Protein AF-A0A2V7KHL3-F1 (afdb_monomer)

Radius of gyration: 31.9 Å; Cα contacts (8 Å, |Δi|>4): 920; chains: 1; bounding box: 66×59×104 Å

Structure (mmCIF, N/CA/C/O backbone):
data_AF-A0A2V7KHL3-F1
#
_entry.id   AF-A0A2V7KHL3-F1
#
loop_
_atom_site.group_PDB
_atom_site.id
_atom_site.type_symbol
_atom_site.label_atom_id
_atom_site.label_alt_id
_atom_site.label_comp_id
_atom_site.label_asym_id
_atom_site.label_entity_id
_atom_site.label_seq_id
_atom_site.pdbx_PDB_ins_code
_atom_site.Cartn_x
_atom_site.Cartn_y
_atom_site.Cartn_z
_atom_site.occupancy
_atom_site.B_iso_or_equiv
_atom_site.auth_seq_id
_atom_site.auth_comp_id
_atom_site.auth_asym_id
_atom_site.auth_atom_id
_atom_site.pdbx_PDB_model_num
ATOM 1 N N . MET A 1 1 ? 24.782 23.269 -61.462 1.00 31.77 1 MET A N 1
ATOM 2 C CA . MET A 1 1 ? 24.378 23.698 -60.101 1.00 31.77 1 MET A CA 1
ATOM 3 C C . MET A 1 1 ? 23.089 22.954 -59.768 1.00 31.77 1 MET A C 1
ATOM 5 O O . MET A 1 1 ? 22.200 23.009 -60.593 1.00 31.77 1 MET A O 1
ATOM 9 N N . SER A 1 2 ? 22.916 22.180 -58.700 1.00 29.58 2 SER A N 1
ATOM 10 C CA . SER A 1 2 ? 23.794 21.778 -57.602 1.00 29.58 2 SER A CA 1
ATOM 11 C C . SER A 1 2 ? 23.433 20.339 -57.183 1.00 29.58 2 SER A C 1
ATOM 13 O O . SER A 1 2 ? 22.285 19.910 -57.260 1.00 29.58 2 SER A O 1
ATOM 15 N N . ARG A 1 3 ? 24.448 19.588 -56.748 1.00 27.50 3 ARG A N 1
ATOM 16 C CA . ARG A 1 3 ? 24.398 18.208 -56.235 1.00 27.50 3 ARG A CA 1
ATOM 17 C C . ARG A 1 3 ? 23.873 18.131 -54.783 1.00 27.50 3 ARG A C 1
ATOM 19 O O . ARG A 1 3 ? 24.290 17.263 -54.026 1.00 27.50 3 ARG A O 1
ATOM 26 N N . SER A 1 4 ? 22.984 19.031 -54.367 1.00 28.62 4 SER A N 1
ATOM 27 C CA . SER A 1 4 ? 22.754 19.303 -52.936 1.00 28.62 4 SER A CA 1
ATOM 28 C C . SER A 1 4 ? 21.419 18.812 -52.362 1.00 28.62 4 SER A C 1
ATOM 30 O O . SER A 1 4 ? 21.100 19.182 -51.239 1.00 28.62 4 SER A O 1
ATOM 32 N N . LEU A 1 5 ? 20.641 17.979 -53.070 1.00 26.89 5 LEU A N 1
ATOM 33 C CA . LEU A 1 5 ? 19.298 17.580 -52.602 1.00 26.89 5 LEU A CA 1
ATOM 34 C C . LEU A 1 5 ? 19.106 16.098 -52.228 1.00 26.89 5 LEU A C 1
ATOM 36 O O . LEU A 1 5 ? 18.016 15.725 -51.816 1.00 26.89 5 LEU A O 1
ATOM 40 N N . TRP A 1 6 ? 20.140 15.254 -52.309 1.00 27.59 6 TRP A N 1
ATOM 41 C CA . TRP A 1 6 ? 20.023 13.810 -52.011 1.00 27.59 6 TRP A CA 1
ATOM 42 C C . TRP A 1 6 ? 20.670 13.360 -50.689 1.00 27.59 6 TRP A C 1
ATOM 44 O O . TRP A 1 6 ? 20.798 12.166 -50.440 1.00 27.59 6 TRP A O 1
ATOM 54 N N . LEU A 1 7 ? 21.048 14.296 -49.811 1.00 25.89 7 LEU A N 1
ATOM 55 C CA . LEU A 1 7 ? 21.805 14.001 -48.582 1.00 25.89 7 LEU A CA 1
ATOM 56 C C . LEU A 1 7 ? 21.026 14.193 -47.265 1.00 25.89 7 LEU A C 1
ATOM 58 O O . LEU A 1 7 ? 21.627 14.140 -46.200 1.00 25.89 7 LEU A O 1
ATOM 62 N N . LEU A 1 8 ? 19.696 14.361 -47.301 1.00 26.28 8 LEU A N 1
ATOM 63 C CA . LEU A 1 8 ? 18.891 14.665 -46.099 1.00 26.28 8 LEU A CA 1
ATOM 64 C C . LEU A 1 8 ? 17.742 13.685 -45.781 1.00 26.28 8 LEU A C 1
ATOM 66 O O . LEU A 1 8 ? 16.849 14.032 -45.017 1.00 26.28 8 LEU A O 1
ATOM 70 N N . ILE A 1 9 ? 17.768 12.443 -46.288 1.00 30.02 9 ILE A N 1
ATOM 71 C CA . ILE A 1 9 ? 16.764 11.404 -45.929 1.00 30.02 9 ILE A CA 1
ATOM 72 C C . ILE A 1 9 ? 17.404 10.113 -45.351 1.00 30.02 9 ILE A C 1
ATOM 74 O O . ILE A 1 9 ? 16.728 9.116 -45.133 1.00 30.02 9 ILE A O 1
ATOM 78 N N . VAL A 1 10 ? 18.703 10.102 -45.015 1.00 28.98 10 VAL A N 1
ATOM 79 C CA . VAL A 1 10 ? 19.388 8.861 -44.557 1.00 28.98 10 VAL A CA 1
ATOM 80 C C . VAL A 1 10 ? 19.766 8.846 -43.063 1.00 28.98 10 VAL A C 1
ATOM 82 O O . VAL A 1 10 ? 20.188 7.817 -42.548 1.00 28.98 10 VAL A O 1
ATOM 85 N N . LEU A 1 11 ? 19.540 9.919 -42.299 1.00 30.86 11 LEU A N 1
ATOM 86 C CA . LEU A 1 11 ? 19.956 9.967 -40.882 1.00 30.86 11 LEU A CA 1
ATOM 87 C C . LEU A 1 11 ? 18.867 9.604 -39.852 1.00 30.86 11 LEU A C 1
ATOM 89 O O . LEU A 1 11 ? 19.094 9.761 -38.659 1.00 30.86 11 LEU A O 1
ATOM 93 N N . GLY A 1 12 ? 17.718 9.068 -40.282 1.00 29.16 12 GLY A N 1
ATOM 94 C CA . GLY A 1 12 ? 16.640 8.621 -39.378 1.00 29.16 12 GLY A CA 1
ATOM 95 C C . GLY A 1 12 ? 16.338 7.117 -39.383 1.00 29.16 12 GLY A C 1
ATOM 96 O O . GLY A 1 12 ? 15.569 6.653 -38.550 1.00 29.16 12 GLY A O 1
ATOM 97 N N . THR A 1 13 ? 16.911 6.341 -40.310 1.00 33.00 13 THR A N 1
ATOM 98 C CA . THR A 1 13 ? 16.513 4.939 -40.570 1.00 33.00 13 THR A CA 1
ATOM 99 C C . THR A 1 13 ? 17.639 3.919 -40.381 1.00 33.00 13 THR A C 1
ATOM 101 O O . THR A 1 13 ? 17.403 2.712 -40.462 1.00 33.00 13 THR A O 1
ATOM 104 N N . SER A 1 14 ? 18.866 4.364 -40.099 1.00 34.78 14 SER A N 1
ATOM 105 C CA . SER A 1 14 ? 20.042 3.487 -40.016 1.00 34.78 14 SER A CA 1
ATOM 106 C C . SER A 1 14 ? 19.999 2.515 -38.829 1.00 34.78 14 SER A C 1
ATOM 108 O O . SER A 1 14 ? 20.477 1.390 -38.959 1.00 34.78 14 SER A O 1
ATOM 110 N N . GLY A 1 15 ? 19.368 2.888 -37.710 1.00 37.78 15 GLY A N 1
ATOM 111 C CA . GLY A 1 15 ? 19.186 1.997 -36.555 1.00 37.78 15 GLY A CA 1
ATOM 112 C C . GLY A 1 15 ? 18.117 0.921 -36.778 1.00 37.78 15 GLY A C 1
ATOM 113 O O . GLY A 1 15 ? 18.359 -0.259 -36.535 1.00 37.78 15 GLY A O 1
ATOM 114 N N . THR A 1 16 ? 16.953 1.298 -37.317 1.00 39.00 16 THR A N 1
ATOM 115 C CA . THR A 1 16 ? 15.830 0.375 -37.559 1.00 39.00 16 THR A CA 1
ATOM 116 C C . THR A 1 16 ? 16.126 -0.621 -38.675 1.00 39.00 16 THR A C 1
ATOM 118 O O . THR A 1 16 ? 15.770 -1.787 -38.556 1.00 39.00 16 THR A O 1
ATOM 121 N N . VAL A 1 17 ? 16.813 -0.202 -39.745 1.00 39.56 17 VAL A N 1
ATOM 122 C CA . VAL A 1 17 ? 17.164 -1.105 -40.854 1.00 39.56 17 VAL A CA 1
ATOM 123 C C . VAL A 1 17 ? 18.259 -2.088 -40.434 1.00 39.56 17 VAL A C 1
ATOM 125 O O . VAL A 1 17 ? 18.164 -3.265 -40.772 1.00 39.56 17 VAL A O 1
ATOM 128 N N . ALA A 1 18 ? 19.247 -1.657 -39.642 1.00 46.22 18 ALA A N 1
ATOM 129 C CA . ALA A 1 18 ? 20.293 -2.546 -39.141 1.00 46.22 18 ALA A CA 1
ATOM 130 C C . ALA A 1 18 ? 19.768 -3.564 -38.109 1.00 46.22 18 ALA A C 1
ATOM 132 O O . ALA A 1 18 ? 20.174 -4.725 -38.156 1.00 46.22 18 ALA A O 1
ATOM 133 N N . ASN A 1 19 ? 18.849 -3.171 -37.216 1.00 44.47 19 ASN A N 1
ATOM 134 C CA . ASN A 1 19 ? 18.270 -4.070 -36.207 1.00 44.47 19 ASN A CA 1
ATOM 135 C C . ASN A 1 19 ? 17.212 -5.016 -36.799 1.00 44.47 19 ASN A C 1
ATOM 137 O O . ASN A 1 19 ? 17.288 -6.225 -36.569 1.00 44.47 19 ASN A O 1
ATOM 141 N N . ALA A 1 20 ? 16.338 -4.528 -37.688 1.00 44.66 20 ALA A N 1
ATOM 142 C CA . ALA A 1 20 ? 15.429 -5.390 -38.446 1.00 44.66 20 ALA A CA 1
ATOM 143 C C . ALA A 1 20 ? 16.207 -6.396 -39.312 1.00 44.66 20 ALA A C 1
ATOM 145 O O . ALA A 1 20 ? 15.864 -7.572 -39.345 1.00 44.66 20 ALA A O 1
ATOM 146 N N . GLN A 1 21 ? 17.316 -5.993 -39.946 1.00 53.47 21 GLN A N 1
ATOM 147 C CA . GLN A 1 21 ? 18.182 -6.927 -40.679 1.00 53.47 21 GLN A CA 1
ATOM 148 C C . GLN A 1 21 ? 18.880 -7.951 -39.771 1.00 53.47 21 GLN A C 1
ATOM 150 O O . GLN A 1 21 ? 19.111 -9.075 -40.220 1.00 53.47 21 GLN A O 1
ATOM 155 N N . ARG A 1 22 ? 19.198 -7.613 -38.511 1.00 58.16 22 ARG A N 1
ATOM 156 C CA . ARG A 1 22 ? 19.759 -8.566 -37.534 1.00 58.16 22 ARG A CA 1
ATOM 157 C C . ARG A 1 22 ? 18.742 -9.634 -37.151 1.00 58.16 22 ARG A C 1
ATOM 159 O O . ARG A 1 22 ? 19.084 -10.808 -37.251 1.00 58.16 22 ARG A O 1
ATOM 166 N N . CYS A 1 23 ? 17.507 -9.268 -36.799 1.00 59.97 23 CYS A N 1
ATOM 167 C CA . CYS A 1 23 ? 16.486 -10.273 -36.491 1.00 59.97 23 CYS A CA 1
ATOM 168 C C . CYS A 1 23 ? 15.983 -11.016 -37.748 1.00 59.97 23 CYS A C 1
ATOM 170 O O . CYS A 1 23 ? 15.680 -12.200 -37.674 1.00 59.97 23 CYS A O 1
ATOM 172 N N . VAL A 1 24 ? 15.960 -10.393 -38.931 1.00 58.53 24 VAL A N 1
ATOM 173 C CA . VAL A 1 24 ? 15.628 -11.089 -40.193 1.00 58.53 24 VAL A CA 1
ATOM 174 C C . VAL A 1 24 ? 16.692 -12.131 -40.555 1.00 58.53 24 VAL A C 1
ATOM 176 O O . VAL A 1 24 ? 16.353 -13.245 -40.943 1.00 58.53 24 VAL A O 1
ATOM 179 N N . ARG A 1 25 ? 17.985 -11.827 -40.368 1.00 58.47 25 ARG A N 1
ATOM 180 C CA . ARG A 1 25 ? 19.056 -12.838 -40.474 1.00 58.47 25 ARG A CA 1
ATOM 181 C C . ARG A 1 25 ? 18.991 -13.861 -39.334 1.00 58.47 25 ARG A C 1
ATOM 183 O O . ARG A 1 25 ? 19.325 -15.020 -39.542 1.00 58.47 25 ARG A O 1
ATOM 190 N N . ALA A 1 26 ? 18.515 -13.468 -38.154 1.00 56.59 26 ALA A N 1
ATOM 191 C CA . ALA A 1 26 ? 18.295 -14.367 -37.024 1.00 56.59 26 ALA A CA 1
ATOM 192 C C . ALA A 1 26 ? 17.142 -15.352 -37.219 1.00 56.59 26 ALA A C 1
ATOM 194 O O . ALA A 1 26 ? 17.222 -16.472 -36.733 1.00 56.59 26 ALA A O 1
ATOM 195 N N . GLN A 1 27 ? 16.092 -14.982 -37.954 1.00 58.50 27 GLN A N 1
ATOM 196 C CA . GLN A 1 27 ? 15.007 -15.897 -38.326 1.00 58.50 27 GLN A CA 1
ATOM 197 C C . GLN A 1 27 ? 15.489 -17.041 -39.232 1.00 58.50 27 GLN A C 1
ATOM 199 O O . GLN A 1 27 ? 14.780 -18.028 -39.404 1.00 58.50 27 GLN A O 1
ATOM 204 N N . GLN A 1 28 ? 16.704 -16.935 -39.779 1.00 65.88 28 GLN A N 1
ATOM 205 C CA . GLN A 1 28 ? 17.379 -18.003 -40.514 1.00 65.88 28 GLN A CA 1
ATOM 206 C C . GLN A 1 28 ? 18.201 -18.927 -39.596 1.00 65.88 28 GLN A C 1
ATOM 208 O O . GLN A 1 28 ? 18.848 -19.852 -40.091 1.00 65.88 28 GLN A O 1
ATOM 213 N N . ILE A 1 29 ? 18.195 -18.708 -38.270 1.00 70.69 29 ILE A N 1
ATOM 214 C CA . ILE A 1 29 ? 18.833 -19.616 -37.316 1.00 70.69 29 ILE A CA 1
ATOM 215 C C . ILE A 1 29 ? 18.086 -20.951 -37.328 1.00 70.69 29 ILE A C 1
ATOM 217 O O . ILE A 1 29 ? 16.883 -21.030 -37.082 1.00 70.69 29 ILE A O 1
ATOM 221 N N . ASN A 1 30 ? 18.805 -22.016 -37.661 1.00 72.25 30 ASN A N 1
ATOM 222 C CA . ASN A 1 30 ? 18.256 -23.363 -37.665 1.00 72.25 30 ASN A CA 1
ATOM 223 C C . ASN A 1 30 ? 18.452 -24.034 -36.296 1.00 72.25 30 ASN A C 1
ATOM 225 O O . ASN A 1 30 ? 19.324 -23.647 -35.513 1.00 72.25 30 ASN A O 1
ATOM 229 N N . ASP A 1 31 ? 17.669 -25.081 -36.020 1.00 68.19 31 ASP A N 1
ATOM 230 C CA . ASP A 1 31 ? 17.774 -25.866 -34.778 1.00 68.19 31 ASP A CA 1
ATOM 231 C C . ASP A 1 31 ? 19.141 -26.544 -34.591 1.00 68.19 31 ASP A C 1
ATOM 233 O O . ASP A 1 31 ? 19.484 -26.959 -33.485 1.00 68.19 31 ASP A O 1
ATOM 237 N N . THR A 1 32 ? 19.945 -26.622 -35.655 1.00 65.00 32 THR A N 1
ATOM 238 C CA . THR A 1 32 ? 21.316 -27.144 -35.630 1.00 65.00 32 THR A CA 1
ATOM 239 C C . THR A 1 32 ? 22.364 -26.105 -35.221 1.00 65.00 32 THR A C 1
ATOM 241 O O . THR A 1 32 ? 23.540 -26.450 -35.114 1.00 65.00 32 THR A O 1
ATOM 244 N N . SER A 1 33 ? 21.977 -24.846 -34.978 1.00 81.56 33 SER A N 1
ATOM 245 C CA . SER A 1 33 ? 22.891 -23.824 -34.460 1.00 81.56 33 SER A CA 1
ATOM 246 C C . SER A 1 33 ? 23.518 -24.298 -33.150 1.00 81.56 33 SER A C 1
ATOM 248 O O . SER A 1 33 ? 22.816 -24.614 -32.188 1.00 81.56 33 SER A O 1
ATOM 250 N N . GLN A 1 34 ? 24.853 -24.329 -33.104 1.00 86.62 34 GLN A N 1
ATOM 251 C CA . GLN A 1 34 ? 25.601 -24.836 -31.954 1.00 86.62 34 GLN A CA 1
ATOM 252 C C . GLN A 1 34 ? 25.215 -24.101 -30.664 1.00 86.62 34 GLN A C 1
ATOM 254 O O . GLN A 1 34 ? 24.960 -24.745 -29.651 1.00 86.62 34 GLN A O 1
ATOM 259 N N . VAL A 1 35 ? 25.097 -22.769 -30.710 1.00 87.19 35 VAL A N 1
ATOM 260 C CA . VAL A 1 35 ? 24.716 -21.948 -29.548 1.00 87.19 35 VAL A CA 1
ATOM 261 C C . VAL A 1 35 ? 23.273 -22.228 -29.122 1.00 87.19 35 VAL A C 1
ATOM 263 O O . VAL A 1 35 ? 23.017 -22.408 -27.936 1.00 87.19 35 VAL A O 1
ATOM 266 N N . LEU A 1 36 ? 22.332 -22.338 -30.066 1.00 87.56 36 LEU A N 1
ATOM 267 C CA . LEU A 1 36 ? 20.934 -22.657 -29.751 1.00 87.56 36 LEU A CA 1
ATOM 268 C C . LEU A 1 36 ? 20.806 -24.049 -29.114 1.00 87.56 36 LEU A C 1
ATOM 270 O O . LEU A 1 36 ? 20.139 -24.206 -28.093 1.00 87.56 36 LEU A O 1
ATOM 274 N N . GLY A 1 37 ? 21.481 -25.048 -29.686 1.00 88.25 37 GLY A N 1
ATOM 275 C CA . GLY A 1 37 ? 21.520 -26.402 -29.140 1.00 88.25 37 GLY A CA 1
ATOM 276 C C . GLY A 1 37 ? 22.143 -26.445 -27.743 1.00 88.25 37 GLY A C 1
ATOM 277 O O . GLY A 1 37 ? 21.643 -27.150 -26.869 1.00 88.25 37 GLY A O 1
ATOM 278 N N . LEU A 1 38 ? 23.190 -25.651 -27.498 1.00 90.38 38 LEU A N 1
ATOM 279 C CA . LEU A 1 38 ? 23.789 -25.518 -26.170 1.00 90.38 38 LEU A CA 1
ATOM 280 C C . LEU A 1 38 ? 22.823 -24.910 -25.154 1.00 90.38 38 LEU A C 1
ATOM 282 O O . LEU A 1 38 ? 22.654 -25.478 -24.078 1.00 90.38 38 LEU A O 1
ATOM 286 N N . LEU A 1 39 ? 22.148 -23.814 -25.501 1.00 89.75 39 LEU A N 1
ATOM 287 C CA . LEU A 1 39 ? 21.186 -23.171 -24.605 1.00 89.75 39 LEU A CA 1
ATOM 288 C C . LEU A 1 39 ? 19.978 -24.071 -24.307 1.00 89.75 39 LEU A C 1
ATOM 290 O O . LEU A 1 39 ? 19.517 -24.106 -23.170 1.00 89.75 39 LEU A O 1
ATOM 294 N N . LYS A 1 40 ? 19.498 -24.859 -25.281 1.00 89.62 40 LYS A N 1
ATOM 295 C CA . LYS A 1 40 ? 18.448 -25.870 -25.050 1.00 89.62 40 LYS A CA 1
ATOM 296 C C . LYS A 1 40 ? 18.900 -26.936 -24.044 1.00 89.62 40 LYS A C 1
ATOM 298 O O . LYS A 1 40 ? 18.133 -27.292 -23.151 1.00 89.62 40 LYS A O 1
ATOM 303 N N . ARG A 1 41 ? 20.150 -27.405 -24.146 1.00 92.12 41 ARG A N 1
ATOM 304 C CA . ARG A 1 41 ? 20.708 -28.447 -23.267 1.00 92.12 41 ARG A CA 1
ATOM 305 C C . ARG A 1 41 ? 20.949 -28.003 -21.827 1.00 92.12 41 ARG A C 1
ATOM 307 O O . ARG A 1 41 ? 20.953 -28.861 -20.958 1.00 92.12 41 ARG A O 1
ATOM 314 N N . ILE A 1 42 ? 21.063 -26.702 -21.533 1.00 87.00 42 ILE A N 1
ATOM 315 C CA . ILE A 1 42 ? 21.128 -26.196 -20.139 1.00 87.00 42 ILE A CA 1
ATOM 316 C C . ILE A 1 42 ? 19.937 -26.683 -19.294 1.00 87.00 42 ILE A C 1
ATOM 318 O O . ILE A 1 42 ? 20.056 -26.810 -18.072 1.00 87.00 42 ILE A O 1
ATOM 322 N N . PHE A 1 43 ? 18.807 -26.948 -19.953 1.00 84.94 43 PHE A N 1
ATOM 323 C CA . PHE A 1 43 ? 17.547 -27.381 -19.357 1.00 84.94 43 PHE A CA 1
ATOM 324 C C . PHE A 1 43 ? 17.203 -28.839 -19.710 1.00 84.94 43 PHE A C 1
ATOM 326 O O . PHE A 1 43 ? 16.040 -29.237 -19.629 1.00 84.94 43 PHE A O 1
ATOM 333 N N . ALA A 1 44 ? 18.190 -29.636 -20.139 1.00 84.88 44 ALA A N 1
ATOM 334 C CA . ALA A 1 44 ? 18.009 -31.068 -20.352 1.00 84.88 44 ALA A CA 1
ATOM 335 C C . ALA A 1 44 ? 17.629 -31.769 -19.038 1.00 84.88 44 ALA A C 1
ATOM 337 O O . ALA A 1 44 ? 18.013 -31.339 -17.950 1.00 84.88 44 ALA A O 1
ATOM 338 N N . ARG A 1 45 ? 16.872 -32.870 -19.140 1.00 84.88 45 ARG A N 1
ATOM 339 C CA . ARG A 1 45 ? 16.520 -33.696 -17.970 1.00 84.88 45 ARG A CA 1
ATOM 340 C C . ARG A 1 45 ? 17.736 -34.416 -17.385 1.00 84.88 45 ARG A C 1
ATOM 342 O O . ARG A 1 45 ? 17.751 -34.700 -16.194 1.00 84.88 45 ARG A O 1
ATOM 349 N N . ASP A 1 46 ? 18.721 -34.719 -18.226 1.00 92.19 46 ASP A N 1
ATOM 350 C CA . ASP A 1 46 ? 19.997 -35.286 -17.807 1.00 92.19 46 ASP A CA 1
ATOM 351 C C . ASP A 1 46 ? 20.872 -34.187 -17.180 1.00 92.19 46 ASP A C 1
ATOM 353 O O . ASP A 1 46 ? 21.230 -33.201 -17.832 1.00 92.19 46 ASP A O 1
ATOM 357 N N . SER A 1 47 ? 21.214 -34.355 -15.900 1.00 84.06 47 SER A N 1
ATOM 358 C CA . SER A 1 47 ? 21.999 -33.376 -15.145 1.00 84.06 47 SER A CA 1
ATOM 359 C C . SER A 1 47 ? 23.439 -33.250 -15.648 1.00 84.06 47 SER A C 1
ATOM 361 O O . SER A 1 47 ? 23.989 -32.151 -15.647 1.00 84.06 47 SER A O 1
ATOM 363 N N . ALA A 1 48 ? 24.055 -34.340 -16.113 1.00 88.19 48 ALA A N 1
ATOM 364 C CA . ALA A 1 48 ? 25.423 -34.318 -16.622 1.00 88.19 48 ALA A CA 1
ATOM 365 C C . ALA A 1 48 ? 25.496 -33.595 -17.974 1.00 88.19 48 ALA A C 1
ATOM 367 O O . ALA A 1 48 ? 26.428 -32.819 -18.219 1.00 88.19 48 ALA A O 1
ATOM 368 N N . GLU A 1 49 ? 24.493 -33.803 -18.830 1.00 88.50 49 GLU A N 1
ATOM 369 C CA . GLU A 1 49 ? 24.336 -33.065 -20.083 1.00 88.50 49 GLU A CA 1
ATOM 370 C C . GLU A 1 49 ? 24.112 -31.569 -19.822 1.00 88.50 49 GLU A C 1
ATOM 372 O O . GLU A 1 49 ? 24.800 -30.729 -20.414 1.00 88.50 49 GLU A O 1
ATOM 377 N N . ALA A 1 50 ? 23.210 -31.235 -18.894 1.00 81.75 50 ALA A N 1
ATOM 378 C CA . ALA A 1 50 ? 22.920 -29.857 -18.514 1.00 81.75 50 ALA A CA 1
ATOM 379 C C . ALA A 1 50 ? 24.150 -29.136 -17.947 1.00 81.75 50 ALA A C 1
ATOM 381 O O . ALA A 1 50 ? 24.456 -28.013 -18.358 1.00 81.75 50 ALA A O 1
ATOM 382 N N . ASP A 1 51 ? 24.910 -29.784 -17.066 1.00 85.38 51 ASP A N 1
ATOM 383 C CA . ASP A 1 51 ? 26.124 -29.207 -16.489 1.00 85.38 51 ASP A CA 1
ATOM 384 C C . ASP A 1 51 ? 27.237 -29.034 -17.524 1.00 85.38 51 ASP A C 1
ATOM 386 O O . ASP A 1 51 ? 27.951 -28.026 -17.514 1.00 85.38 51 ASP A O 1
ATOM 390 N N . ASN A 1 52 ? 27.375 -29.974 -18.464 1.00 89.44 52 ASN A N 1
ATOM 391 C CA . ASN A 1 52 ? 28.304 -29.828 -19.580 1.00 89.44 52 ASN A CA 1
ATOM 392 C C . ASN A 1 52 ? 27.924 -28.648 -20.483 1.00 89.44 52 ASN A C 1
ATOM 394 O O . ASN A 1 52 ? 28.782 -27.833 -20.828 1.00 89.44 52 ASN A O 1
ATOM 398 N N . ALA A 1 53 ? 26.638 -28.509 -20.812 1.00 87.19 53 ALA A N 1
ATOM 399 C CA . ALA A 1 53 ? 26.137 -27.379 -21.584 1.00 87.19 53 ALA A CA 1
ATOM 400 C C . ALA A 1 53 ? 26.381 -26.048 -20.858 1.00 87.19 53 ALA A C 1
ATOM 402 O O . ALA A 1 53 ? 26.884 -25.108 -21.468 1.00 87.19 53 ALA A O 1
ATOM 403 N N . ARG A 1 54 ? 26.131 -25.979 -19.542 1.00 85.75 54 ARG A N 1
ATOM 404 C CA . ARG A 1 54 ? 26.428 -24.793 -18.720 1.00 85.75 54 ARG A CA 1
ATOM 405 C C . ARG A 1 54 ? 27.913 -24.434 -18.744 1.00 85.75 54 ARG A C 1
ATOM 407 O O . ARG A 1 54 ? 28.235 -23.254 -18.847 1.00 85.75 54 ARG A O 1
ATOM 414 N N . ARG A 1 55 ? 28.825 -25.414 -18.683 1.00 86.69 55 ARG A N 1
ATOM 415 C CA . ARG A 1 55 ? 30.276 -25.165 -18.799 1.00 86.69 55 ARG A CA 1
ATOM 416 C C . ARG A 1 55 ? 30.655 -24.595 -20.165 1.00 86.69 55 ARG A C 1
ATOM 418 O O . ARG A 1 55 ? 31.380 -23.610 -20.221 1.00 86.69 55 ARG A O 1
ATOM 425 N N . GLN A 1 56 ? 30.134 -25.168 -21.247 1.00 88.62 56 GLN A N 1
ATOM 426 C CA . GLN A 1 56 ? 30.412 -24.691 -22.608 1.00 88.62 56 GLN A CA 1
ATOM 427 C C . GLN A 1 56 ? 29.826 -23.301 -22.865 1.00 88.62 56 GLN A C 1
ATOM 429 O O . GLN A 1 56 ? 30.439 -22.466 -23.524 1.00 88.62 56 GLN A O 1
ATOM 434 N N . VAL A 1 57 ? 28.661 -23.017 -22.292 1.00 86.00 57 VAL A N 1
ATOM 435 C CA . VAL A 1 57 ? 28.040 -21.698 -22.390 1.00 86.00 57 VAL A CA 1
ATOM 436 C C . VAL A 1 57 ? 28.836 -20.642 -21.615 1.00 86.00 57 VAL A C 1
ATOM 438 O O . VAL A 1 57 ? 29.021 -19.541 -22.121 1.00 86.00 57 VAL A O 1
ATOM 441 N N . ARG A 1 58 ? 29.430 -20.992 -20.463 1.00 84.00 58 ARG A N 1
ATOM 442 C CA . ARG A 1 58 ? 30.368 -20.105 -19.745 1.00 84.00 58 ARG A CA 1
ATOM 443 C C . ARG A 1 58 ? 31.647 -19.791 -20.532 1.00 84.00 58 ARG A C 1
ATOM 445 O O . ARG A 1 58 ? 32.294 -18.800 -20.216 1.00 84.00 58 ARG A O 1
ATOM 452 N N . SER A 1 59 ? 32.017 -20.615 -21.516 1.00 86.12 59 SER A N 1
ATOM 453 C CA . SER A 1 59 ? 33.179 -20.373 -22.386 1.00 86.12 59 SER A CA 1
ATOM 454 C C . SER A 1 59 ? 32.875 -19.554 -23.643 1.00 86.12 59 SER A C 1
ATOM 456 O O . SER A 1 59 ? 33.777 -19.347 -24.450 1.00 86.12 59 SER A O 1
ATOM 458 N N . LEU A 1 60 ? 31.630 -19.104 -23.842 1.00 87.38 60 LEU A N 1
ATOM 459 C CA . LEU A 1 60 ? 31.303 -18.221 -24.960 1.00 87.38 60 LEU A CA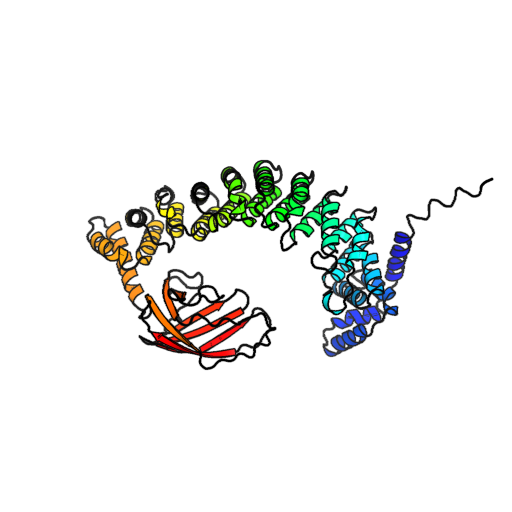 1
ATOM 460 C C . LEU A 1 60 ? 32.036 -16.880 -24.816 1.00 87.38 60 LEU A C 1
ATOM 462 O O . LEU A 1 60 ? 32.121 -16.322 -23.723 1.00 87.38 60 LEU A O 1
ATOM 466 N N . ASP A 1 61 ? 32.522 -16.353 -25.937 1.00 88.31 61 ASP A N 1
ATOM 467 C CA . ASP A 1 61 ? 33.157 -15.041 -26.026 1.00 88.31 61 ASP A CA 1
ATOM 468 C C . ASP A 1 61 ? 32.326 -14.073 -26.892 1.00 88.31 61 ASP A C 1
ATOM 470 O O . ASP A 1 61 ? 31.206 -14.369 -27.324 1.00 88.31 61 ASP A O 1
ATOM 474 N N . SER A 1 62 ? 32.863 -12.879 -27.148 1.00 84.00 62 SER A N 1
ATOM 475 C CA . SER A 1 62 ? 32.178 -11.836 -27.917 1.00 84.00 62 SER A CA 1
ATOM 476 C C . SER A 1 62 ? 31.830 -12.245 -29.355 1.00 84.00 62 SER A C 1
ATOM 478 O O . SER A 1 62 ? 30.936 -11.640 -29.952 1.00 84.00 62 SER A O 1
ATOM 480 N N . THR A 1 63 ? 32.451 -13.291 -29.912 1.00 87.00 63 THR A N 1
ATOM 481 C CA . THR A 1 63 ? 32.103 -13.810 -31.244 1.00 87.00 63 THR A CA 1
ATOM 482 C C . THR A 1 63 ? 30.719 -14.465 -31.269 1.00 87.00 63 THR A C 1
ATOM 484 O O . THR A 1 63 ? 30.090 -14.527 -32.325 1.00 87.00 63 THR A O 1
ATOM 487 N N . ALA A 1 64 ? 30.191 -14.874 -30.108 1.00 87.00 64 ALA A N 1
ATOM 488 C CA . ALA A 1 64 ? 28.862 -15.463 -29.975 1.00 87.00 64 ALA A CA 1
ATOM 489 C C . ALA A 1 64 ? 27.722 -14.428 -29.983 1.00 87.00 64 ALA A C 1
ATOM 491 O O . ALA A 1 64 ? 26.561 -14.815 -30.133 1.00 87.00 64 ALA A O 1
ATOM 492 N N . ILE A 1 65 ? 28.022 -13.125 -29.855 1.00 85.62 65 ILE A N 1
ATOM 493 C CA . ILE A 1 65 ? 27.014 -12.052 -29.754 1.00 85.62 65 ILE A CA 1
ATOM 494 C C . ILE A 1 65 ? 25.980 -12.105 -30.892 1.00 85.62 65 ILE A C 1
ATOM 496 O O . ILE A 1 65 ? 24.788 -12.100 -30.580 1.00 85.62 65 ILE A O 1
ATOM 500 N N . PRO A 1 66 ? 26.352 -12.201 -32.188 1.00 84.06 66 PRO A N 1
ATOM 501 C CA . PRO A 1 66 ? 25.366 -12.236 -33.269 1.00 84.06 66 PRO A CA 1
ATOM 502 C C . PRO A 1 66 ? 24.404 -13.422 -33.150 1.00 84.06 66 PRO A C 1
ATOM 504 O O . PRO A 1 66 ? 23.205 -13.269 -33.373 1.00 84.06 66 PRO A O 1
ATOM 507 N N . THR A 1 67 ? 24.914 -14.590 -32.755 1.00 85.50 67 THR A N 1
ATOM 508 C CA . THR A 1 67 ? 24.110 -15.806 -32.601 1.00 85.50 67 THR A CA 1
ATOM 509 C C . THR A 1 67 ? 23.214 -15.735 -31.370 1.00 85.50 67 THR A C 1
ATOM 511 O O . THR A 1 67 ? 22.069 -16.165 -31.428 1.00 85.50 67 THR A O 1
ATOM 514 N N . LEU A 1 68 ? 23.688 -15.160 -30.264 1.00 86.81 68 LEU A N 1
ATOM 515 C CA . LEU A 1 68 ? 22.879 -14.965 -29.060 1.00 86.81 68 LEU A CA 1
ATOM 516 C C . LEU A 1 68 ? 21.756 -13.944 -29.283 1.00 86.81 68 LEU A C 1
ATOM 518 O O . LEU A 1 68 ? 20.618 -14.212 -28.906 1.00 86.81 68 LEU A O 1
ATOM 522 N N . VAL A 1 69 ? 22.041 -12.827 -29.964 1.00 83.25 69 VAL A N 1
ATOM 523 C CA . VAL A 1 69 ? 21.003 -11.888 -30.428 1.00 83.25 69 VAL A CA 1
ATOM 524 C C . VAL A 1 69 ? 20.014 -12.616 -31.333 1.00 83.25 69 VAL A C 1
ATOM 526 O O . VAL A 1 69 ? 18.808 -12.417 -31.220 1.00 83.25 69 VAL A O 1
ATOM 529 N N . ALA A 1 70 ? 20.504 -13.512 -32.191 1.00 83.81 70 ALA A N 1
ATOM 530 C CA . ALA A 1 70 ? 19.628 -14.263 -33.067 1.00 83.81 70 ALA A CA 1
ATOM 531 C C . ALA A 1 70 ? 18.696 -15.230 -32.324 1.00 83.81 70 ALA A C 1
ATOM 533 O O . ALA A 1 70 ? 17.515 -15.311 -32.653 1.00 83.81 70 ALA A O 1
ATOM 534 N N . VAL A 1 71 ? 19.194 -15.914 -31.291 1.00 86.56 71 VAL A N 1
ATOM 535 C CA . VAL A 1 71 ? 18.362 -16.746 -30.410 1.00 86.56 71 VAL A CA 1
ATOM 536 C C . VAL A 1 71 ? 17.335 -15.894 -29.662 1.00 86.56 71 VAL A C 1
ATOM 538 O O . VAL A 1 71 ? 16.185 -16.308 -29.548 1.00 86.56 71 VAL A O 1
ATOM 541 N N . LEU A 1 72 ? 17.714 -14.695 -29.210 1.00 82.38 72 LEU A N 1
ATOM 542 C CA . LEU A 1 72 ? 16.816 -13.760 -28.528 1.00 82.38 72 LEU A CA 1
ATOM 543 C C . LEU A 1 72 ? 15.645 -13.304 -29.426 1.00 82.38 72 LEU A C 1
ATOM 545 O O . LEU A 1 72 ? 14.529 -13.162 -28.929 1.00 82.38 72 LEU A O 1
ATOM 549 N N . CYS A 1 73 ? 15.883 -13.131 -30.737 1.00 80.06 73 CYS A N 1
ATOM 550 C CA . CYS A 1 73 ? 14.857 -12.792 -31.739 1.00 80.06 73 CYS A CA 1
ATOM 551 C C . CYS A 1 73 ? 14.066 -14.005 -32.282 1.00 80.06 73 CYS A C 1
ATOM 553 O O . CYS A 1 73 ? 13.118 -13.817 -33.047 1.00 80.06 73 CYS A O 1
ATOM 555 N N . ALA A 1 74 ? 14.497 -15.245 -32.025 1.00 80.38 74 ALA A N 1
ATOM 556 C CA . ALA A 1 74 ? 13.966 -16.411 -32.735 1.00 80.38 74 ALA A CA 1
ATOM 557 C C . ALA A 1 74 ? 12.498 -16.695 -32.351 1.00 80.38 74 ALA A C 1
ATOM 559 O O . ALA A 1 74 ? 12.132 -16.495 -31.197 1.00 80.38 74 ALA A O 1
ATOM 560 N N . PRO A 1 75 ? 11.644 -17.212 -33.256 1.00 78.75 75 PRO A N 1
ATOM 561 C CA . PRO A 1 75 ? 10.269 -17.578 -32.913 1.00 78.75 75 PRO A CA 1
ATOM 562 C C . PRO A 1 75 ? 10.207 -18.601 -31.771 1.00 78.75 75 PRO A C 1
ATOM 564 O O . PRO A 1 75 ? 11.044 -19.502 -31.710 1.00 78.75 75 PRO A O 1
ATOM 567 N N . ALA A 1 76 ? 9.158 -18.551 -30.941 1.00 79.94 76 ALA A N 1
ATOM 568 C CA . ALA A 1 76 ? 8.988 -19.449 -29.789 1.00 79.94 76 ALA A CA 1
ATOM 569 C C . ALA A 1 76 ? 9.050 -20.953 -30.140 1.00 79.94 76 ALA A C 1
ATOM 571 O O . ALA A 1 76 ? 9.462 -21.773 -29.323 1.00 79.94 76 ALA A O 1
ATOM 572 N N . LYS A 1 77 ? 8.663 -21.317 -31.374 1.00 82.31 77 LYS A N 1
ATOM 573 C CA . LYS A 1 77 ? 8.768 -22.692 -31.895 1.00 82.31 77 LYS A CA 1
ATOM 574 C C . LYS A 1 77 ? 10.222 -23.147 -32.071 1.00 82.31 77 LYS A C 1
ATOM 576 O O . LYS A 1 77 ? 10.512 -24.320 -31.878 1.00 82.31 77 LYS A O 1
ATOM 581 N N . THR A 1 78 ? 11.115 -22.227 -32.429 1.00 84.62 78 THR A N 1
ATOM 582 C CA . THR A 1 78 ? 12.547 -22.480 -32.632 1.00 84.62 78 THR A CA 1
ATOM 583 C C . THR A 1 78 ? 13.306 -22.349 -31.311 1.00 84.62 78 THR A C 1
ATOM 585 O O . THR A 1 78 ? 14.091 -23.227 -30.951 1.00 84.62 78 THR A O 1
ATOM 588 N N . ALA A 1 79 ? 13.044 -21.284 -30.551 1.00 84.38 79 ALA A N 1
ATOM 589 C CA . ALA A 1 79 ? 13.626 -21.040 -29.236 1.00 84.38 79 ALA A CA 1
ATOM 590 C C . ALA A 1 79 ? 12.513 -20.716 -28.226 1.00 84.38 79 ALA A C 1
ATOM 592 O O . ALA A 1 79 ? 11.951 -19.624 -28.282 1.00 84.38 79 ALA A O 1
ATOM 593 N N . PRO A 1 80 ? 12.189 -21.633 -27.297 1.00 83.31 80 PRO A N 1
ATOM 594 C CA . PRO A 1 80 ? 11.244 -21.352 -26.218 1.00 83.31 80 PRO A CA 1
ATOM 595 C C . PRO A 1 80 ? 11.671 -20.146 -25.369 1.00 83.31 80 PRO A C 1
ATOM 597 O O . PRO A 1 80 ? 12.864 -19.870 -25.244 1.00 83.31 80 PRO A O 1
ATOM 600 N N . THR A 1 81 ? 10.724 -19.475 -24.710 1.00 81.31 81 THR A N 1
ATOM 601 C CA . THR A 1 81 ? 10.974 -18.239 -23.940 1.00 81.31 81 THR A CA 1
ATOM 602 C C . THR A 1 81 ? 12.100 -18.365 -22.913 1.00 81.31 81 THR A C 1
ATOM 604 O O . THR A 1 81 ? 12.953 -17.489 -22.825 1.00 81.31 81 THR A O 1
ATOM 607 N N . TYR A 1 82 ? 12.194 -19.487 -22.194 1.00 80.19 82 TYR A N 1
ATOM 608 C CA . TYR A 1 82 ? 13.285 -19.707 -21.237 1.00 80.19 82 TYR A CA 1
ATOM 609 C C . TYR A 1 82 ? 14.672 -19.789 -21.912 1.00 80.19 82 TYR A C 1
ATOM 611 O O . TYR A 1 82 ? 15.671 -19.373 -21.328 1.00 80.19 82 TYR A O 1
ATOM 619 N N . VAL A 1 83 ? 14.748 -20.271 -23.161 1.00 85.00 83 VAL A N 1
ATOM 620 C CA . VAL A 1 83 ? 15.979 -20.291 -23.974 1.00 85.00 83 VAL A CA 1
ATOM 621 C C . VAL A 1 83 ? 16.321 -18.883 -24.460 1.00 85.00 83 VAL A C 1
ATOM 623 O O . VAL A 1 83 ? 17.489 -18.500 -24.426 1.00 85.00 83 VAL A O 1
ATOM 626 N N . GLN A 1 84 ? 15.317 -18.101 -24.867 1.00 82.81 84 GLN A N 1
ATOM 627 C CA . GLN A 1 84 ? 15.491 -16.699 -25.267 1.00 82.81 84 GLN A CA 1
ATOM 628 C C . GLN A 1 84 ? 16.029 -15.859 -24.098 1.00 82.81 84 GLN A C 1
ATOM 630 O O . GLN A 1 84 ? 17.039 -15.174 -24.246 1.00 82.81 84 GLN A O 1
ATOM 635 N N . ILE A 1 85 ? 15.424 -15.980 -22.911 1.00 75.75 85 ILE A N 1
ATOM 636 C CA . ILE A 1 85 ? 15.883 -15.303 -21.686 1.00 75.75 85 ILE A CA 1
ATOM 637 C C . ILE A 1 85 ? 17.305 -15.752 -21.324 1.00 75.75 85 ILE A C 1
ATOM 639 O O . ILE A 1 85 ? 18.159 -14.919 -21.021 1.00 75.75 85 ILE A O 1
ATOM 643 N N . SER A 1 86 ? 17.600 -17.055 -21.429 1.00 83.31 86 SER A N 1
ATOM 644 C CA . SER A 1 86 ? 18.953 -17.579 -21.205 1.00 83.31 86 SER A CA 1
ATOM 645 C C . SER A 1 86 ? 19.978 -16.958 -22.161 1.00 83.31 86 SER A C 1
ATOM 647 O O . SER A 1 86 ? 21.054 -16.563 -21.713 1.00 83.31 86 SER A O 1
ATOM 649 N N . ALA A 1 87 ? 19.642 -16.793 -23.448 1.00 85.75 87 ALA A N 1
ATOM 650 C CA . ALA A 1 87 ? 20.500 -16.111 -24.419 1.00 85.75 87 ALA A CA 1
ATOM 651 C C . ALA A 1 87 ? 20.777 -14.654 -24.021 1.00 85.75 87 ALA A C 1
ATOM 653 O O . ALA A 1 87 ? 21.917 -14.197 -24.118 1.00 85.75 87 ALA A O 1
ATOM 654 N N . GLY A 1 88 ? 19.760 -13.948 -23.522 1.00 82.75 88 GLY A N 1
ATOM 655 C CA . GLY A 1 88 ? 19.915 -12.601 -22.980 1.00 82.75 88 GLY A CA 1
ATOM 656 C C . GLY A 1 88 ? 20.852 -12.556 -21.767 1.00 82.75 88 GLY A C 1
ATOM 657 O O . GLY A 1 88 ? 21.762 -11.730 -21.726 1.00 82.75 88 GLY A O 1
ATOM 658 N N . GLY A 1 89 ? 20.711 -13.496 -20.829 1.00 80.88 89 GLY A N 1
ATOM 659 C CA . GLY A 1 89 ? 21.632 -13.633 -19.695 1.00 80.88 89 GLY A CA 1
ATOM 660 C C . GLY A 1 89 ? 23.078 -13.902 -20.131 1.00 80.88 89 GLY A C 1
ATOM 661 O O . GLY A 1 89 ? 24.015 -13.337 -19.567 1.00 80.88 89 GLY A O 1
ATOM 662 N N . GLN A 1 90 ? 23.281 -14.694 -21.192 1.00 85.19 90 GLN A N 1
ATOM 663 C CA . GLN A 1 90 ? 24.617 -14.897 -21.761 1.00 85.19 90 GLN A CA 1
ATOM 664 C C . GLN A 1 90 ? 25.171 -13.637 -22.421 1.00 85.19 90 GLN A C 1
ATOM 666 O O . GLN A 1 90 ? 26.347 -13.347 -22.236 1.00 85.19 90 GLN A O 1
ATOM 671 N N . LEU A 1 91 ? 24.352 -12.855 -23.136 1.00 84.31 91 LEU A N 1
ATOM 672 C CA . LEU A 1 91 ? 24.786 -11.571 -23.700 1.00 84.31 91 LEU A CA 1
ATOM 673 C C . LEU A 1 91 ? 25.293 -10.627 -22.612 1.00 84.31 91 LEU A C 1
ATOM 675 O O . LEU A 1 91 ? 26.361 -10.040 -22.762 1.00 84.31 91 LEU A O 1
ATOM 679 N N . ALA A 1 92 ? 24.588 -10.523 -21.490 1.00 77.06 92 ALA A N 1
ATOM 680 C CA . ALA A 1 92 ? 25.065 -9.733 -20.360 1.00 77.06 92 ALA A CA 1
ATOM 681 C C . ALA A 1 92 ? 26.396 -10.262 -19.800 1.00 77.06 92 ALA A C 1
ATOM 683 O O . ALA A 1 92 ? 27.280 -9.497 -19.407 1.00 77.06 92 ALA A O 1
ATOM 684 N N . GLY A 1 93 ? 26.573 -11.582 -19.856 1.00 77.81 93 GLY A N 1
ATOM 685 C CA . GLY A 1 93 ? 27.811 -12.278 -19.541 1.00 77.81 93 GLY A CA 1
ATOM 686 C C . GLY A 1 93 ? 28.995 -11.992 -20.483 1.00 77.81 93 GLY A C 1
ATOM 687 O O . GLY A 1 93 ? 30.101 -12.448 -20.202 1.00 77.81 93 GLY A O 1
ATOM 688 N N . LEU A 1 94 ? 28.828 -11.228 -21.565 1.00 81.88 94 LEU A N 1
ATOM 689 C CA . LEU A 1 94 ? 29.903 -10.904 -22.520 1.00 81.88 94 LEU A CA 1
ATOM 690 C C . LEU A 1 94 ? 30.467 -9.483 -22.351 1.00 81.88 94 LEU A C 1
ATOM 692 O O . LEU A 1 94 ? 31.150 -8.959 -23.234 1.00 81.88 94 LEU A O 1
ATOM 696 N N . GLY A 1 95 ? 30.193 -8.840 -21.215 1.00 79.12 95 GLY A N 1
ATOM 697 C CA . GLY A 1 95 ? 30.717 -7.515 -20.890 1.00 79.12 95 GLY A CA 1
ATOM 698 C C . GLY A 1 95 ? 30.097 -6.402 -21.742 1.00 79.12 95 GLY A C 1
ATOM 699 O O . GLY A 1 95 ? 28.954 -6.507 -22.187 1.00 79.12 95 GLY A O 1
ATOM 700 N N . ARG A 1 96 ? 30.841 -5.309 -21.984 1.00 81.06 96 ARG A N 1
ATOM 701 C CA . ARG A 1 96 ? 30.297 -4.093 -22.631 1.00 81.06 96 ARG A CA 1
ATOM 702 C C . ARG A 1 96 ? 29.664 -4.351 -23.996 1.00 81.06 96 ARG A C 1
ATOM 704 O O . ARG A 1 96 ? 28.608 -3.800 -24.280 1.00 81.06 96 ARG A O 1
ATOM 711 N N . SER A 1 97 ? 30.285 -5.174 -24.842 1.00 82.94 97 SER A N 1
ATOM 712 C CA . SER A 1 97 ? 29.763 -5.451 -26.187 1.00 82.94 97 SER A CA 1
ATOM 713 C C . SER A 1 97 ? 28.439 -6.214 -26.148 1.00 82.94 97 SER A C 1
ATOM 715 O O . SER A 1 97 ? 27.549 -5.940 -26.951 1.00 82.94 97 SER A O 1
ATOM 717 N N . GLY A 1 98 ? 28.294 -7.148 -25.207 1.00 82.62 98 GLY A N 1
ATOM 718 C CA . GLY A 1 98 ? 27.055 -7.894 -25.022 1.00 82.62 98 GLY A CA 1
ATOM 719 C C . GLY A 1 98 ? 25.946 -7.049 -24.392 1.00 82.62 98 GLY A C 1
ATOM 720 O O . GLY A 1 98 ? 24.813 -7.080 -24.868 1.00 82.62 98 GLY A O 1
ATOM 721 N N . LEU A 1 99 ? 26.281 -6.197 -23.416 1.00 80.81 99 LEU A N 1
ATOM 722 C CA . LEU A 1 99 ? 25.348 -5.209 -22.864 1.00 80.81 99 LEU A CA 1
ATOM 723 C C . LEU A 1 99 ? 24.884 -4.205 -23.923 1.00 80.81 99 LEU A C 1
ATOM 725 O O . LEU A 1 99 ? 23.692 -3.946 -24.029 1.00 80.81 99 LEU A O 1
ATOM 729 N N . HIS A 1 100 ? 25.783 -3.703 -24.773 1.00 83.50 100 HIS A N 1
ATOM 730 C CA . HIS A 1 100 ? 25.398 -2.840 -25.891 1.00 83.50 100 HIS A CA 1
ATOM 731 C C . HIS A 1 100 ? 24.419 -3.551 -26.842 1.00 83.50 100 HIS A C 1
ATOM 733 O O . HIS A 1 100 ? 23.437 -2.953 -27.277 1.00 83.50 100 HIS A O 1
ATOM 739 N N . ALA A 1 101 ? 24.630 -4.840 -27.130 1.00 83.00 101 ALA A N 1
ATOM 740 C CA . ALA A 1 101 ? 23.691 -5.624 -27.931 1.00 83.00 101 ALA A CA 1
ATOM 741 C C . ALA A 1 101 ? 22.313 -5.773 -27.257 1.00 83.00 101 ALA A C 1
ATOM 743 O O . ALA A 1 101 ? 21.297 -5.679 -27.946 1.00 83.00 101 ALA A O 1
ATOM 744 N N . LEU A 1 102 ? 22.265 -5.940 -25.931 1.00 83.88 102 LEU A N 1
ATOM 745 C CA . LEU A 1 102 ? 21.013 -5.961 -25.166 1.00 83.88 102 LEU A CA 1
ATOM 746 C C . LEU A 1 102 ? 20.294 -4.610 -25.196 1.00 83.88 102 LEU A C 1
ATOM 748 O O . LEU A 1 102 ? 19.098 -4.576 -25.467 1.00 83.88 102 LEU A O 1
ATOM 752 N N . VAL A 1 103 ? 21.005 -3.495 -25.006 1.00 84.19 103 VAL A N 1
ATOM 753 C CA . VAL A 1 103 ? 20.413 -2.146 -25.093 1.00 84.19 103 VAL A CA 1
ATOM 754 C C . VAL A 1 103 ? 19.811 -1.903 -26.481 1.00 84.19 103 VAL A C 1
ATOM 756 O O . VAL A 1 103 ? 18.710 -1.371 -26.596 1.00 84.19 103 VAL A O 1
ATOM 759 N N . GLN A 1 104 ? 20.485 -2.347 -27.546 1.00 83.44 104 GLN A N 1
ATOM 760 C CA . GLN A 1 104 ? 19.942 -2.267 -28.906 1.00 83.44 104 GLN A CA 1
ATOM 761 C C . GLN A 1 104 ? 18.688 -3.131 -29.098 1.00 83.44 104 GLN A C 1
ATOM 763 O O . GLN A 1 104 ? 17.785 -2.717 -29.819 1.00 83.44 104 GLN A O 1
ATOM 768 N N . ALA A 1 105 ? 18.614 -4.297 -28.449 1.00 83.44 105 ALA A N 1
ATOM 769 C CA . ALA A 1 105 ? 17.426 -5.149 -28.473 1.00 83.44 105 ALA A CA 1
ATOM 770 C C . ALA A 1 105 ? 16.245 -4.528 -27.702 1.00 83.44 105 ALA A C 1
ATOM 772 O O . ALA A 1 105 ? 15.107 -4.620 -28.151 1.00 83.44 105 ALA A O 1
ATOM 773 N N . ILE A 1 106 ? 16.510 -3.835 -26.590 1.00 83.62 106 ILE A N 1
ATOM 774 C CA . ILE A 1 106 ? 15.507 -3.056 -25.839 1.00 83.62 106 ILE A CA 1
ATOM 775 C C . ILE A 1 106 ? 14.985 -1.876 -26.677 1.00 83.62 106 ILE A C 1
ATOM 777 O O . ILE A 1 106 ? 13.803 -1.541 -26.617 1.00 83.62 106 ILE A O 1
ATOM 781 N N . ALA A 1 107 ? 15.851 -1.265 -27.491 1.00 83.19 107 ALA A N 1
ATOM 782 C CA . ALA A 1 107 ? 15.503 -0.169 -28.396 1.00 83.19 107 ALA A CA 1
ATOM 783 C C . ALA A 1 107 ? 14.744 -0.603 -29.668 1.00 83.19 107 ALA A C 1
ATOM 785 O O . ALA A 1 107 ? 14.476 0.227 -30.554 1.00 83.19 107 ALA A O 1
ATOM 786 N N . ASP A 1 108 ? 14.432 -1.894 -29.797 1.00 79.12 108 ASP A N 1
ATOM 787 C CA . ASP A 1 108 ? 13.678 -2.417 -30.925 1.00 79.12 108 ASP A CA 1
ATOM 788 C C . ASP A 1 108 ? 12.170 -2.140 -30.780 1.00 79.12 108 ASP A C 1
ATOM 790 O O . ASP A 1 108 ? 11.625 -1.980 -29.688 1.00 79.12 108 ASP A O 1
ATOM 794 N N . SER A 1 109 ? 11.487 -2.031 -31.916 1.00 62.25 109 SER A N 1
ATOM 795 C CA . SER A 1 109 ? 10.036 -1.835 -31.977 1.00 62.25 109 SER A CA 1
ATOM 796 C C . SER A 1 109 ? 9.233 -3.127 -31.777 1.00 62.25 109 SER A C 1
ATOM 798 O O . SER A 1 109 ? 8.036 -3.043 -31.478 1.00 62.25 109 SER A O 1
ATOM 800 N N . ASP A 1 110 ? 9.856 -4.296 -31.957 1.00 70.75 110 ASP A N 1
ATOM 801 C CA . ASP A 1 110 ? 9.254 -5.604 -31.694 1.00 70.75 110 ASP A CA 1
ATOM 802 C C . ASP A 1 110 ? 9.108 -5.839 -30.180 1.00 70.75 110 ASP A C 1
ATOM 804 O O . ASP A 1 110 ? 10.085 -5.879 -29.428 1.00 70.75 110 ASP A O 1
ATOM 808 N N . SER A 1 111 ? 7.864 -6.012 -29.725 1.00 68.69 111 SER A N 1
ATOM 809 C CA . SER A 1 111 ? 7.535 -6.172 -28.305 1.00 68.69 111 SER A CA 1
ATOM 810 C C . SER A 1 111 ? 8.091 -7.451 -27.683 1.00 68.69 111 SER A C 1
ATOM 812 O O . SER A 1 111 ? 8.348 -7.466 -26.483 1.00 68.69 111 SER A O 1
ATOM 814 N N . THR A 1 112 ? 8.275 -8.524 -28.458 1.00 70.25 112 THR A N 1
ATOM 815 C CA . THR A 1 112 ? 8.775 -9.797 -27.920 1.00 70.25 112 THR A CA 1
ATOM 816 C C . THR A 1 112 ? 10.281 -9.737 -27.707 1.00 70.25 112 THR A C 1
ATOM 818 O O . THR A 1 112 ? 10.764 -10.137 -26.647 1.00 70.25 112 THR A O 1
ATOM 821 N N . LEU A 1 113 ? 11.021 -9.178 -28.671 1.00 76.19 113 LEU A N 1
ATOM 822 C CA . LEU A 1 113 ? 12.461 -8.965 -28.528 1.00 76.19 113 LEU A CA 1
ATOM 823 C C . LEU A 1 113 ? 12.760 -8.036 -27.348 1.00 76.19 113 LEU A C 1
ATOM 825 O O . LEU A 1 113 ? 13.572 -8.383 -26.488 1.00 76.19 113 LEU A O 1
ATOM 829 N N . ALA A 1 114 ? 12.078 -6.889 -27.290 1.00 80.00 114 ALA A N 1
ATOM 830 C CA . ALA A 1 114 ? 12.258 -5.932 -26.210 1.00 80.00 114 ALA A CA 1
ATOM 831 C C . ALA A 1 114 ? 11.920 -6.551 -24.844 1.00 80.00 114 ALA A C 1
ATOM 833 O O . ALA A 1 114 ? 12.712 -6.424 -23.918 1.00 80.00 114 ALA A O 1
ATOM 834 N N . SER A 1 115 ? 10.812 -7.292 -24.720 1.00 75.00 115 SER A N 1
ATOM 835 C CA . SER A 1 115 ? 10.413 -7.951 -23.463 1.00 75.00 115 SER A CA 1
ATOM 836 C C . SER A 1 115 ? 11.425 -9.001 -22.984 1.00 75.00 115 SER A C 1
ATOM 838 O O . SER A 1 115 ? 11.779 -9.035 -21.801 1.00 75.00 115 SER A O 1
ATOM 840 N N . ASN A 1 116 ? 11.956 -9.817 -23.898 1.00 74.88 116 ASN A N 1
ATOM 841 C CA . ASN A 1 116 ? 12.997 -10.788 -23.565 1.00 74.88 116 ASN A CA 1
ATOM 842 C C . ASN A 1 116 ? 14.302 -10.098 -23.139 1.00 74.88 116 ASN A C 1
ATOM 844 O O . ASN A 1 116 ? 14.948 -10.532 -22.184 1.00 74.88 116 ASN A O 1
ATOM 848 N N . ALA A 1 117 ? 14.681 -9.013 -23.822 1.00 80.44 117 ALA A N 1
ATOM 849 C CA . ALA A 1 117 ? 15.864 -8.229 -23.484 1.00 80.44 117 ALA A CA 1
ATOM 850 C C . ALA A 1 117 ? 15.710 -7.501 -22.136 1.00 80.44 117 ALA A C 1
ATOM 852 O O . ALA A 1 117 ? 16.642 -7.509 -21.335 1.00 80.44 117 ALA A O 1
ATOM 853 N N . LEU A 1 118 ? 14.527 -6.944 -21.852 1.00 79.75 118 LEU A N 1
ATOM 854 C CA . LEU A 1 118 ? 14.173 -6.340 -20.563 1.00 79.75 118 LEU A CA 1
ATOM 855 C C . LEU A 1 118 ? 14.281 -7.357 -19.426 1.00 79.75 118 LEU A C 1
ATOM 857 O O . LEU A 1 118 ? 14.941 -7.089 -18.425 1.00 79.75 118 LEU A O 1
ATOM 861 N N . SER A 1 119 ? 13.706 -8.548 -19.611 1.00 74.00 119 SER A N 1
ATOM 862 C CA . SER A 1 119 ? 13.775 -9.634 -18.624 1.00 74.00 119 SER A CA 1
ATOM 863 C C . SER A 1 119 ? 15.223 -10.040 -18.353 1.00 74.00 119 SER A C 1
ATOM 865 O O . SER A 1 119 ? 15.630 -10.183 -17.204 1.00 74.00 119 SER A O 1
ATOM 867 N N . ALA A 1 120 ? 16.030 -10.166 -19.409 1.00 75.94 120 ALA A N 1
ATOM 868 C CA . ALA A 1 120 ? 17.442 -10.492 -19.276 1.00 75.94 120 ALA A CA 1
ATOM 869 C C . ALA A 1 120 ? 18.221 -9.428 -18.492 1.00 75.94 120 ALA A C 1
ATOM 871 O O . ALA A 1 120 ? 19.032 -9.799 -17.654 1.00 75.94 120 ALA A O 1
ATOM 872 N N . VAL A 1 121 ? 17.961 -8.138 -18.738 1.00 76.94 121 VAL A N 1
ATOM 873 C CA . VAL A 1 121 ? 18.582 -7.001 -18.033 1.00 76.94 121 VAL A CA 1
ATOM 874 C C . VAL A 1 121 ? 18.130 -6.909 -16.570 1.00 76.94 121 VAL A C 1
ATOM 876 O O . VAL A 1 121 ? 18.942 -6.575 -15.707 1.00 76.94 121 VAL A O 1
ATOM 879 N N . ALA A 1 122 ? 16.873 -7.248 -16.270 1.00 71.88 122 ALA A N 1
ATOM 880 C CA . ALA A 1 122 ? 16.340 -7.276 -14.907 1.00 71.88 122 ALA A CA 1
ATOM 881 C C . ALA A 1 122 ? 16.942 -8.408 -14.053 1.00 71.88 122 ALA A C 1
ATOM 883 O O . ALA A 1 122 ? 17.162 -8.226 -12.860 1.00 71.88 122 ALA A O 1
ATOM 884 N N . MET A 1 123 ? 17.255 -9.557 -14.664 1.00 68.62 123 MET A N 1
ATOM 885 C CA . MET A 1 123 ? 17.866 -10.712 -13.988 1.00 68.62 123 MET A CA 1
ATOM 886 C C . MET A 1 123 ? 19.377 -10.555 -13.739 1.00 68.62 123 MET A C 1
ATOM 888 O O . MET A 1 123 ? 20.013 -11.481 -13.237 1.00 68.62 123 MET A O 1
ATOM 892 N N . LEU A 1 124 ? 19.978 -9.416 -14.102 1.00 68.06 124 LEU A N 1
ATOM 893 C CA . LEU A 1 124 ? 21.404 -9.179 -13.889 1.00 68.06 124 LEU A CA 1
ATOM 894 C C . LEU A 1 124 ? 21.690 -8.736 -12.456 1.00 68.06 124 LEU A C 1
ATOM 896 O O . LEU A 1 124 ? 21.341 -7.633 -12.028 1.00 68.06 124 LEU A O 1
ATOM 900 N N . GLU A 1 125 ? 22.443 -9.570 -11.748 1.00 58.53 125 GLU A N 1
ATOM 901 C CA . GLU A 1 125 ? 23.188 -9.176 -10.557 1.00 58.53 125 GLU A CA 1
ATOM 902 C C . GLU A 1 125 ? 24.440 -8.397 -11.004 1.00 58.53 125 GLU A C 1
ATOM 904 O O . GLU A 1 125 ? 25.516 -8.956 -11.219 1.00 58.53 125 GLU A O 1
ATOM 909 N N . TYR A 1 126 ? 24.295 -7.080 -11.218 1.00 55.16 126 TYR A N 1
ATOM 910 C CA . TYR A 1 126 ? 25.377 -6.190 -11.685 1.00 55.16 126 TYR A CA 1
ATOM 911 C C . TYR A 1 126 ? 26.620 -6.174 -10.773 1.00 55.16 126 TYR A C 1
ATOM 913 O O . TYR A 1 126 ? 27.699 -5.753 -11.205 1.00 55.16 126 TYR A O 1
ATOM 921 N N . SER A 1 127 ? 26.484 -6.657 -9.535 1.00 49.28 127 SER A N 1
ATOM 922 C CA . SER A 1 127 ? 27.523 -6.687 -8.504 1.00 49.28 127 SER A CA 1
ATOM 923 C C . SER A 1 127 ? 28.743 -7.534 -8.868 1.00 49.28 127 SER A C 1
ATOM 925 O O . SER A 1 127 ? 29.841 -7.205 -8.435 1.00 49.28 127 SER A O 1
ATOM 927 N N . ASP A 1 128 ? 28.601 -8.564 -9.706 1.00 48.09 128 ASP A N 1
ATOM 928 C CA . ASP A 1 128 ? 29.695 -9.520 -9.945 1.00 48.09 128 ASP A CA 1
ATOM 929 C C . ASP A 1 128 ? 30.702 -9.073 -11.023 1.00 48.09 128 ASP A C 1
ATOM 931 O O . ASP A 1 128 ? 31.758 -9.688 -11.186 1.00 48.09 128 ASP A O 1
ATOM 935 N N . ARG A 1 129 ? 30.394 -8.025 -11.810 1.00 56.44 129 ARG A N 1
ATOM 936 C CA . ARG A 1 129 ? 31.211 -7.646 -12.989 1.00 56.44 129 ARG A CA 1
ATOM 937 C C . ARG A 1 129 ? 31.466 -6.154 -13.193 1.00 56.44 129 ARG A C 1
ATOM 939 O O . ARG A 1 129 ? 32.223 -5.808 -14.099 1.00 56.44 129 ARG A O 1
ATOM 946 N N . GLY A 1 130 ? 30.860 -5.274 -12.392 1.00 59.91 130 GLY A N 1
ATOM 947 C CA . GLY A 1 130 ? 31.178 -3.839 -12.382 1.00 59.91 130 GLY A CA 1
ATOM 948 C C . GLY A 1 130 ? 30.861 -3.074 -13.676 1.00 59.91 130 GLY A C 1
ATOM 949 O O . GLY A 1 130 ? 31.472 -2.037 -13.927 1.00 59.91 130 GLY A O 1
ATOM 950 N N . ILE A 1 131 ? 29.946 -3.570 -14.521 1.00 68.94 131 ILE A N 1
ATOM 951 C CA . ILE A 1 131 ? 29.489 -2.855 -15.724 1.00 68.94 131 ILE A CA 1
ATOM 952 C C . ILE A 1 131 ? 28.015 -2.492 -15.553 1.00 68.94 131 ILE A C 1
ATOM 954 O O . ILE A 1 131 ? 27.150 -3.359 -15.642 1.00 68.94 131 ILE A O 1
ATOM 958 N N . ASP A 1 132 ? 27.752 -1.207 -15.337 1.00 74.81 132 ASP A N 1
ATOM 959 C CA . ASP A 1 132 ? 26.416 -0.630 -15.192 1.00 74.81 132 ASP A CA 1
ATOM 960 C C . ASP A 1 132 ? 25.936 -0.059 -16.549 1.00 74.81 132 ASP A C 1
ATOM 962 O O . ASP A 1 132 ? 26.561 0.869 -17.077 1.00 74.81 132 ASP A O 1
ATOM 966 N N . PRO A 1 133 ? 24.867 -0.603 -17.169 1.00 79.31 133 PRO A N 1
ATOM 967 C CA . PRO A 1 133 ? 24.348 -0.117 -18.444 1.00 79.31 133 PRO A CA 1
ATOM 968 C C . PRO A 1 133 ? 23.490 1.146 -18.296 1.00 79.31 133 PRO A C 1
ATOM 970 O O . PRO A 1 133 ? 22.983 1.628 -19.309 1.00 79.31 133 PRO A O 1
ATOM 973 N N . THR A 1 134 ? 23.315 1.692 -17.085 1.00 82.50 134 THR A N 1
ATOM 974 C CA . THR A 1 134 ? 22.428 2.836 -16.814 1.00 82.50 134 THR A CA 1
ATOM 975 C C . THR A 1 134 ? 22.687 4.009 -17.755 1.00 82.50 134 THR A C 1
ATOM 977 O O . THR A 1 134 ? 21.750 4.508 -18.372 1.00 82.50 134 THR A O 1
ATOM 980 N N . SER A 1 135 ? 23.947 4.400 -17.963 1.00 82.50 135 SER A N 1
ATOM 981 C CA . SER A 1 135 ? 24.303 5.482 -18.895 1.00 82.50 135 SER A CA 1
ATOM 982 C C . SER A 1 135 ? 23.835 5.240 -20.339 1.00 82.50 135 SER A C 1
ATOM 984 O O . SER A 1 135 ? 23.361 6.165 -20.999 1.00 82.50 135 SER A O 1
ATOM 986 N N . GLU A 1 136 ? 23.919 4.003 -20.832 1.00 82.88 136 GLU A N 1
ATOM 987 C CA . GLU A 1 136 ? 23.501 3.640 -22.188 1.00 82.88 136 GLU A CA 1
ATOM 988 C C . GLU A 1 136 ? 21.966 3.528 -22.278 1.00 82.88 136 GLU A C 1
ATOM 990 O O . GLU A 1 136 ? 21.369 3.974 -23.260 1.00 82.88 136 GLU A O 1
ATOM 995 N N . LEU A 1 137 ? 21.312 3.016 -21.228 1.00 87.88 137 LEU A N 1
ATOM 996 C CA . LEU A 1 137 ? 19.851 2.926 -21.119 1.00 87.88 137 LEU A CA 1
ATOM 997 C C . LEU A 1 137 ? 19.189 4.306 -21.009 1.00 87.88 137 LEU A C 1
ATOM 999 O O . LEU A 1 137 ? 18.145 4.536 -21.617 1.00 87.88 137 LEU A O 1
ATOM 1003 N N . LEU A 1 138 ? 19.821 5.262 -20.323 1.00 90.06 138 LEU A N 1
ATOM 1004 C CA . LEU A 1 138 ? 19.349 6.649 -20.230 1.00 90.06 138 LEU A CA 1
ATOM 1005 C C . LEU A 1 138 ? 19.191 7.308 -21.607 1.00 90.06 138 LEU A C 1
ATOM 1007 O O . LEU A 1 138 ? 18.327 8.167 -21.792 1.00 90.06 138 LEU A O 1
ATOM 1011 N N . ARG A 1 139 ? 19.972 6.882 -22.608 1.00 89.56 139 ARG A N 1
ATOM 1012 C CA . ARG A 1 139 ? 19.871 7.398 -23.984 1.00 89.56 139 ARG A CA 1
ATOM 1013 C C . ARG A 1 139 ? 18.550 7.010 -24.648 1.00 89.56 139 ARG A C 1
ATOM 1015 O O . ARG A 1 139 ? 18.067 7.764 -25.493 1.00 89.56 139 ARG A O 1
ATOM 1022 N N . LEU A 1 140 ? 17.943 5.888 -24.247 1.00 90.94 140 LEU A N 1
ATOM 1023 C CA . LEU A 1 140 ? 16.660 5.423 -24.784 1.00 90.94 140 LEU A CA 1
ATOM 1024 C C . LEU A 1 140 ? 15.519 6.393 -24.474 1.00 90.94 140 LEU A C 1
ATOM 1026 O O . LEU A 1 140 ? 14.586 6.508 -25.263 1.00 90.94 140 LEU A O 1
ATOM 1030 N N . LEU A 1 141 ? 15.627 7.164 -23.388 1.00 92.31 141 LEU A N 1
ATOM 1031 C CA . LEU A 1 141 ? 14.633 8.165 -22.988 1.00 92.31 141 LEU A CA 1
ATOM 1032 C C . LEU A 1 141 ? 14.556 9.368 -23.942 1.00 92.31 141 LEU A C 1
ATOM 1034 O O . LEU A 1 141 ? 13.639 10.175 -23.843 1.00 92.31 141 LEU A O 1
ATOM 1038 N N . SER A 1 142 ? 15.504 9.498 -24.874 1.00 91.06 142 SER A N 1
ATOM 1039 C CA . SER A 1 142 ? 15.482 10.523 -25.927 1.00 91.06 142 SER A CA 1
ATOM 1040 C C . SER A 1 142 ? 15.018 9.984 -27.287 1.00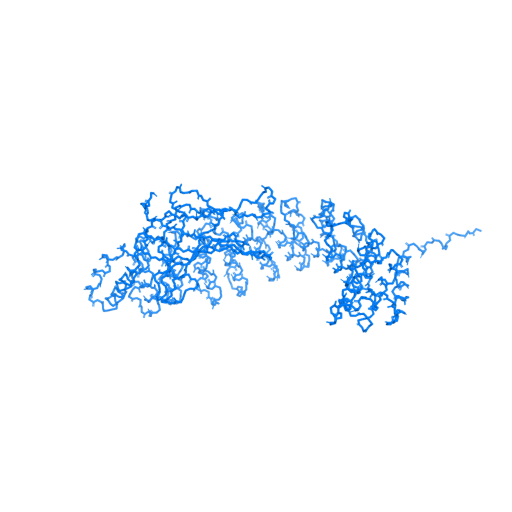 91.06 142 SER A C 1
ATOM 1042 O O . SER A 1 142 ? 15.017 10.732 -28.264 1.00 91.06 142 SER A O 1
ATOM 1044 N N . ASP A 1 143 ? 14.639 8.703 -27.387 1.00 91.69 143 ASP A N 1
ATOM 1045 C CA . ASP A 1 143 ? 14.189 8.113 -28.651 1.00 91.69 143 ASP A CA 1
ATOM 1046 C C . ASP A 1 143 ? 12.834 8.712 -29.087 1.00 91.69 143 ASP A C 1
ATOM 1048 O O . ASP A 1 143 ? 11.927 8.878 -28.260 1.00 91.69 143 ASP A O 1
ATOM 1052 N N . PRO A 1 144 ? 12.638 9.028 -30.382 1.00 89.44 144 PRO A N 1
ATOM 1053 C CA . PRO A 1 144 ? 11.362 9.554 -30.871 1.00 89.44 144 PRO A CA 1
ATOM 1054 C C . PRO A 1 144 ? 10.183 8.593 -30.647 1.00 89.44 144 PRO A C 1
ATOM 1056 O O . PRO A 1 144 ? 9.038 9.037 -30.534 1.00 89.44 144 PRO A O 1
ATOM 1059 N N . ARG A 1 145 ? 10.431 7.281 -30.552 1.00 88.81 145 ARG A N 1
ATOM 1060 C CA . ARG A 1 145 ? 9.400 6.249 -30.402 1.00 88.81 145 ARG A CA 1
ATOM 1061 C C . ARG A 1 145 ? 9.015 6.088 -28.925 1.00 88.81 145 ARG A C 1
ATOM 1063 O O . ARG A 1 145 ? 9.860 5.693 -28.124 1.00 88.81 145 ARG A O 1
ATOM 1070 N N . PRO A 1 146 ? 7.735 6.278 -28.553 1.00 91.31 146 PRO A N 1
ATOM 1071 C CA . PRO A 1 146 ? 7.300 6.165 -27.159 1.00 91.31 146 PRO A CA 1
ATOM 1072 C C . PRO A 1 146 ? 7.589 4.811 -26.517 1.00 91.31 146 PRO A C 1
ATOM 1074 O O . PRO A 1 146 ? 8.024 4.764 -25.376 1.00 91.31 146 PRO A O 1
ATOM 1077 N N . ARG A 1 147 ? 7.426 3.718 -27.274 1.00 87.94 147 ARG A N 1
ATOM 1078 C CA . ARG A 1 147 ? 7.727 2.362 -26.792 1.00 87.94 147 ARG A CA 1
ATOM 1079 C C . ARG A 1 147 ? 9.183 2.190 -26.366 1.00 87.94 147 ARG A C 1
ATOM 1081 O O . ARG A 1 147 ? 9.453 1.521 -25.385 1.00 87.94 147 ARG A O 1
ATOM 1088 N N . VAL A 1 148 ? 10.124 2.802 -27.083 1.00 89.81 148 VAL A N 1
ATOM 1089 C CA . VAL A 1 148 ? 11.548 2.701 -26.729 1.00 89.81 148 VAL A CA 1
ATOM 1090 C C . VAL A 1 148 ? 11.849 3.496 -25.464 1.00 89.81 148 VAL A C 1
ATOM 1092 O O . VAL A 1 148 ? 12.616 3.032 -24.624 1.00 89.81 148 VAL A O 1
ATOM 1095 N N . ARG A 1 149 ? 11.205 4.656 -25.290 1.00 93.75 149 ARG A N 1
ATOM 1096 C CA . ARG A 1 149 ? 11.307 5.429 -24.047 1.00 93.75 149 ARG A CA 1
ATOM 1097 C C . ARG A 1 149 ? 10.711 4.670 -22.861 1.00 93.75 149 ARG A C 1
ATOM 1099 O O . ARG A 1 149 ? 11.354 4.601 -21.824 1.00 93.75 149 ARG A O 1
ATOM 1106 N N . GLU A 1 150 ? 9.540 4.059 -23.039 1.00 92.06 150 GLU A N 1
ATOM 1107 C CA . GLU A 1 150 ? 8.879 3.193 -22.048 1.00 92.06 150 GLU A CA 1
ATOM 1108 C C . GLU A 1 150 ? 9.788 2.023 -21.642 1.00 92.06 150 GLU A C 1
ATOM 1110 O O . GLU A 1 150 ? 10.054 1.834 -20.458 1.00 92.06 150 GLU A O 1
ATOM 1115 N N . ASN A 1 151 ? 10.364 1.311 -22.617 1.00 89.25 151 ASN A N 1
ATOM 1116 C CA . ASN A 1 151 ? 11.338 0.250 -22.355 1.00 89.25 151 ASN A CA 1
ATOM 1117 C C . ASN A 1 151 ? 12.561 0.781 -21.584 1.00 89.25 151 ASN A C 1
ATOM 1119 O O . ASN A 1 151 ? 13.046 0.135 -20.657 1.00 89.25 151 ASN A O 1
ATOM 1123 N N . GLY A 1 152 ? 13.050 1.973 -21.945 1.00 90.88 152 GLY A N 1
ATOM 1124 C CA . GLY A 1 152 ? 14.114 2.666 -21.220 1.00 90.88 152 GLY A CA 1
ATOM 1125 C C . GLY A 1 152 ? 13.760 2.855 -19.746 1.00 90.88 152 GLY A C 1
ATOM 1126 O O . GLY A 1 152 ? 14.504 2.396 -18.883 1.00 90.88 152 GLY A O 1
ATOM 1127 N N . VAL A 1 153 ? 12.592 3.437 -19.463 1.00 92.94 153 VAL A N 1
ATOM 1128 C CA . VAL A 1 153 ? 12.065 3.629 -18.102 1.00 92.94 153 VAL A CA 1
ATOM 1129 C C . VAL A 1 153 ? 12.006 2.310 -17.325 1.00 92.94 153 VAL A C 1
ATOM 1131 O O . VAL A 1 153 ? 12.528 2.231 -16.215 1.00 92.94 153 VAL A O 1
ATOM 1134 N N . GLN A 1 154 ? 11.449 1.254 -17.922 1.00 88.25 154 GLN A N 1
ATOM 1135 C CA . GLN A 1 154 ? 11.306 -0.059 -17.277 1.00 88.25 154 GLN A CA 1
ATOM 1136 C C . GLN A 1 154 ? 12.652 -0.745 -16.995 1.00 88.25 154 GLN A C 1
ATOM 1138 O O . GLN A 1 154 ? 12.786 -1.479 -16.019 1.00 88.25 154 GLN A O 1
ATOM 1143 N N . SER A 1 155 ? 13.655 -0.512 -17.842 1.00 85.62 155 SER A N 1
ATOM 1144 C CA . SER A 1 155 ? 14.963 -1.174 -17.756 1.00 85.62 155 SER A CA 1
ATOM 1145 C C . SER A 1 155 ? 15.940 -0.545 -16.759 1.00 85.62 155 SER A C 1
ATOM 1147 O O . SER A 1 155 ? 16.847 -1.224 -16.276 1.00 85.62 155 SER A O 1
ATOM 1149 N N . ILE A 1 156 ? 15.801 0.754 -16.477 1.00 87.62 156 ILE A N 1
ATOM 1150 C CA . ILE A 1 156 ? 16.772 1.505 -15.676 1.00 87.62 156 ILE A CA 1
ATOM 1151 C C . ILE A 1 156 ? 16.578 1.187 -14.194 1.00 87.62 156 ILE A C 1
ATOM 1153 O O . ILE A 1 156 ? 15.486 1.343 -13.645 1.00 87.62 156 ILE A O 1
ATOM 1157 N N . ARG A 1 157 ? 17.657 0.773 -13.526 1.00 82.00 157 ARG A N 1
ATOM 1158 C CA . ARG A 1 157 ? 17.690 0.538 -12.079 1.00 82.00 157 ARG A CA 1
ATOM 1159 C C . ARG A 1 157 ? 17.851 1.845 -11.307 1.00 82.00 157 ARG A C 1
ATOM 1161 O O . ARG A 1 157 ? 18.598 2.728 -11.718 1.00 82.00 157 ARG A O 1
ATOM 1168 N N . LEU A 1 158 ? 17.170 1.944 -10.166 1.00 82.06 158 LEU A N 1
ATOM 1169 C CA . LEU A 1 158 ? 17.222 3.113 -9.276 1.00 82.06 158 LEU A CA 1
ATOM 1170 C C . LEU A 1 158 ? 18.091 2.889 -8.025 1.00 82.06 158 LEU A C 1
ATOM 1172 O O . LEU A 1 158 ? 18.115 3.721 -7.121 1.00 82.06 158 LEU A O 1
ATOM 1176 N N . ASP A 1 159 ? 18.819 1.776 -7.979 1.00 77.44 159 ASP A N 1
ATOM 1177 C CA . ASP A 1 159 ? 19.760 1.380 -6.926 1.00 77.44 159 ASP A CA 1
ATOM 1178 C C . ASP A 1 159 ? 21.197 1.186 -7.459 1.00 77.44 159 ASP A C 1
ATOM 1180 O O . ASP A 1 159 ? 22.078 0.735 -6.731 1.00 77.44 159 ASP A O 1
ATOM 1184 N N . GLY A 1 160 ? 21.435 1.525 -8.733 1.00 75.25 160 GLY A N 1
ATOM 1185 C CA . GLY A 1 160 ? 22.731 1.415 -9.408 1.00 75.25 160 GLY A CA 1
ATOM 1186 C C . GLY A 1 160 ? 23.692 2.576 -9.127 1.00 75.25 160 GLY A C 1
ATOM 1187 O O . GLY A 1 160 ? 23.388 3.512 -8.383 1.00 75.25 160 GLY A O 1
ATOM 1188 N N . SER A 1 161 ? 24.862 2.537 -9.770 1.00 73.31 161 SER A N 1
ATOM 1189 C CA . SER A 1 161 ? 25.943 3.513 -9.552 1.00 73.31 161 SER A CA 1
ATOM 1190 C C . SER A 1 161 ? 25.579 4.936 -9.999 1.00 73.31 161 SER A C 1
ATOM 1192 O O . SER A 1 161 ? 26.005 5.908 -9.378 1.00 73.31 161 SER A O 1
ATOM 1194 N N . ASP A 1 162 ? 24.695 5.057 -10.993 1.00 82.81 162 ASP A N 1
ATOM 1195 C CA . ASP A 1 162 ? 24.190 6.324 -11.537 1.00 82.81 162 ASP A CA 1
ATOM 1196 C C . ASP A 1 162 ? 22.786 6.697 -11.002 1.00 82.81 162 ASP A C 1
ATOM 1198 O O . ASP A 1 162 ? 22.013 7.388 -11.675 1.00 82.81 162 ASP A O 1
ATOM 1202 N N . ARG A 1 163 ? 22.431 6.266 -9.779 1.00 85.62 163 ARG A N 1
ATOM 1203 C CA . ARG A 1 163 ? 21.097 6.461 -9.164 1.00 85.62 163 ARG A CA 1
ATOM 1204 C C . ARG A 1 163 ? 20.527 7.871 -9.336 1.00 85.62 163 ARG A C 1
ATOM 1206 O O . ARG A 1 163 ? 19.367 8.018 -9.707 1.00 85.62 163 ARG A O 1
ATOM 1213 N N . GLN A 1 164 ? 21.318 8.916 -9.090 1.00 88.44 164 GLN A N 1
ATOM 1214 C CA . GLN A 1 164 ? 20.817 10.293 -9.162 1.00 88.44 164 GLN A CA 1
ATOM 1215 C C . GLN A 1 164 ? 20.429 10.703 -10.590 1.00 88.44 164 GLN A C 1
ATOM 1217 O O . GLN A 1 164 ? 19.421 11.382 -10.787 1.00 88.44 164 GLN A O 1
ATOM 1222 N N . ALA A 1 165 ? 21.209 10.278 -11.588 1.00 90.19 165 ALA A N 1
ATOM 1223 C CA . ALA A 1 165 ? 20.903 10.527 -12.992 1.00 90.19 165 ALA A CA 1
ATOM 1224 C C . ALA A 1 165 ? 19.666 9.733 -13.430 1.00 90.19 165 ALA A C 1
ATOM 1226 O O . ALA A 1 165 ? 18.815 10.269 -14.140 1.00 90.19 165 ALA A O 1
ATOM 1227 N N . ALA A 1 166 ? 19.535 8.490 -12.957 1.00 91.00 166 ALA A N 1
ATOM 1228 C CA . ALA A 1 166 ? 18.359 7.663 -13.186 1.00 91.00 166 ALA A CA 1
ATOM 1229 C C . ALA A 1 166 ? 17.084 8.311 -12.622 1.00 91.00 166 ALA A C 1
ATOM 1231 O O . ALA A 1 166 ? 16.119 8.484 -13.364 1.00 91.00 166 ALA A O 1
ATOM 1232 N N . ILE A 1 167 ? 17.106 8.756 -11.360 1.00 92.12 167 ILE A N 1
ATOM 1233 C CA . ILE A 1 167 ? 15.976 9.451 -10.723 1.00 92.12 167 ILE A CA 1
ATOM 1234 C C . ILE A 1 167 ? 15.612 10.713 -11.507 1.00 92.12 167 ILE A C 1
ATOM 1236 O O . ILE A 1 167 ? 14.461 10.859 -11.904 1.00 92.12 167 ILE A O 1
ATOM 1240 N N . ALA A 1 168 ? 16.581 11.583 -11.812 1.00 93.12 168 ALA A N 1
ATOM 1241 C CA . ALA A 1 168 ? 16.322 12.814 -12.564 1.00 93.12 168 ALA A CA 1
ATOM 1242 C C . ALA A 1 168 ? 15.697 12.544 -13.945 1.00 93.12 168 ALA A C 1
ATOM 1244 O O . ALA A 1 168 ? 14.852 13.308 -14.421 1.00 93.12 168 ALA A O 1
ATOM 1245 N N . ALA A 1 169 ? 16.092 11.449 -14.594 1.00 94.44 169 ALA A N 1
ATOM 1246 C CA . ALA A 1 169 ? 15.534 11.059 -15.876 1.00 94.44 169 ALA A CA 1
ATOM 1247 C C . ALA A 1 169 ? 14.100 10.515 -15.757 1.00 94.44 169 ALA A C 1
ATOM 1249 O O . ALA A 1 169 ? 13.265 10.869 -16.590 1.00 94.44 169 ALA A O 1
ATOM 1250 N N . MET A 1 170 ? 13.792 9.736 -14.711 1.00 95.06 170 MET A N 1
ATOM 1251 C CA . MET A 1 170 ? 12.417 9.312 -14.412 1.00 95.06 170 MET A CA 1
ATOM 1252 C C . MET A 1 170 ? 11.524 10.508 -14.067 1.00 95.06 170 MET A C 1
ATOM 1254 O O . MET A 1 170 ? 10.428 10.623 -14.609 1.00 95.06 170 MET A O 1
ATOM 1258 N N . THR A 1 171 ? 12.011 11.455 -13.259 1.00 95.31 171 THR A N 1
ATOM 1259 C CA . THR A 1 171 ? 11.290 12.699 -12.945 1.00 95.31 171 THR A CA 1
ATOM 1260 C C . THR A 1 171 ? 10.943 13.472 -14.213 1.00 95.31 171 THR A C 1
ATOM 1262 O O . THR A 1 171 ? 9.806 13.892 -14.398 1.00 95.31 171 THR A O 1
ATOM 1265 N N . LYS A 1 172 ? 11.889 13.596 -15.154 1.00 96.06 172 LYS A N 1
ATOM 1266 C CA . LYS A 1 172 ? 11.620 14.215 -16.459 1.00 96.06 172 LYS A CA 1
ATOM 1267 C C . LYS A 1 172 ? 10.585 13.424 -17.274 1.00 96.06 172 LYS A C 1
ATOM 1269 O O . LYS A 1 172 ? 9.754 14.029 -17.952 1.00 96.06 172 LYS A O 1
ATOM 1274 N N . ALA A 1 173 ? 10.630 12.093 -17.223 1.00 97.38 173 ALA A N 1
ATOM 1275 C CA . ALA A 1 173 ? 9.713 11.215 -17.949 1.00 97.38 173 ALA A CA 1
ATOM 1276 C C . ALA A 1 173 ? 8.259 11.289 -17.439 1.00 97.38 173 ALA A C 1
ATOM 1278 O O . ALA A 1 173 ? 7.345 11.001 -18.211 1.00 97.38 173 ALA A O 1
ATOM 1279 N N . LEU A 1 174 ? 8.015 11.786 -16.217 1.00 97.50 174 LEU A N 1
ATOM 1280 C CA . LEU A 1 174 ? 6.664 12.117 -15.733 1.00 97.50 174 LEU A CA 1
ATOM 1281 C C . LEU A 1 174 ? 5.946 13.162 -16.600 1.00 97.50 174 LEU A C 1
ATOM 1283 O O . LEU A 1 174 ? 4.728 13.260 -16.542 1.00 97.50 174 LEU A O 1
ATOM 1287 N N . SER A 1 175 ? 6.675 13.936 -17.410 1.00 96.56 175 SER A N 1
ATOM 1288 C CA . SER A 1 175 ? 6.117 14.932 -18.337 1.00 96.56 175 SER A CA 1
ATOM 1289 C C . SER A 1 175 ? 6.172 14.492 -19.809 1.00 96.56 175 SER A C 1
ATOM 1291 O O . SER A 1 175 ? 6.081 15.323 -20.713 1.00 96.56 175 SER A O 1
ATOM 1293 N N . ASP A 1 176 ? 6.355 13.196 -20.087 1.00 98.19 176 ASP A N 1
ATOM 1294 C CA . ASP A 1 176 ? 6.408 12.684 -21.458 1.00 98.19 176 ASP A CA 1
ATOM 1295 C C . ASP A 1 176 ? 5.071 12.860 -22.204 1.00 98.19 176 ASP A C 1
ATOM 1297 O O . ASP A 1 176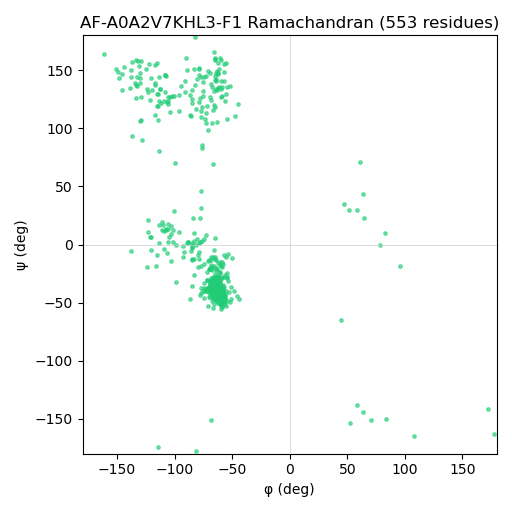 ? 3.983 12.708 -21.645 1.00 98.19 176 ASP A O 1
ATOM 1301 N N . ALA A 1 177 ? 5.131 13.125 -23.511 1.00 96.69 177 ALA A N 1
ATOM 1302 C CA . ALA A 1 177 ? 3.935 13.263 -24.344 1.00 96.69 177 ALA A CA 1
ATOM 1303 C C . ALA A 1 177 ? 3.062 11.989 -24.364 1.00 96.69 177 ALA A C 1
ATOM 1305 O O . ALA A 1 177 ? 1.846 12.071 -24.543 1.00 96.69 177 ALA A O 1
ATOM 1306 N N . ASN A 1 178 ? 3.659 10.808 -24.184 1.00 97.56 178 ASN A N 1
ATOM 1307 C CA . ASN A 1 178 ? 2.962 9.530 -24.162 1.00 97.56 178 ASN A CA 1
ATOM 1308 C C . ASN A 1 178 ? 2.642 9.082 -22.731 1.00 97.56 178 ASN A C 1
ATOM 1310 O O . ASN A 1 178 ? 3.527 8.988 -21.885 1.00 97.56 178 ASN A O 1
ATOM 1314 N N . SER A 1 179 ? 1.380 8.731 -22.478 1.00 97.75 179 SER A N 1
ATOM 1315 C CA . SER A 1 179 ? 0.914 8.368 -21.138 1.00 97.75 179 SER A CA 1
ATOM 1316 C C . SER A 1 179 ? 1.546 7.102 -20.572 1.00 97.75 179 SER A C 1
ATOM 1318 O O . SER A 1 179 ? 1.741 7.051 -19.367 1.00 97.75 179 SER A O 1
ATOM 1320 N N . ARG A 1 180 ? 1.915 6.117 -21.404 1.00 95.94 180 ARG A N 1
ATOM 1321 C CA . ARG A 1 180 ? 2.570 4.887 -20.920 1.00 95.94 180 ARG A CA 1
ATOM 1322 C C . ARG A 1 180 ? 3.967 5.158 -20.383 1.00 95.94 180 ARG A C 1
ATOM 1324 O O . ARG A 1 180 ? 4.384 4.547 -19.412 1.00 95.94 180 ARG A O 1
ATOM 1331 N N . VAL A 1 181 ? 4.677 6.109 -20.993 1.00 97.38 181 VAL A N 1
ATOM 1332 C CA . VAL A 1 181 ? 5.993 6.541 -20.505 1.00 97.38 181 VAL A CA 1
ATOM 1333 C C . VAL A 1 181 ? 5.845 7.260 -19.162 1.00 97.38 181 VAL A C 1
ATOM 1335 O O . VAL A 1 181 ? 6.619 6.989 -18.250 1.00 97.38 181 VAL A O 1
ATOM 1338 N N . ARG A 1 182 ? 4.830 8.127 -19.019 1.00 98.25 182 ARG A N 1
ATOM 1339 C CA . ARG A 1 182 ? 4.539 8.820 -17.750 1.00 98.25 182 ARG A CA 1
ATOM 1340 C C . ARG A 1 182 ? 4.137 7.856 -16.635 1.00 98.25 182 ARG A C 1
ATOM 1342 O O . ARG A 1 182 ? 4.625 7.984 -15.520 1.00 98.25 182 ARG A O 1
ATOM 1349 N N . GLU A 1 183 ? 3.270 6.898 -16.952 1.00 97.25 183 GLU A N 1
ATOM 1350 C CA . GLU A 1 183 ? 2.810 5.842 -16.045 1.00 97.25 183 GLU A CA 1
ATOM 1351 C C . GLU A 1 183 ? 3.989 5.004 -15.559 1.00 97.25 183 GLU A C 1
ATOM 1353 O O . GLU A 1 183 ? 4.256 4.978 -14.361 1.00 97.25 183 GLU A O 1
ATOM 1358 N N . ALA A 1 184 ? 4.771 4.440 -16.487 1.00 95.06 184 ALA A N 1
ATOM 1359 C CA . ALA A 1 184 ? 5.958 3.666 -16.150 1.00 95.06 184 ALA A CA 1
ATOM 1360 C C . ALA A 1 184 ? 6.950 4.488 -15.310 1.00 95.06 184 ALA A C 1
ATOM 1362 O O . ALA A 1 184 ? 7.581 3.958 -14.401 1.00 95.06 184 ALA A O 1
ATOM 1363 N N . ALA A 1 185 ? 7.094 5.792 -15.577 1.00 96.81 185 ALA A N 1
ATOM 1364 C CA . ALA A 1 185 ? 7.984 6.647 -14.800 1.00 96.81 185 ALA A CA 1
ATOM 1365 C C . ALA A 1 185 ? 7.493 6.810 -13.354 1.00 96.81 185 ALA A C 1
ATOM 1367 O O . ALA A 1 185 ? 8.290 6.686 -12.426 1.00 96.81 185 ALA A O 1
ATOM 1368 N N . ALA A 1 186 ? 6.193 7.038 -13.153 1.00 96.00 186 ALA A N 1
ATOM 1369 C CA . ALA A 1 186 ? 5.593 7.124 -11.823 1.00 96.00 186 ALA A CA 1
ATOM 1370 C C . ALA A 1 186 ? 5.694 5.792 -11.061 1.00 96.00 186 ALA A C 1
ATOM 1372 O O . ALA A 1 186 ? 6.082 5.790 -9.893 1.00 96.00 186 ALA A O 1
ATOM 1373 N N . GLU A 1 187 ? 5.437 4.663 -11.728 1.00 93.62 187 GLU A N 1
ATOM 1374 C CA . GLU A 1 187 ? 5.604 3.324 -11.148 1.00 93.62 187 GLU A CA 1
ATOM 1375 C C . GLU A 1 187 ? 7.046 3.088 -10.700 1.00 93.62 187 GLU A C 1
ATOM 1377 O O . GLU A 1 187 ? 7.284 2.707 -9.556 1.00 93.62 187 GLU A O 1
ATOM 1382 N N . ARG A 1 188 ? 8.031 3.393 -11.554 1.00 91.50 188 ARG A N 1
ATOM 1383 C CA . ARG A 1 188 ? 9.448 3.234 -11.200 1.00 91.50 188 ARG A CA 1
ATOM 1384 C C . ARG A 1 188 ? 9.848 4.114 -10.027 1.00 91.50 188 ARG A C 1
ATOM 1386 O O . ARG A 1 188 ? 10.573 3.655 -9.151 1.00 91.50 188 ARG A O 1
ATOM 1393 N N . LEU A 1 189 ? 9.369 5.354 -9.972 1.00 92.44 189 LEU A N 1
ATOM 1394 C CA . LEU A 1 189 ? 9.633 6.238 -8.835 1.00 92.44 189 LEU A CA 1
ATOM 1395 C C . LEU A 1 189 ? 8.998 5.727 -7.532 1.00 92.44 189 LEU A C 1
ATOM 1397 O O . LEU A 1 189 ? 9.531 6.015 -6.464 1.00 92.44 189 LEU A O 1
ATOM 1401 N N . SER A 1 190 ? 7.929 4.927 -7.601 1.00 87.31 190 SER A N 1
ATOM 1402 C CA . SER A 1 190 ? 7.342 4.280 -6.422 1.00 87.31 190 SER A CA 1
ATOM 1403 C C . SER A 1 190 ? 8.232 3.183 -5.819 1.00 87.31 190 SER A C 1
ATOM 1405 O O . SER A 1 190 ? 8.101 2.868 -4.639 1.00 87.31 190 SER A O 1
ATOM 1407 N N . ASP A 1 191 ? 9.176 2.617 -6.574 1.00 84.69 191 ASP A N 1
ATOM 1408 C CA . ASP A 1 191 ? 10.109 1.595 -6.069 1.00 84.69 191 ASP A CA 1
ATOM 1409 C C . ASP A 1 191 ? 11.269 2.192 -5.254 1.00 84.69 191 ASP A C 1
ATOM 1411 O O . ASP A 1 191 ? 12.096 1.465 -4.699 1.00 84.69 191 ASP A O 1
ATOM 1415 N N . LEU A 1 192 ? 11.379 3.522 -5.201 1.00 84.12 192 LEU A N 1
ATOM 1416 C CA . LEU A 1 192 ? 12.466 4.188 -4.501 1.00 84.12 192 LEU A CA 1
ATOM 1417 C C . LEU A 1 192 ? 12.364 3.999 -2.987 1.00 84.12 192 LEU A C 1
ATOM 1419 O O . LEU A 1 192 ? 11.409 4.433 -2.350 1.00 84.12 192 LEU A O 1
ATOM 1423 N N . VAL A 1 193 ? 13.433 3.471 -2.397 1.00 71.94 193 VAL A N 1
ATOM 1424 C CA . VAL A 1 193 ? 13.631 3.433 -0.944 1.00 71.94 193 VAL A CA 1
ATOM 1425 C C . VAL A 1 193 ? 14.461 4.645 -0.506 1.00 71.94 193 VAL A C 1
ATOM 1427 O O . VAL A 1 193 ? 15.468 4.977 -1.142 1.00 71.94 193 VAL A O 1
ATOM 1430 N N . GLY A 1 194 ? 14.057 5.295 0.589 1.00 71.81 194 GLY A N 1
ATOM 1431 C CA . GLY A 1 194 ? 14.767 6.423 1.205 1.00 71.81 194 GLY A CA 1
ATOM 1432 C C . GLY A 1 194 ? 14.078 7.781 1.021 1.00 71.81 194 GLY A C 1
ATOM 1433 O O . GLY A 1 194 ? 12.903 7.858 0.680 1.00 71.81 194 GLY A O 1
ATOM 1434 N N . ASP A 1 195 ? 14.813 8.868 1.279 1.00 73.12 195 ASP A N 1
ATOM 1435 C CA . ASP A 1 195 ? 14.269 10.231 1.220 1.00 73.12 195 ASP A CA 1
ATOM 1436 C C . ASP A 1 195 ? 14.028 10.691 -0.226 1.00 73.12 195 ASP A C 1
ATOM 1438 O O . ASP A 1 195 ? 14.959 11.048 -0.951 1.00 73.12 195 ASP A O 1
ATOM 1442 N N . ASN A 1 196 ? 12.756 10.704 -0.618 1.00 78.62 196 ASN A N 1
ATOM 1443 C CA . ASN A 1 196 ? 12.292 11.086 -1.950 1.00 78.62 196 ASN A CA 1
ATOM 1444 C C . ASN A 1 196 ? 11.525 12.418 -1.953 1.00 78.62 196 ASN A C 1
ATOM 1446 O O . ASN A 1 196 ? 10.845 12.741 -2.926 1.00 78.62 196 ASN A O 1
ATOM 1450 N N . ARG A 1 197 ? 11.649 13.224 -0.889 1.00 83.88 197 ARG A N 1
ATOM 1451 C CA . ARG A 1 197 ? 10.996 14.542 -0.772 1.00 83.88 197 ARG A CA 1
ATOM 1452 C C . ARG A 1 197 ? 11.153 15.458 -1.988 1.00 83.88 197 ARG A C 1
ATOM 1454 O O . ARG A 1 197 ? 10.167 16.094 -2.355 1.00 83.88 197 ARG A O 1
ATOM 1461 N N . PRO A 1 198 ? 12.324 15.530 -2.655 1.00 88.00 198 PRO A N 1
ATOM 1462 C CA . PRO A 1 198 ? 12.476 16.382 -3.832 1.00 88.00 198 PRO A CA 1
ATOM 1463 C C . PRO A 1 198 ? 11.530 16.039 -4.992 1.00 88.00 198 PRO A C 1
ATOM 1465 O O . PRO A 1 198 ? 11.331 16.883 -5.855 1.00 88.00 198 PRO A O 1
ATOM 1468 N N . LEU A 1 199 ? 10.950 14.831 -5.016 1.00 90.44 199 LEU A N 1
ATOM 1469 C CA . LEU A 1 199 ? 10.037 14.374 -6.067 1.00 90.44 199 LEU A CA 1
ATOM 1470 C C . LEU A 1 199 ? 8.584 14.804 -5.847 1.00 90.44 199 LEU A C 1
ATOM 1472 O O . LEU A 1 199 ? 7.772 14.691 -6.763 1.00 90.44 199 LEU A O 1
ATOM 1476 N N . ILE A 1 200 ? 8.235 15.278 -4.648 1.00 92.62 200 ILE A N 1
ATOM 1477 C CA . ILE A 1 200 ? 6.846 15.568 -4.273 1.00 92.62 200 ILE A CA 1
ATOM 1478 C C . ILE A 1 200 ? 6.169 16.551 -5.243 1.00 92.62 200 ILE A C 1
ATOM 1480 O O . ILE A 1 200 ? 5.058 16.245 -5.679 1.00 92.62 200 ILE A O 1
ATOM 1484 N N . PRO A 1 201 ? 6.787 17.677 -5.660 1.00 94.81 201 PRO A N 1
ATOM 1485 C CA . PRO A 1 201 ? 6.151 18.593 -6.608 1.00 94.81 201 PRO A CA 1
ATOM 1486 C C . PRO A 1 201 ? 5.811 17.941 -7.957 1.00 94.81 201 PRO A C 1
ATOM 1488 O O . PRO A 1 201 ? 4.710 18.140 -8.474 1.00 94.81 201 PRO A O 1
ATOM 1491 N N . ASP A 1 202 ? 6.722 17.133 -8.505 1.00 96.12 202 ASP A N 1
ATOM 1492 C CA . ASP A 1 202 ? 6.532 16.454 -9.791 1.00 96.12 202 ASP A CA 1
ATOM 1493 C C . ASP A 1 202 ? 5.481 15.339 -9.693 1.00 96.12 202 ASP A C 1
ATOM 1495 O O . ASP A 1 202 ? 4.643 15.183 -10.584 1.00 96.12 202 ASP A O 1
ATOM 1499 N N . LEU A 1 203 ? 5.457 14.602 -8.579 1.00 96.00 203 LEU A N 1
ATOM 1500 C CA . LEU A 1 203 ? 4.447 13.577 -8.323 1.00 96.00 203 LEU A CA 1
ATOM 1501 C C . LEU A 1 203 ? 3.054 14.182 -8.079 1.00 96.00 203 LEU A C 1
ATOM 1503 O O . LEU A 1 203 ? 2.065 13.645 -8.570 1.00 96.00 203 LEU A O 1
ATOM 1507 N N . ILE A 1 204 ? 2.952 15.335 -7.405 1.00 96.69 204 ILE A N 1
ATOM 1508 C CA . ILE A 1 204 ? 1.688 16.086 -7.279 1.00 96.69 204 ILE A CA 1
ATOM 1509 C C . ILE A 1 204 ? 1.193 16.550 -8.654 1.00 96.69 204 ILE A C 1
ATOM 1511 O O . ILE A 1 204 ? -0.013 16.546 -8.911 1.00 96.69 204 ILE A O 1
ATOM 1515 N N . HIS A 1 205 ? 2.100 16.945 -9.552 1.00 97.06 205 HIS A N 1
ATOM 1516 C CA . HIS A 1 205 ? 1.732 17.271 -10.926 1.00 97.06 205 HIS A CA 1
ATOM 1517 C C . HIS A 1 205 ? 1.201 16.035 -11.672 1.00 97.06 205 HIS A C 1
ATOM 1519 O O . HIS A 1 205 ? 0.129 16.106 -12.275 1.00 97.06 205 HIS A O 1
ATOM 1525 N N . ALA A 1 206 ? 1.887 14.891 -11.567 1.00 97.69 206 ALA A N 1
ATOM 1526 C CA . ALA A 1 206 ? 1.456 13.624 -12.164 1.00 97.69 206 ALA A CA 1
ATOM 1527 C C . ALA A 1 206 ? 0.123 13.103 -11.584 1.00 97.69 206 ALA A C 1
ATOM 1529 O O . ALA A 1 206 ? -0.684 12.519 -12.307 1.00 97.69 206 ALA A O 1
ATOM 1530 N N . LEU A 1 207 ? -0.183 13.400 -10.317 1.00 97.50 207 LEU A N 1
ATOM 1531 C CA . LEU A 1 207 ? -1.476 13.097 -9.690 1.00 97.50 207 LEU A CA 1
ATOM 1532 C C . LEU A 1 207 ? -2.650 13.863 -10.330 1.00 97.50 207 LEU A C 1
ATOM 1534 O O . LEU A 1 207 ? -3.804 13.548 -10.074 1.00 97.50 207 LEU A O 1
ATOM 1538 N N . ARG A 1 208 ? -2.388 14.855 -11.189 1.00 97.06 208 ARG A N 1
ATOM 1539 C CA . ARG A 1 208 ? -3.406 15.603 -11.949 1.00 97.06 208 ARG A CA 1
ATOM 1540 C C . ARG A 1 208 ? -3.445 15.221 -13.431 1.00 97.06 208 ARG A C 1
ATOM 1542 O O . ARG A 1 208 ? -4.050 15.933 -14.232 1.00 97.06 208 ARG A O 1
ATOM 1549 N N . ASP A 1 209 ? -2.804 14.117 -13.812 1.00 98.50 209 ASP A N 1
ATOM 1550 C CA . ASP A 1 209 ? -2.743 13.677 -15.204 1.00 98.50 209 ASP A CA 1
ATOM 1551 C C . ASP A 1 209 ? -4.124 13.347 -15.793 1.00 98.50 209 ASP A C 1
ATOM 1553 O O . ASP A 1 209 ? -5.020 12.809 -15.139 1.00 98.50 209 ASP A O 1
ATOM 1557 N N . SER A 1 210 ? -4.275 13.595 -17.092 1.00 97.31 210 SER A N 1
ATOM 1558 C CA . SER A 1 210 ? -5.447 13.196 -17.878 1.00 97.31 210 SER A CA 1
ATOM 1559 C C . SER A 1 210 ? -5.799 11.698 -17.790 1.00 97.31 210 SER A C 1
ATOM 1561 O O . SER A 1 210 ? -6.981 11.340 -17.854 1.00 97.31 210 SER A O 1
ATOM 1563 N N . VAL A 1 211 ? -4.797 10.828 -17.624 1.00 98.31 211 VAL A N 1
ATOM 1564 C CA . VAL A 1 211 ? -4.904 9.365 -17.635 1.00 98.31 211 VAL A CA 1
ATOM 1565 C C . VAL A 1 211 ? -4.916 8.820 -16.209 1.00 98.31 211 VAL A C 1
ATOM 1567 O O . VAL A 1 211 ? -4.033 9.125 -15.415 1.00 98.31 211 VAL A O 1
ATOM 1570 N N . ALA A 1 212 ? -5.918 7.994 -15.890 1.00 98.31 212 ALA A N 1
ATOM 1571 C CA . ALA A 1 212 ? -6.113 7.445 -14.545 1.00 98.31 212 ALA A CA 1
ATOM 1572 C C . ALA A 1 212 ? -4.929 6.599 -14.060 1.00 98.31 212 ALA A C 1
ATOM 1574 O O . ALA A 1 212 ? -4.487 6.789 -12.935 1.00 98.31 212 ALA A O 1
ATOM 1575 N N . ALA A 1 213 ? -4.354 5.760 -14.927 1.00 97.75 213 ALA A N 1
ATOM 1576 C CA . ALA A 1 213 ? -3.203 4.927 -14.578 1.00 97.75 213 ALA A CA 1
ATOM 1577 C C . ALA A 1 213 ? -1.983 5.749 -14.109 1.00 97.75 213 ALA A C 1
ATOM 1579 O O . ALA A 1 213 ? -1.348 5.406 -13.116 1.00 97.75 213 ALA A O 1
ATOM 1580 N N . VAL A 1 214 ? -1.721 6.904 -14.741 1.00 98.25 214 VAL A N 1
ATOM 1581 C CA . VAL A 1 214 ? -0.658 7.831 -14.308 1.00 98.25 214 VAL A CA 1
ATOM 1582 C C . VAL A 1 214 ? -0.972 8.414 -12.928 1.00 98.25 214 VAL A C 1
ATOM 1584 O O . VAL A 1 214 ? -0.097 8.444 -12.066 1.00 98.25 214 VAL A O 1
ATOM 1587 N N . ARG A 1 215 ? -2.224 8.837 -12.687 1.00 98.50 215 ARG A N 1
ATOM 1588 C CA . ARG A 1 215 ? -2.646 9.370 -11.379 1.00 98.50 215 ARG A CA 1
ATOM 1589 C C . ARG A 1 215 ? -2.551 8.316 -10.273 1.00 98.50 215 ARG A C 1
ATOM 1591 O O . ARG A 1 215 ? -2.049 8.619 -9.197 1.00 98.50 215 ARG A O 1
ATOM 1598 N N . HIS A 1 216 ? -2.977 7.084 -10.551 1.00 97.81 216 HIS A N 1
ATOM 1599 C CA . HIS A 1 216 ? -2.870 5.943 -9.640 1.00 97.81 216 HIS A CA 1
ATOM 1600 C C . HIS A 1 216 ? -1.406 5.681 -9.250 1.00 97.81 216 HIS A C 1
ATOM 1602 O O . HIS A 1 216 ? -1.076 5.645 -8.065 1.00 97.81 216 HIS A O 1
ATOM 1608 N N . ALA A 1 217 ? -0.512 5.565 -10.239 1.00 96.31 217 ALA A N 1
ATOM 1609 C CA . ALA A 1 217 ? 0.913 5.353 -9.995 1.00 96.31 217 ALA A CA 1
ATOM 1610 C C . ALA A 1 217 ? 1.547 6.519 -9.211 1.00 96.31 217 ALA A C 1
ATOM 1612 O O . ALA A 1 217 ? 2.329 6.295 -8.287 1.00 96.31 217 ALA A O 1
ATOM 1613 N N . ALA A 1 218 ? 1.162 7.762 -9.518 1.00 97.06 218 ALA A N 1
ATOM 1614 C CA . ALA A 1 218 ? 1.620 8.943 -8.790 1.00 97.06 218 ALA A CA 1
ATOM 1615 C C . ALA A 1 218 ? 1.158 8.949 -7.321 1.00 97.06 218 ALA A C 1
ATOM 1617 O O . ALA A 1 218 ? 1.946 9.296 -6.442 1.00 97.06 218 ALA A O 1
ATOM 1618 N N . ALA A 1 219 ? -0.081 8.529 -7.039 1.00 96.50 219 ALA A N 1
ATOM 1619 C CA . ALA A 1 219 ? -0.584 8.393 -5.672 1.00 96.50 219 ALA A CA 1
ATOM 1620 C C . ALA A 1 219 ? 0.243 7.374 -4.872 1.00 96.50 219 ALA A C 1
ATOM 1622 O O . ALA A 1 219 ? 0.716 7.692 -3.781 1.00 96.50 219 ALA A O 1
ATOM 1623 N N . GLY A 1 220 ? 0.494 6.191 -5.447 1.00 93.25 220 GLY A N 1
ATOM 1624 C CA . GLY A 1 220 ? 1.334 5.164 -4.821 1.00 93.25 220 GLY A CA 1
ATOM 1625 C C . GLY A 1 220 ? 2.769 5.640 -4.568 1.00 93.25 220 GLY A C 1
ATOM 1626 O O . GLY A 1 220 ? 3.317 5.429 -3.488 1.00 93.25 220 GLY A O 1
ATOM 1627 N N . ALA A 1 221 ? 3.370 6.354 -5.525 1.00 92.88 221 ALA A N 1
ATOM 1628 C CA . ALA A 1 221 ? 4.701 6.931 -5.351 1.00 92.88 221 ALA A CA 1
ATOM 1629 C C . ALA A 1 221 ? 4.750 7.980 -4.225 1.00 92.88 221 ALA A C 1
ATOM 1631 O O . ALA A 1 221 ? 5.720 8.013 -3.469 1.00 92.88 221 ALA A O 1
ATOM 1632 N N . LEU A 1 222 ? 3.706 8.807 -4.073 1.00 93.06 222 LEU A N 1
ATOM 1633 C CA . LEU A 1 222 ? 3.608 9.786 -2.985 1.00 93.06 222 LEU A CA 1
ATOM 1634 C C . LEU A 1 222 ? 3.526 9.118 -1.606 1.00 93.06 222 LEU A C 1
ATOM 1636 O O . LEU A 1 222 ? 4.212 9.572 -0.689 1.00 93.06 222 LEU A O 1
ATOM 1640 N N . GLY A 1 223 ? 2.752 8.035 -1.462 1.00 89.12 223 GLY A N 1
ATOM 1641 C CA . GLY A 1 223 ? 2.636 7.279 -0.204 1.00 89.12 223 GLY A CA 1
ATOM 1642 C C . GLY A 1 223 ? 3.981 6.753 0.305 1.00 89.12 223 GLY A C 1
ATOM 1643 O O . GLY A 1 223 ? 4.316 6.871 1.484 1.00 89.12 223 GLY A O 1
ATOM 1644 N N . ARG A 1 224 ? 4.833 6.303 -0.621 1.00 85.88 224 ARG A N 1
ATOM 1645 C CA . ARG A 1 224 ? 6.170 5.764 -0.329 1.00 85.88 224 ARG A CA 1
ATOM 1646 C C . ARG A 1 224 ? 7.260 6.810 -0.111 1.00 85.88 224 ARG A C 1
ATOM 1648 O O . ARG A 1 224 ? 8.398 6.452 0.179 1.00 85.88 224 ARG A O 1
ATOM 1655 N N . THR A 1 225 ? 6.945 8.104 -0.200 1.00 79.56 225 THR A N 1
ATOM 1656 C CA . THR A 1 225 ? 7.921 9.153 0.147 1.00 79.56 225 THR A CA 1
ATOM 1657 C C . THR A 1 225 ? 8.238 9.196 1.642 1.00 79.56 225 THR A C 1
ATOM 1659 O O . THR A 1 225 ? 9.242 9.805 2.013 1.00 79.56 225 THR A O 1
ATOM 1662 N N . GLN A 1 226 ? 7.391 8.582 2.488 1.00 68.88 226 GLN A N 1
ATOM 1663 C CA . GLN A 1 226 ? 7.506 8.567 3.955 1.00 68.88 226 GLN A CA 1
ATOM 1664 C C . GLN A 1 226 ? 7.788 9.963 4.543 1.00 68.88 226 GLN A C 1
ATOM 1666 O O . GLN A 1 226 ? 8.539 10.129 5.507 1.00 68.88 226 GLN A O 1
ATOM 1671 N N . SER A 1 227 ? 7.214 10.994 3.917 1.00 69.94 227 SER A N 1
ATOM 1672 C CA . SER A 1 227 ? 7.471 12.392 4.236 1.00 69.94 227 SER A CA 1
ATOM 1673 C C . SER A 1 227 ? 6.294 13.056 4.942 1.00 69.94 227 SER A C 1
ATOM 1675 O O . SER A 1 227 ? 5.137 12.830 4.606 1.00 69.94 227 SER A O 1
ATOM 1677 N N . TRP A 1 228 ? 6.608 13.982 5.850 1.00 66.19 228 TRP A N 1
ATOM 1678 C CA . TRP A 1 228 ? 5.661 14.879 6.521 1.00 66.19 228 TRP A CA 1
ATOM 1679 C C . TRP A 1 228 ? 5.213 16.063 5.650 1.00 66.19 228 TRP A C 1
ATOM 1681 O O . TRP A 1 228 ? 4.827 17.110 6.173 1.00 66.19 228 TRP A O 1
ATOM 1691 N N . ASP A 1 229 ? 5.307 15.951 4.324 1.00 80.44 229 ASP A N 1
ATOM 1692 C CA . ASP A 1 229 ? 4.936 17.049 3.440 1.00 80.44 229 ASP A CA 1
ATOM 1693 C C . ASP A 1 229 ? 3.412 17.208 3.378 1.00 80.44 229 ASP A C 1
ATOM 1695 O O . ASP A 1 229 ? 2.680 16.435 2.753 1.00 80.44 229 ASP A O 1
ATOM 1699 N N . THR A 1 230 ? 2.931 18.275 4.009 1.00 84.62 230 TH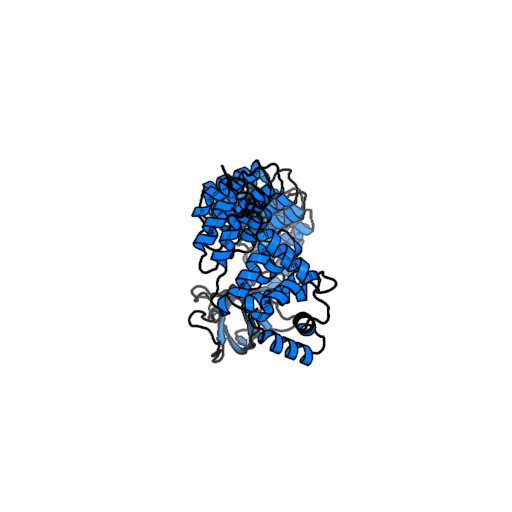R A N 1
ATOM 1700 C CA . THR A 1 230 ? 1.516 18.665 4.007 1.00 84.62 230 THR A CA 1
ATOM 1701 C C . THR A 1 230 ? 0.933 18.849 2.602 1.00 84.62 230 THR A C 1
ATOM 1703 O O . THR A 1 230 ? -0.274 18.665 2.421 1.00 84.62 230 THR A O 1
ATOM 1706 N N . LEU A 1 231 ? 1.756 19.175 1.598 1.00 89.12 231 LEU A N 1
ATOM 1707 C CA . LEU A 1 231 ? 1.318 19.293 0.209 1.00 89.12 231 LEU A CA 1
ATOM 1708 C C . LEU A 1 231 ? 0.974 17.926 -0.382 1.00 89.12 231 LEU A C 1
ATOM 1710 O O . LEU A 1 231 ? -0.036 17.815 -1.076 1.00 89.12 231 LEU A O 1
ATOM 1714 N N . ALA A 1 232 ? 1.754 16.885 -0.069 1.00 92.06 232 ALA A N 1
ATOM 1715 C CA . ALA A 1 232 ? 1.459 15.518 -0.492 1.00 92.06 232 ALA A CA 1
ATOM 1716 C C . ALA A 1 232 ? 0.145 15.034 0.136 1.00 92.06 232 ALA A C 1
ATOM 1718 O O . ALA A 1 232 ? -0.748 14.582 -0.580 1.00 92.06 232 ALA A O 1
ATOM 1719 N N . VAL A 1 233 ? -0.028 15.232 1.449 1.00 94.06 233 VAL A N 1
ATOM 1720 C CA . VAL A 1 233 ? -1.270 14.879 2.164 1.00 94.06 233 VAL A CA 1
ATOM 1721 C C . VAL A 1 233 ? -2.478 15.617 1.582 1.00 94.06 233 VAL A C 1
ATOM 1723 O O . VAL A 1 233 ? -3.525 15.008 1.362 1.00 94.06 233 VAL A O 1
ATOM 1726 N N . SER A 1 234 ? -2.341 16.911 1.280 1.00 95.56 234 SER A N 1
ATOM 1727 C CA . SER A 1 234 ? -3.421 17.712 0.687 1.00 95.56 234 SER A CA 1
ATOM 1728 C C . SER A 1 234 ? -3.782 17.234 -0.721 1.00 95.56 234 SER A C 1
ATOM 1730 O O . SER A 1 234 ? -4.961 17.127 -1.054 1.00 95.56 234 SER A O 1
ATOM 1732 N N . ALA A 1 235 ? -2.782 16.916 -1.547 1.00 96.75 235 ALA A N 1
ATOM 1733 C CA . ALA A 1 235 ? -2.995 16.428 -2.904 1.00 96.75 235 ALA A CA 1
ATOM 1734 C C . ALA A 1 235 ? -3.657 15.039 -2.920 1.00 96.75 235 ALA A C 1
ATOM 1736 O O . ALA A 1 235 ? -4.614 14.832 -3.665 1.00 96.75 235 ALA A O 1
ATOM 1737 N N . LEU A 1 236 ? -3.208 14.122 -2.058 1.00 97.38 236 LEU A N 1
ATOM 1738 C CA . LEU A 1 236 ? -3.823 12.803 -1.884 1.00 97.38 236 LEU A CA 1
ATOM 1739 C C . LEU A 1 236 ? -5.251 12.907 -1.332 1.00 97.38 236 LEU A C 1
ATOM 1741 O O . LEU A 1 236 ? -6.148 12.224 -1.815 1.00 97.38 236 LEU A O 1
ATOM 1745 N N . SER A 1 237 ? -5.494 13.811 -0.379 1.00 97.19 237 SER A N 1
ATOM 1746 C CA . SER A 1 237 ? -6.841 14.073 0.148 1.00 97.19 237 SER A CA 1
ATOM 1747 C C . SER A 1 237 ? -7.793 14.569 -0.944 1.00 97.19 237 SER A C 1
ATOM 1749 O O . SER A 1 237 ? -8.930 14.109 -1.023 1.00 97.19 237 SER A O 1
ATOM 1751 N N . ALA A 1 238 ? -7.328 15.466 -1.821 1.00 97.56 238 ALA A N 1
ATOM 1752 C CA . ALA A 1 238 ? -8.109 15.924 -2.967 1.00 97.56 238 ALA A CA 1
ATOM 1753 C C . ALA A 1 238 ? -8.379 14.784 -3.964 1.00 97.56 238 ALA A C 1
ATOM 1755 O O . ALA A 1 238 ? -9.518 14.610 -4.385 1.00 97.56 238 ALA A O 1
ATOM 1756 N N . ALA A 1 239 ? -7.376 13.959 -4.289 1.00 97.81 239 ALA A N 1
ATOM 1757 C CA . ALA A 1 239 ? -7.561 12.801 -5.168 1.00 97.81 239 ALA A CA 1
ATOM 1758 C C . ALA A 1 239 ? -8.587 11.803 -4.598 1.00 97.81 239 ALA A C 1
ATOM 1760 O O . ALA A 1 239 ? -9.489 11.365 -5.308 1.00 97.81 239 ALA A O 1
ATOM 1761 N N . LEU A 1 240 ? -8.523 11.511 -3.297 1.00 97.56 240 LEU A N 1
ATOM 1762 C CA . LEU A 1 240 ? -9.496 10.654 -2.620 1.00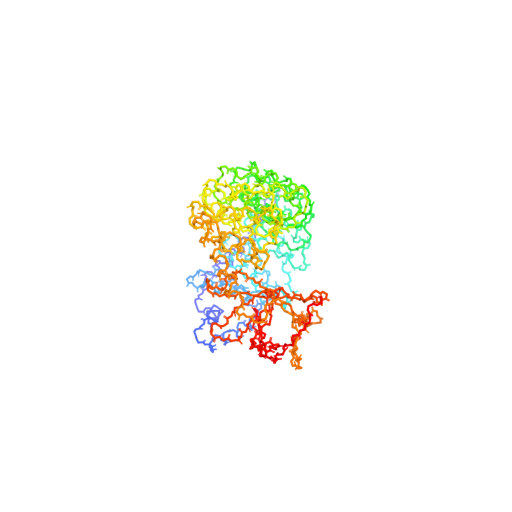 97.56 240 LEU A CA 1
ATOM 1763 C C . LEU A 1 240 ? -10.935 11.195 -2.722 1.00 97.56 240 LEU A C 1
ATOM 1765 O O . LEU A 1 240 ? -11.870 10.419 -2.923 1.00 97.56 240 LEU A O 1
ATOM 1769 N N . LEU A 1 241 ? -11.123 12.510 -2.588 1.00 95.75 241 LEU A N 1
ATOM 1770 C CA . LEU A 1 241 ? -12.445 13.146 -2.555 1.00 95.75 241 LEU A CA 1
ATOM 1771 C C . LEU A 1 241 ? -13.017 13.442 -3.946 1.00 95.75 241 LEU A C 1
ATOM 1773 O O . LEU A 1 241 ? -14.227 13.314 -4.156 1.00 95.75 241 LEU A O 1
ATOM 1777 N N . GLU A 1 242 ? -12.173 13.806 -4.906 1.00 95.62 242 GLU A N 1
ATOM 1778 C CA . GLU A 1 242 ? -12.598 14.457 -6.149 1.00 95.62 242 GLU A CA 1
ATOM 1779 C C . GLU A 1 242 ? -12.316 13.627 -7.407 1.00 95.62 242 GLU A C 1
ATOM 1781 O O . GLU A 1 242 ? -12.950 13.877 -8.434 1.00 95.62 242 GLU A O 1
ATOM 1786 N N . ASP A 1 243 ? -11.430 12.622 -7.363 1.00 97.69 243 ASP A N 1
ATOM 1787 C CA . ASP A 1 243 ? -11.065 11.885 -8.578 1.00 97.69 243 ASP A CA 1
ATOM 1788 C C . ASP A 1 243 ? -12.255 11.117 -9.168 1.00 97.69 243 ASP A C 1
ATOM 1790 O O . ASP A 1 243 ? -13.100 10.575 -8.466 1.00 97.69 243 ASP A O 1
ATOM 1794 N N . ARG A 1 244 ? -12.366 11.058 -10.488 1.00 95.06 244 ARG A N 1
ATOM 1795 C CA . ARG A 1 244 ? -13.464 10.333 -11.149 1.00 95.06 244 ARG A CA 1
ATOM 1796 C C . ARG A 1 244 ? -13.274 8.817 -11.153 1.00 95.06 244 ARG A C 1
ATOM 1798 O O . ARG A 1 244 ? -14.229 8.098 -11.424 1.00 95.06 244 ARG A O 1
ATOM 1805 N N . ASP A 1 245 ? -12.049 8.360 -10.936 1.00 96.50 245 ASP A N 1
ATOM 1806 C CA . ASP A 1 245 ? -11.649 6.968 -11.051 1.00 96.50 245 ASP A CA 1
ATOM 1807 C C . ASP A 1 245 ? -11.523 6.329 -9.660 1.00 96.50 245 ASP A C 1
ATOM 1809 O O . ASP A 1 245 ? -10.878 6.883 -8.767 1.00 96.50 245 ASP A O 1
ATOM 1813 N N . LEU A 1 246 ? -12.183 5.184 -9.462 1.00 94.25 246 LEU A N 1
ATOM 1814 C CA . LEU A 1 246 ? -12.221 4.505 -8.164 1.00 94.25 246 LEU A CA 1
ATOM 1815 C C . LEU A 1 246 ? -10.856 3.932 -7.774 1.00 94.25 246 LEU A C 1
ATOM 1817 O O . LEU A 1 246 ? -10.496 4.023 -6.600 1.00 94.25 246 LEU A O 1
ATOM 1821 N N . ASP A 1 247 ? -10.069 3.439 -8.733 1.00 95.62 247 ASP A N 1
ATOM 1822 C CA . ASP A 1 247 ? -8.740 2.888 -8.458 1.00 95.62 247 ASP A CA 1
ATOM 1823 C C . ASP A 1 247 ? -7.797 4.004 -7.989 1.00 95.62 247 ASP A C 1
ATOM 1825 O O . ASP A 1 247 ? -7.012 3.824 -7.059 1.00 95.62 247 ASP A O 1
ATOM 1829 N N . VAL A 1 248 ? -7.923 5.208 -8.562 1.00 97.69 248 VAL A N 1
ATOM 1830 C CA . VAL A 1 248 ? -7.158 6.382 -8.106 1.00 97.69 248 VAL A CA 1
ATOM 1831 C C . VAL A 1 248 ? -7.554 6.789 -6.685 1.00 97.69 248 VAL A C 1
ATOM 1833 O O . VAL A 1 248 ? -6.677 7.090 -5.873 1.00 97.69 248 VAL A O 1
ATOM 1836 N N . ARG A 1 249 ? -8.850 6.765 -6.345 1.00 97.38 249 ARG A N 1
ATOM 1837 C CA . ARG A 1 249 ? -9.312 7.041 -4.971 1.00 97.38 249 ARG A CA 1
ATOM 1838 C C . ARG A 1 249 ? -8.770 6.018 -3.977 1.00 97.38 249 ARG A C 1
ATOM 1840 O O . ARG A 1 249 ? -8.307 6.405 -2.907 1.00 97.38 249 ARG A O 1
ATOM 1847 N N . GLN A 1 250 ? -8.798 4.735 -4.334 1.00 96.06 250 GLN A N 1
ATOM 1848 C CA . GLN A 1 250 ? -8.247 3.655 -3.512 1.00 96.06 250 GLN A CA 1
ATOM 1849 C C . GLN A 1 250 ? -6.737 3.825 -3.311 1.00 96.06 250 GLN A C 1
ATOM 1851 O O . GLN A 1 250 ? -6.264 3.779 -2.177 1.00 96.06 250 GLN A O 1
ATOM 1856 N N . ALA A 1 251 ? -5.986 4.115 -4.377 1.00 96.38 251 ALA A N 1
ATOM 1857 C CA . ALA A 1 251 ? -4.555 4.391 -4.283 1.00 96.38 251 ALA A CA 1
ATOM 1858 C C . ALA A 1 251 ? -4.255 5.615 -3.406 1.00 96.38 251 ALA A C 1
ATOM 1860 O O . ALA A 1 251 ? -3.307 5.592 -2.625 1.00 96.38 251 ALA A O 1
ATOM 1861 N N . ALA A 1 252 ? -5.079 6.664 -3.483 1.00 97.56 252 ALA A N 1
ATOM 1862 C CA . ALA A 1 252 ? -4.939 7.844 -2.638 1.00 97.56 252 ALA A CA 1
ATOM 1863 C C . ALA A 1 252 ? -5.216 7.541 -1.155 1.00 97.56 252 ALA A C 1
ATOM 1865 O O . ALA A 1 252 ? -4.467 8.005 -0.294 1.00 97.56 252 ALA A O 1
ATOM 1866 N N . ALA A 1 253 ? -6.244 6.739 -0.849 1.00 96.88 253 ALA A N 1
ATOM 1867 C CA . ALA A 1 253 ? -6.517 6.272 0.512 1.00 96.88 253 ALA A CA 1
ATOM 1868 C C . ALA A 1 253 ? -5.335 5.462 1.064 1.00 96.88 253 ALA A C 1
ATOM 1870 O O . ALA A 1 253 ? -4.805 5.812 2.119 1.00 96.88 253 ALA A O 1
ATOM 1871 N N . ARG A 1 254 ? -4.864 4.464 0.303 1.00 95.44 254 ARG A N 1
ATOM 1872 C CA . ARG A 1 254 ? -3.709 3.638 0.674 1.00 95.44 254 ARG A CA 1
ATOM 1873 C C . ARG A 1 254 ? -2.470 4.481 0.938 1.00 95.44 254 ARG A C 1
ATOM 1875 O O . ARG A 1 254 ? -1.821 4.309 1.962 1.00 95.44 254 ARG A O 1
ATOM 1882 N N . ALA A 1 255 ? -2.167 5.418 0.041 1.00 94.25 255 ALA A N 1
ATOM 1883 C CA . ALA A 1 255 ? -1.017 6.303 0.169 1.00 94.25 255 ALA A CA 1
ATOM 1884 C C . ALA A 1 255 ? -1.090 7.164 1.440 1.00 94.25 255 ALA A C 1
ATOM 1886 O O . ALA A 1 255 ? -0.077 7.347 2.108 1.00 94.25 255 ALA A O 1
ATOM 1887 N N . LEU A 1 256 ? -2.278 7.652 1.824 1.00 94.25 256 LEU A N 1
ATOM 1888 C CA . LEU A 1 256 ? -2.469 8.322 3.116 1.00 94.25 256 LEU A CA 1
ATOM 1889 C C . LEU A 1 256 ? -2.200 7.367 4.291 1.00 94.25 256 LEU A C 1
ATOM 1891 O O . LEU A 1 256 ? -1.556 7.767 5.255 1.00 94.25 256 LEU A O 1
ATOM 1895 N N . GLY A 1 257 ? -2.639 6.109 4.205 1.00 91.25 257 GLY A N 1
ATOM 1896 C CA . GLY A 1 257 ? -2.327 5.074 5.195 1.00 91.25 257 GLY A CA 1
ATOM 1897 C C . GLY A 1 257 ? -0.828 4.768 5.316 1.00 91.25 257 GLY A C 1
ATOM 1898 O O . GLY A 1 257 ? -0.315 4.670 6.427 1.00 91.25 257 GLY A O 1
ATOM 1899 N N . GLU A 1 258 ? -0.112 4.658 4.193 1.00 88.31 258 GLU A N 1
ATOM 1900 C CA . GLU A 1 258 ? 1.339 4.393 4.132 1.00 88.31 258 GLU A CA 1
ATOM 1901 C C . GLU A 1 258 ? 2.185 5.531 4.723 1.00 88.31 258 GLU A C 1
ATOM 1903 O O . GLU A 1 258 ? 3.250 5.283 5.290 1.00 88.31 258 GLU A O 1
ATOM 1908 N N . LEU A 1 259 ? 1.698 6.774 4.645 1.00 85.81 259 LEU A N 1
ATOM 1909 C CA . LEU A 1 259 ? 2.314 7.923 5.315 1.00 85.81 259 LEU A CA 1
ATOM 1910 C C . LEU A 1 259 ? 2.137 7.886 6.849 1.00 85.81 259 LEU A C 1
ATOM 1912 O O . LEU A 1 259 ? 2.809 8.639 7.560 1.00 85.81 259 LEU A O 1
ATOM 1916 N N . GLY A 1 260 ? 1.249 7.035 7.376 1.00 85.88 260 GLY A N 1
ATOM 1917 C CA . GLY A 1 260 ? 1.026 6.850 8.811 1.00 85.88 260 GLY A CA 1
ATOM 1918 C C . GLY A 1 260 ? 0.610 8.141 9.521 1.00 85.88 260 GLY A C 1
ATOM 1919 O O . GLY A 1 260 ? -0.172 8.939 9.000 1.00 85.88 260 GLY A O 1
ATOM 1920 N N . ALA A 1 261 ? 1.161 8.394 10.714 1.00 83.44 261 ALA A N 1
ATOM 1921 C CA . ALA A 1 261 ? 0.838 9.583 11.512 1.00 83.44 261 ALA A CA 1
ATOM 1922 C C . ALA A 1 261 ? 1.023 10.919 10.758 1.00 83.44 261 ALA A C 1
ATOM 1924 O O . ALA A 1 261 ? 0.342 11.900 11.082 1.00 83.44 261 ALA A O 1
ATOM 1925 N N . ALA A 1 262 ? 1.880 10.973 9.730 1.00 84.62 262 ALA A N 1
ATOM 1926 C CA . ALA A 1 262 ? 2.073 12.161 8.896 1.00 84.62 262 ALA A CA 1
ATOM 1927 C C . ALA A 1 262 ? 0.820 12.569 8.114 1.00 84.62 262 ALA A C 1
ATOM 1929 O O . ALA A 1 262 ? 0.605 13.757 7.869 1.00 84.62 262 ALA A O 1
ATOM 1930 N N . ALA A 1 263 ? -0.048 11.610 7.788 1.00 88.44 263 ALA A N 1
ATOM 1931 C CA . ALA A 1 263 ? -1.311 11.847 7.100 1.00 88.44 263 ALA A CA 1
ATOM 1932 C C . ALA A 1 263 ? -2.456 12.271 8.031 1.00 88.44 263 ALA A C 1
ATOM 1934 O O . ALA A 1 263 ? -3.595 12.390 7.580 1.00 88.44 263 ALA A O 1
ATOM 1935 N N . THR A 1 264 ? -2.177 12.572 9.304 1.00 89.25 264 THR A N 1
ATOM 1936 C CA . THR A 1 264 ? -3.163 13.106 10.258 1.00 89.25 264 THR A CA 1
ATOM 1937 C C . THR A 1 264 ? -4.034 14.244 9.676 1.00 89.25 264 THR A C 1
ATOM 1939 O O . THR A 1 264 ? -5.257 14.179 9.830 1.00 89.25 264 THR A O 1
ATOM 1942 N N . PRO A 1 265 ? -3.494 15.250 8.951 1.00 90.31 265 PRO A N 1
ATOM 1943 C CA . PRO A 1 265 ? -4.321 16.293 8.330 1.00 90.31 265 PRO A CA 1
ATOM 1944 C C . PRO A 1 265 ? -5.327 15.774 7.285 1.00 90.31 265 PRO A C 1
ATOM 1946 O O . PRO A 1 265 ? -6.338 16.424 7.033 1.00 90.31 265 PRO A O 1
ATOM 1949 N N . GLY A 1 266 ? -5.074 14.604 6.691 1.00 91.75 266 GLY A N 1
ATOM 1950 C CA . GLY A 1 266 ? -5.933 13.949 5.701 1.00 91.75 266 GLY A CA 1
ATOM 1951 C C . GLY A 1 266 ? -7.051 13.083 6.295 1.00 91.75 266 GLY A C 1
ATOM 1952 O O . GLY A 1 266 ? -7.916 12.617 5.554 1.00 91.75 266 GLY A O 1
ATOM 1953 N N . VAL A 1 267 ? -7.101 12.892 7.622 1.00 92.50 267 VAL A N 1
ATOM 1954 C CA . VAL A 1 267 ? -8.128 12.061 8.285 1.00 92.50 267 VAL A CA 1
ATOM 1955 C C . VAL A 1 267 ? -9.541 12.519 7.929 1.00 92.50 267 VAL A C 1
ATOM 1957 O O . VAL A 1 267 ? -10.401 11.688 7.656 1.00 92.50 267 VAL A O 1
ATOM 1960 N N . GLY A 1 268 ? -9.793 13.829 7.853 1.00 92.38 268 GLY A N 1
ATOM 1961 C CA . GLY A 1 268 ? -11.113 14.348 7.475 1.00 92.38 268 GLY A CA 1
ATOM 1962 C C . GLY A 1 268 ? -11.581 13.872 6.092 1.00 92.38 268 GLY A C 1
ATOM 1963 O O . GLY A 1 268 ? -12.762 13.563 5.916 1.00 92.38 268 GLY A O 1
ATOM 1964 N N . ALA A 1 269 ? -10.661 13.748 5.130 1.00 94.62 269 ALA A N 1
ATOM 1965 C CA . ALA A 1 269 ? -10.962 13.253 3.788 1.00 94.62 269 ALA A CA 1
ATOM 1966 C C . ALA A 1 269 ? -11.293 11.752 3.791 1.00 94.62 269 ALA A C 1
ATOM 1968 O O . ALA A 1 269 ? -12.262 11.336 3.151 1.00 94.62 269 ALA A O 1
ATOM 1969 N N . LEU A 1 270 ? -10.546 10.958 4.567 1.00 94.94 270 LEU A N 1
ATOM 1970 C CA . LEU A 1 270 ? -10.818 9.532 4.784 1.00 94.94 270 LEU A CA 1
ATOM 1971 C C . LEU A 1 270 ? -12.194 9.321 5.425 1.00 94.94 270 LEU A C 1
ATOM 1973 O O . LEU A 1 270 ? -13.014 8.584 4.886 1.00 94.94 270 LEU A O 1
ATOM 1977 N N . VAL A 1 271 ? -12.493 10.032 6.515 1.00 91.56 271 VAL A N 1
ATOM 1978 C CA . VAL A 1 271 ? -13.787 9.927 7.211 1.00 91.56 271 VAL A CA 1
ATOM 1979 C C . VAL A 1 271 ? -14.950 10.317 6.299 1.00 91.56 271 VAL A C 1
ATOM 1981 O O . VAL A 1 271 ? -15.958 9.617 6.254 1.00 91.56 271 VAL A O 1
ATOM 1984 N N . THR A 1 272 ? -14.805 11.393 5.522 1.00 91.38 272 THR A N 1
ATOM 1985 C CA . THR A 1 272 ? -15.826 11.813 4.545 1.00 91.38 272 THR A CA 1
ATOM 1986 C C . THR A 1 272 ? -16.070 10.737 3.480 1.00 91.38 272 THR A C 1
ATOM 1988 O O . THR A 1 272 ? -17.195 10.561 3.011 1.00 91.38 272 THR A O 1
ATOM 1991 N N . SER A 1 273 ? -15.031 9.979 3.125 1.00 91.25 273 SER A N 1
ATOM 1992 C CA . SER A 1 273 ? -15.081 8.945 2.089 1.00 91.25 273 SER A CA 1
ATOM 1993 C C . SER A 1 273 ? -15.577 7.581 2.594 1.00 91.25 273 SER A C 1
ATOM 1995 O O . SER A 1 273 ? -15.746 6.676 1.787 1.00 91.25 273 SER A O 1
ATOM 1997 N N . LEU A 1 274 ? -15.907 7.421 3.883 1.00 86.06 274 LEU A N 1
ATOM 1998 C CA . LEU A 1 274 ? -16.570 6.212 4.414 1.00 86.06 274 LEU A CA 1
ATOM 1999 C C . LEU A 1 274 ? -18.064 6.097 4.047 1.00 86.06 274 LEU A C 1
ATOM 2001 O O . LEU A 1 274 ? -18.747 5.196 4.526 1.00 86.06 274 LEU A O 1
ATOM 2005 N N . GLY A 1 275 ? -18.592 7.012 3.228 1.00 80.19 275 GLY A N 1
ATOM 2006 C CA . GLY A 1 275 ? -19.992 7.025 2.793 1.00 80.19 275 GLY A CA 1
ATOM 2007 C C . GLY A 1 275 ? -20.389 5.868 1.859 1.00 80.19 275 GLY A C 1
ATOM 2008 O O . GLY A 1 275 ? -19.832 4.778 1.891 1.00 80.19 275 GLY A O 1
ATOM 2009 N N . ASN A 1 276 ? -21.367 6.102 0.978 1.00 76.56 276 ASN A N 1
ATOM 2010 C CA . ASN A 1 276 ? -21.956 5.076 0.097 1.00 76.56 276 ASN A CA 1
ATOM 2011 C C . ASN A 1 276 ? -21.080 4.701 -1.121 1.00 76.56 276 ASN A C 1
ATOM 2013 O O . ASN A 1 276 ? -21.581 4.617 -2.241 1.00 76.56 276 ASN A O 1
ATOM 2017 N N . TRP A 1 277 ? -19.785 4.484 -0.915 1.00 86.25 277 TRP A N 1
ATOM 2018 C CA . TRP A 1 277 ? -18.877 3.946 -1.932 1.00 86.25 277 TRP A CA 1
ATOM 2019 C C . TRP A 1 277 ? -18.966 2.421 -2.008 1.00 86.25 277 TRP A C 1
ATOM 2021 O O . TRP A 1 277 ? -19.737 1.817 -1.257 1.00 86.25 277 TRP A O 1
ATOM 2031 N N . ASP A 1 278 ? -18.221 1.787 -2.914 1.00 87.81 278 ASP A N 1
ATOM 2032 C CA . ASP A 1 278 ? -18.082 0.327 -2.928 1.00 87.81 278 ASP A CA 1
ATOM 2033 C C . ASP A 1 278 ? -17.356 -0.187 -1.673 1.00 87.81 278 ASP A C 1
ATOM 2035 O O . ASP A 1 278 ? -16.754 0.562 -0.902 1.00 87.81 278 ASP A O 1
ATOM 2039 N N . GLU A 1 279 ? -17.519 -1.473 -1.388 1.00 89.12 279 GLU A N 1
ATOM 2040 C CA . GLU A 1 279 ? -16.914 -2.140 -0.238 1.00 89.12 279 GLU A CA 1
ATOM 2041 C C . GLU A 1 279 ? -15.384 -2.115 -0.267 1.00 89.12 279 GLU A C 1
ATOM 2043 O O . GLU A 1 279 ? -14.776 -1.995 0.794 1.00 89.12 279 GLU A O 1
ATOM 2048 N N . SER A 1 280 ? -14.764 -2.152 -1.448 1.00 91.25 280 SER A N 1
ATOM 2049 C CA . SER A 1 280 ? -13.308 -2.154 -1.599 1.00 91.25 280 SER A CA 1
ATOM 2050 C C . SER A 1 280 ? -12.681 -0.832 -1.152 1.00 91.25 280 SER A C 1
ATOM 2052 O O . SER A 1 280 ? -11.728 -0.837 -0.374 1.00 91.25 280 SER A O 1
ATOM 2054 N N . LEU A 1 281 ? -13.247 0.307 -1.557 1.00 93.88 281 LEU A N 1
ATOM 2055 C CA . LEU A 1 281 ? -12.794 1.627 -1.127 1.00 93.88 281 LEU A CA 1
ATOM 2056 C C . LEU A 1 281 ? -13.064 1.842 0.365 1.00 93.88 281 LEU A C 1
ATOM 2058 O O . LEU A 1 281 ? -12.185 2.330 1.072 1.00 93.88 281 LEU A O 1
ATOM 2062 N N . ARG A 1 282 ? -14.237 1.439 0.878 1.00 94.44 282 ARG A N 1
ATOM 2063 C CA . ARG A 1 282 ? -14.520 1.530 2.324 1.00 94.44 282 ARG A CA 1
ATOM 2064 C C . ARG A 1 282 ? -13.533 0.691 3.140 1.00 94.44 282 ARG A C 1
ATOM 2066 O O . ARG A 1 282 ? -13.022 1.181 4.143 1.00 94.44 282 ARG A O 1
ATOM 2073 N N . ALA A 1 283 ? -13.216 -0.525 2.696 1.00 92.00 283 ALA A N 1
ATOM 2074 C CA . ALA A 1 283 ? -12.226 -1.396 3.328 1.00 92.00 283 ALA A CA 1
ATOM 2075 C C . ALA A 1 283 ? -10.820 -0.768 3.345 1.00 92.00 283 ALA A C 1
ATOM 2077 O O . ALA A 1 283 ? -10.178 -0.743 4.395 1.00 92.00 283 ALA A O 1
ATOM 2078 N N . GLU A 1 284 ? -10.366 -0.208 2.219 1.00 94.44 284 GLU A N 1
ATOM 2079 C CA . GLU A 1 284 ? -9.068 0.477 2.122 1.00 94.44 284 GLU A CA 1
ATOM 2080 C C . GLU A 1 284 ? -9.006 1.709 3.040 1.00 94.44 284 GLU A C 1
ATOM 2082 O O . GLU A 1 284 ? -8.009 1.925 3.729 1.00 94.44 284 GLU A O 1
ATOM 2087 N N . ILE A 1 285 ? -10.087 2.491 3.123 1.00 95.56 285 ILE A N 1
ATOM 2088 C CA . ILE A 1 285 ? -10.177 3.638 4.036 1.00 95.56 285 ILE A CA 1
ATOM 2089 C C . ILE A 1 285 ? -10.091 3.182 5.494 1.00 95.56 285 ILE A C 1
ATOM 2091 O O . ILE A 1 285 ? -9.366 3.789 6.281 1.00 95.56 285 ILE A O 1
ATOM 2095 N N . VAL A 1 286 ? -10.802 2.114 5.865 1.00 93.00 286 VAL A N 1
ATOM 2096 C CA . VAL A 1 286 ? -10.760 1.545 7.220 1.00 93.00 286 VAL A CA 1
ATOM 2097 C C . VAL A 1 286 ? -9.354 1.061 7.576 1.00 93.00 286 VAL A C 1
ATOM 2099 O O . VAL A 1 286 ? -8.862 1.384 8.657 1.00 93.00 286 VAL A O 1
ATOM 2102 N N . ALA A 1 287 ? -8.684 0.346 6.668 1.00 91.44 287 ALA A N 1
ATOM 2103 C CA . ALA A 1 287 ? -7.300 -0.083 6.860 1.00 91.44 287 ALA A CA 1
ATOM 2104 C C . ALA A 1 287 ? -6.353 1.119 7.023 1.00 91.44 287 ALA A C 1
ATOM 2106 O O . ALA A 1 287 ? -5.559 1.169 7.962 1.00 91.44 287 ALA A O 1
ATOM 2107 N N . SER A 1 288 ? -6.506 2.135 6.170 1.00 93.62 288 SER A N 1
ATOM 2108 C CA . SER A 1 288 ? -5.698 3.359 6.204 1.00 93.62 288 SER A CA 1
ATOM 2109 C C . SER A 1 288 ? -5.888 4.143 7.505 1.00 93.62 288 SER A C 1
ATOM 2111 O O . SER A 1 288 ? -4.916 4.585 8.112 1.00 93.62 288 SER A O 1
ATOM 2113 N N . LEU A 1 289 ? -7.129 4.266 7.989 1.00 91.94 289 LEU A N 1
ATOM 2114 C CA . LEU A 1 289 ? -7.442 4.861 9.293 1.00 91.94 289 LEU A CA 1
ATOM 2115 C C . LEU A 1 289 ? -6.810 4.072 10.450 1.00 91.94 289 LEU A C 1
ATOM 2117 O O . LEU A 1 289 ? -6.346 4.683 11.412 1.00 91.94 289 LEU A O 1
ATOM 2121 N N . GLY A 1 290 ? -6.760 2.741 10.342 1.00 85.88 290 GLY A N 1
ATOM 2122 C CA . GLY A 1 290 ? -6.037 1.864 11.265 1.00 85.88 290 GLY A CA 1
ATOM 2123 C C . GLY A 1 290 ? -4.546 2.188 11.336 1.00 85.88 290 GLY A C 1
ATOM 2124 O O . GLY A 1 290 ? -4.035 2.468 12.419 1.00 85.88 290 GLY A O 1
ATOM 2125 N N . HIS A 1 291 ? -3.871 2.230 10.184 1.00 87.38 291 HIS A N 1
ATOM 2126 C CA . HIS A 1 291 ? -2.438 2.531 10.098 1.00 87.38 291 HIS A CA 1
ATOM 2127 C C . HIS A 1 291 ? -2.100 3.937 10.610 1.00 87.38 291 HIS A C 1
ATOM 2129 O O . HIS A 1 291 ? -1.170 4.095 11.397 1.00 87.38 291 HIS A O 1
ATOM 2135 N N . ILE A 1 292 ? -2.881 4.956 10.230 1.00 87.06 292 ILE A N 1
ATOM 2136 C CA . ILE A 1 292 ? -2.696 6.323 10.744 1.00 87.06 292 ILE A CA 1
ATOM 2137 C C . ILE A 1 292 ? -2.893 6.330 12.264 1.00 87.06 292 ILE A C 1
ATOM 2139 O O . ILE A 1 292 ? -2.071 6.864 13.004 1.00 87.06 292 ILE A O 1
ATOM 2143 N N . GLY A 1 293 ? -3.966 5.699 12.747 1.00 79.44 293 GLY A N 1
ATOM 2144 C CA . GLY A 1 293 ? -4.307 5.669 14.164 1.00 79.44 293 GLY A CA 1
ATOM 2145 C C . GLY A 1 293 ? -3.279 4.955 15.047 1.00 79.44 293 GLY A C 1
ATOM 2146 O O . GLY A 1 293 ? -3.153 5.332 16.212 1.00 79.44 293 GLY A O 1
ATOM 2147 N N . ALA A 1 294 ? -2.560 3.959 14.519 1.00 75.38 294 ALA A N 1
ATOM 2148 C CA . ALA A 1 294 ? -1.572 3.182 15.270 1.00 75.38 294 ALA A CA 1
ATOM 2149 C C . ALA A 1 294 ? -0.436 4.058 15.815 1.00 75.38 294 ALA A C 1
ATOM 2151 O O . ALA A 1 294 ? -0.033 3.897 16.968 1.00 75.38 294 ALA A O 1
ATOM 2152 N N . ASP A 1 295 ? -0.010 5.048 15.028 1.00 72.62 295 ASP A N 1
ATOM 2153 C CA . ASP A 1 295 ? 1.062 5.977 15.392 1.00 72.62 295 ASP A CA 1
ATOM 2154 C C . ASP A 1 295 ? 0.542 7.364 15.828 1.00 72.62 295 ASP A C 1
ATOM 2156 O O . ASP A 1 295 ? 1.280 8.158 16.420 1.00 72.62 295 ASP A O 1
ATOM 2160 N N . SER A 1 296 ? -0.732 7.687 15.567 1.00 67.62 296 SER A N 1
ATOM 2161 C CA . SER A 1 296 ? -1.331 8.975 15.936 1.00 67.62 296 SER A CA 1
ATOM 2162 C C . SER A 1 296 ? -1.658 9.089 17.436 1.00 67.62 296 SER A C 1
ATOM 2164 O O . SER A 1 296 ? -2.358 8.273 18.046 1.00 67.62 296 SER A O 1
ATOM 2166 N N . ILE A 1 297 ? -1.241 10.215 18.023 1.00 61.66 297 ILE A N 1
ATOM 2167 C CA . ILE A 1 297 ? -1.581 10.650 19.386 1.00 61.66 297 ILE A CA 1
ATOM 2168 C C . ILE A 1 297 ? -2.366 11.973 19.360 1.00 61.66 297 ILE A C 1
ATOM 2170 O O . ILE A 1 297 ? -2.240 12.765 18.429 1.00 61.66 297 ILE A O 1
ATOM 2174 N N . GLY A 1 298 ? -3.172 12.240 20.392 1.00 63.78 298 GLY A N 1
ATOM 2175 C CA . GLY A 1 298 ? -3.871 13.525 20.556 1.00 63.78 298 GLY A CA 1
ATOM 2176 C C . GLY A 1 298 ? -5.193 13.659 19.781 1.00 63.78 298 GLY A C 1
ATOM 2177 O O . GLY A 1 298 ? -5.913 12.681 19.588 1.00 63.78 298 GLY A O 1
ATOM 2178 N N . GLU A 1 299 ? -5.541 14.887 19.380 1.00 64.81 299 GLU A N 1
ATOM 2179 C CA . GLU A 1 299 ? -6.879 15.271 18.877 1.00 64.81 299 GLU A CA 1
ATOM 2180 C C . GLU A 1 299 ? -7.316 14.532 17.603 1.00 64.81 299 GLU A C 1
ATOM 2182 O O . GLU A 1 299 ? -8.503 14.274 17.409 1.00 64.81 299 GLU A O 1
ATOM 2187 N N . ALA A 1 300 ? -6.361 14.121 16.769 1.00 67.62 300 ALA A N 1
ATOM 2188 C CA . ALA A 1 300 ? -6.613 13.380 15.535 1.00 67.62 300 ALA A CA 1
ATOM 2189 C C . ALA A 1 300 ? -7.155 11.962 15.753 1.00 67.62 300 ALA A C 1
ATOM 2191 O O . ALA A 1 300 ? -7.743 11.369 14.851 1.00 67.62 300 ALA A O 1
ATOM 2192 N N . ARG A 1 301 ? -6.983 11.408 16.955 1.00 74.19 301 ARG A N 1
ATOM 2193 C CA . ARG A 1 301 ? -7.389 10.038 17.276 1.00 74.19 301 ARG A CA 1
ATOM 2194 C C . ARG A 1 301 ? -8.897 9.894 17.445 1.00 74.19 301 ARG A C 1
ATOM 2196 O O . ARG A 1 301 ? -9.454 8.868 17.076 1.00 74.19 301 ARG A O 1
ATOM 2203 N N . THR A 1 302 ? -9.572 10.924 17.946 1.00 73.81 302 THR A N 1
ATOM 2204 C CA . THR A 1 302 ? -11.029 10.926 18.138 1.00 73.81 302 THR A CA 1
ATOM 2205 C C . THR A 1 302 ? -11.813 10.705 16.836 1.00 73.81 302 THR A C 1
ATOM 2207 O O . THR A 1 302 ? -12.628 9.783 16.805 1.00 73.81 302 THR A O 1
ATOM 2210 N N . PRO A 1 303 ? -11.584 11.464 15.741 1.00 79.38 303 PRO A N 1
ATOM 2211 C CA . PRO A 1 303 ? -12.303 11.231 14.488 1.00 79.38 303 PRO A CA 1
ATOM 2212 C C . PRO A 1 303 ? -11.985 9.867 13.862 1.00 79.38 303 PRO A C 1
ATOM 2214 O O . PRO A 1 303 ? -12.881 9.264 13.278 1.00 79.38 303 PRO A O 1
ATOM 2217 N N . ILE A 1 304 ? -10.763 9.343 14.032 1.00 83.75 304 ILE A N 1
ATOM 2218 C CA . ILE A 1 304 ? -10.396 7.988 13.583 1.00 83.75 304 ILE A CA 1
ATOM 2219 C C . ILE A 1 304 ? -11.236 6.939 14.321 1.00 83.75 304 ILE A C 1
ATOM 2221 O O . ILE A 1 304 ? -11.861 6.092 13.689 1.00 83.75 304 ILE A O 1
ATOM 2225 N N . LEU A 1 305 ? -11.305 7.016 15.653 1.00 75.69 305 LEU A N 1
ATOM 2226 C CA . LEU A 1 305 ? -12.079 6.068 16.457 1.00 75.69 305 LEU A CA 1
ATOM 2227 C C . LEU A 1 305 ? -13.578 6.123 16.127 1.00 75.69 305 LEU A C 1
ATOM 2229 O O . LEU A 1 305 ? -14.198 5.075 15.959 1.00 75.69 305 LEU A O 1
ATOM 2233 N N . ALA A 1 306 ? -14.150 7.320 15.970 1.00 75.69 306 ALA A N 1
ATOM 2234 C CA . ALA A 1 306 ? -15.557 7.486 15.598 1.00 75.69 306 ALA A CA 1
ATOM 2235 C C . ALA A 1 306 ? -15.868 6.904 14.204 1.00 75.69 306 ALA A C 1
ATOM 2237 O O . ALA A 1 306 ? -16.903 6.263 13.991 1.00 75.69 306 ALA A O 1
ATOM 2238 N N . ALA A 1 307 ? -14.952 7.092 13.256 1.00 85.06 307 ALA A N 1
ATOM 2239 C CA . ALA A 1 307 ? -15.056 6.552 11.909 1.00 85.06 307 ALA A CA 1
ATOM 2240 C C . ALA A 1 307 ? -14.980 5.019 11.895 1.00 85.06 307 ALA A C 1
ATOM 2242 O O . ALA A 1 307 ? -15.835 4.364 11.301 1.00 85.06 307 ALA A O 1
ATOM 2243 N N . LEU A 1 308 ? -14.027 4.433 12.621 1.00 83.88 308 LEU A N 1
ATOM 2244 C CA . LEU A 1 308 ? -13.917 2.980 12.756 1.00 83.88 308 LEU A CA 1
ATOM 2245 C C . LEU A 1 308 ? -15.116 2.374 13.497 1.00 83.88 308 LEU A C 1
ATOM 2247 O O . LEU A 1 308 ? -15.612 1.325 13.099 1.00 83.88 308 LEU A O 1
ATOM 2251 N N . ALA A 1 309 ? -15.650 3.053 14.516 1.00 74.94 309 ALA A N 1
ATOM 2252 C CA . ALA A 1 309 ? -16.885 2.638 15.180 1.00 74.94 309 ALA A CA 1
ATOM 2253 C C . ALA A 1 309 ? -18.093 2.650 14.226 1.00 74.94 309 ALA A C 1
ATOM 2255 O O . ALA A 1 309 ? -18.967 1.791 14.325 1.00 74.94 309 ALA A O 1
ATOM 2256 N N . THR A 1 310 ? -18.126 3.585 13.273 1.00 78.06 310 THR A N 1
ATOM 2257 C CA . THR A 1 310 ? -19.128 3.593 12.196 1.00 78.06 310 THR A CA 1
ATOM 2258 C C . THR A 1 310 ? -18.909 2.422 11.233 1.00 78.06 310 THR A C 1
ATOM 2260 O O . THR A 1 310 ? -19.866 1.772 10.827 1.00 78.06 310 THR A O 1
ATOM 2263 N N . ALA A 1 311 ? -17.662 2.079 10.917 1.00 84.88 311 ALA A N 1
ATOM 2264 C CA . ALA A 1 311 ? -17.352 0.938 10.058 1.00 84.88 311 ALA A CA 1
ATOM 2265 C C . ALA A 1 311 ? -17.659 -0.432 10.705 1.00 84.88 311 ALA A C 1
ATOM 2267 O O . ALA A 1 311 ? -17.883 -1.407 9.993 1.00 84.88 311 ALA A O 1
ATOM 2268 N N . LEU A 1 312 ? -17.771 -0.518 12.038 1.00 74.88 312 LEU A N 1
ATOM 2269 C CA . LEU A 1 312 ? -18.245 -1.733 12.722 1.00 74.88 312 LEU A CA 1
ATOM 2270 C C . LEU A 1 312 ? -19.698 -2.097 12.381 1.00 74.88 312 LEU A C 1
ATOM 2272 O O . LEU A 1 312 ? -20.081 -3.251 12.550 1.00 74.88 312 LEU A O 1
ATOM 2276 N N . VAL A 1 313 ? -20.508 -1.136 11.922 1.00 71.19 313 VAL A N 1
ATOM 2277 C CA . VAL A 1 313 ? -21.903 -1.358 11.494 1.00 71.19 313 VAL A CA 1
ATOM 2278 C C . VAL A 1 313 ? -22.042 -1.421 9.971 1.00 71.19 313 VAL A C 1
ATOM 2280 O O . VAL A 1 313 ? -23.154 -1.323 9.451 1.00 71.19 313 VAL A O 1
ATOM 2283 N N . ASP A 1 314 ? -20.929 -1.537 9.242 1.00 82.88 314 ASP A N 1
ATOM 2284 C CA . ASP A 1 314 ? -20.955 -1.562 7.784 1.00 82.88 314 ASP A CA 1
ATOM 2285 C C . ASP A 1 314 ? -21.736 -2.776 7.255 1.00 82.88 314 ASP A C 1
ATOM 2287 O O . ASP A 1 314 ? -21.730 -3.864 7.836 1.00 82.88 314 ASP A O 1
ATOM 2291 N N . ARG A 1 315 ? -22.410 -2.596 6.117 1.00 81.38 315 ARG A N 1
ATOM 2292 C CA . ARG A 1 315 ? -23.162 -3.658 5.434 1.00 81.38 315 ARG A CA 1
ATOM 2293 C C . ARG A 1 315 ? -22.275 -4.829 4.999 1.00 81.38 315 ARG A C 1
ATOM 2295 O O . ARG A 1 315 ? -22.744 -5.965 4.979 1.00 81.38 315 ARG A O 1
ATOM 2302 N N . ASP A 1 316 ? -21.013 -4.566 4.677 1.00 83.75 316 ASP A N 1
ATOM 2303 C CA . ASP A 1 316 ? -20.051 -5.567 4.233 1.00 83.75 316 ASP A CA 1
ATOM 2304 C C . ASP A 1 316 ? -19.272 -6.166 5.412 1.00 83.75 316 ASP A C 1
ATOM 2306 O O . ASP A 1 316 ? -18.749 -5.446 6.262 1.00 83.75 316 ASP A O 1
ATOM 2310 N N . SER A 1 317 ? -19.186 -7.497 5.476 1.00 76.62 317 SER A N 1
ATOM 2311 C CA . SER A 1 317 ? -18.517 -8.195 6.582 1.00 76.62 317 SER A CA 1
ATOM 2312 C C . SER A 1 317 ? -17.012 -7.952 6.632 1.00 76.62 317 SER A C 1
ATOM 2314 O O . SER A 1 317 ? -16.455 -7.898 7.726 1.00 76.62 317 SER A O 1
ATOM 2316 N N . SER A 1 318 ? -16.366 -7.770 5.479 1.00 80.06 318 SER A N 1
ATOM 2317 C CA . SER A 1 318 ? -14.921 -7.538 5.387 1.00 80.06 318 SER A CA 1
ATOM 2318 C C . SER A 1 318 ? -14.571 -6.157 5.936 1.00 80.06 318 SER A C 1
ATOM 2320 O O . SER A 1 318 ? -13.606 -6.009 6.684 1.00 80.06 318 SER A O 1
ATOM 2322 N N . VAL A 1 319 ? -15.401 -5.149 5.638 1.00 85.06 319 VAL A N 1
ATOM 2323 C CA . VAL A 1 319 ? -15.265 -3.798 6.209 1.00 85.06 319 VAL A CA 1
ATOM 2324 C C . VAL A 1 319 ? -15.416 -3.836 7.733 1.00 85.06 319 VAL A C 1
ATOM 2326 O O . VAL A 1 319 ? -14.600 -3.247 8.445 1.00 85.06 319 VAL A O 1
ATOM 2329 N N . ARG A 1 320 ? -16.407 -4.579 8.248 1.00 77.38 320 ARG A N 1
ATOM 2330 C CA . ARG A 1 320 ? -16.601 -4.739 9.698 1.00 77.38 320 ARG A CA 1
ATOM 2331 C C . ARG A 1 320 ? -15.406 -5.415 10.381 1.00 77.38 320 ARG A C 1
ATOM 2333 O O . ARG A 1 320 ? -14.965 -4.965 11.439 1.00 77.38 320 ARG A O 1
ATOM 2340 N N . GLU A 1 321 ? -14.867 -6.477 9.783 1.00 71.06 321 GLU A N 1
ATOM 2341 C CA . GLU A 1 321 ? -13.701 -7.196 10.310 1.00 71.06 321 GLU A CA 1
ATOM 2342 C C . GLU A 1 321 ? -12.450 -6.308 10.338 1.00 71.06 321 GLU A C 1
ATOM 2344 O O . GLU A 1 321 ? -11.760 -6.233 11.361 1.00 71.06 321 GLU A O 1
ATOM 2349 N N . LEU A 1 322 ? -12.192 -5.576 9.249 1.00 78.94 322 LEU A N 1
ATOM 2350 C CA . LEU A 1 322 ? -11.092 -4.616 9.175 1.00 78.94 322 LEU A CA 1
ATOM 2351 C C . LEU A 1 322 ? -11.239 -3.507 10.216 1.00 78.94 322 LEU A C 1
ATOM 2353 O O . LEU A 1 322 ? -10.247 -3.128 10.830 1.00 78.94 322 LEU A O 1
ATOM 2357 N N . ALA A 1 323 ? -12.457 -3.031 10.482 1.00 80.31 323 ALA A N 1
ATOM 2358 C CA . ALA A 1 323 ? -12.698 -2.010 11.497 1.00 80.31 323 ALA A CA 1
ATOM 2359 C C . ALA A 1 323 ? -12.374 -2.522 12.907 1.00 80.31 323 ALA A C 1
ATOM 2361 O O . ALA A 1 323 ? -11.691 -1.842 13.676 1.00 80.31 323 ALA A O 1
ATOM 2362 N N . ALA A 1 324 ? -12.789 -3.749 13.233 1.00 69.00 324 ALA A N 1
ATOM 2363 C CA . ALA A 1 324 ? -12.447 -4.391 14.502 1.00 69.00 324 ALA A CA 1
ATOM 2364 C C . ALA A 1 324 ? -10.934 -4.644 14.638 1.00 69.00 324 ALA A C 1
ATOM 2366 O O . ALA A 1 324 ? -10.365 -4.516 15.727 1.00 69.00 324 ALA A O 1
ATOM 2367 N N . ARG A 1 325 ? -10.254 -4.993 13.539 1.00 73.38 325 ARG A N 1
ATOM 2368 C CA . ARG A 1 325 ? -8.793 -5.131 13.495 1.00 73.38 325 ARG A CA 1
ATOM 2369 C C . ARG A 1 325 ? -8.088 -3.790 13.707 1.00 73.38 325 ARG A C 1
ATOM 2371 O O . ARG A 1 325 ? -7.258 -3.706 14.607 1.00 73.38 325 ARG A O 1
ATOM 2378 N N . ALA A 1 326 ? -8.467 -2.758 12.960 1.00 78.12 326 ALA A N 1
ATOM 2379 C CA . ALA A 1 326 ? -7.914 -1.414 13.075 1.00 78.12 326 ALA A CA 1
ATOM 2380 C C . ALA A 1 326 ? -8.067 -0.869 14.505 1.00 78.12 326 ALA A C 1
ATOM 2382 O O . ALA A 1 326 ? -7.098 -0.418 15.103 1.00 78.12 326 ALA A O 1
ATOM 2383 N N . LEU A 1 327 ? -9.250 -1.000 15.118 1.00 73.19 327 LEU A N 1
ATOM 2384 C CA . LEU A 1 327 ? -9.473 -0.576 16.507 1.00 73.19 327 LEU A CA 1
ATOM 2385 C C . LEU A 1 327 ? -8.545 -1.278 17.513 1.00 73.19 327 LEU A C 1
ATOM 2387 O O . LEU A 1 327 ? -8.100 -0.642 18.471 1.00 73.19 327 LEU A O 1
ATOM 2391 N N . ARG A 1 328 ? -8.224 -2.561 17.294 1.00 68.50 328 ARG A N 1
ATOM 2392 C CA . ARG A 1 328 ? -7.250 -3.293 18.122 1.00 68.50 328 ARG A CA 1
ATOM 2393 C C . ARG A 1 328 ? -5.821 -2.814 17.897 1.00 68.50 328 ARG A C 1
ATOM 2395 O O . ARG A 1 328 ? -5.110 -2.624 18.880 1.00 68.50 328 ARG A O 1
ATOM 2402 N N . GLU A 1 329 ? -5.409 -2.632 16.642 1.00 71.38 329 GLU A N 1
ATOM 2403 C CA . GLU A 1 329 ? -4.053 -2.192 16.274 1.00 71.38 329 GLU A CA 1
ATOM 2404 C C . GLU A 1 329 ? -3.723 -0.811 16.852 1.00 71.38 329 GLU A C 1
ATOM 2406 O O . GLU A 1 329 ? -2.633 -0.618 17.382 1.00 71.38 329 GLU A O 1
ATOM 2411 N N . ILE A 1 330 ? -4.689 0.114 16.864 1.00 70.94 330 ILE A N 1
ATOM 2412 C CA . ILE A 1 330 ? -4.522 1.455 17.453 1.00 70.94 330 ILE A CA 1
ATOM 2413 C C . ILE A 1 330 ? -4.275 1.371 18.980 1.00 70.94 330 ILE A C 1
ATOM 2415 O O . ILE A 1 330 ? -3.706 2.285 19.576 1.00 70.94 330 ILE A O 1
ATOM 2419 N N . GLY A 1 331 ? -4.641 0.263 19.641 1.00 57.97 331 GLY A N 1
ATOM 2420 C CA . GLY A 1 331 ? -4.142 -0.068 20.983 1.00 57.97 331 GLY A CA 1
ATOM 2421 C C . GLY A 1 331 ? -4.547 0.927 22.075 1.00 57.97 331 GLY A C 1
ATOM 2422 O O . GLY A 1 331 ? -3.737 1.337 22.906 1.00 57.97 331 GLY A O 1
ATOM 2423 N N . VAL A 1 332 ? -5.804 1.369 22.074 1.00 52.00 332 VAL A N 1
ATOM 2424 C CA . VAL A 1 332 ? -6.220 2.546 22.838 1.00 52.00 332 VAL A CA 1
ATOM 2425 C C . VAL A 1 332 ? -7.104 2.201 24.042 1.00 52.00 332 VAL A C 1
ATOM 2427 O O . VAL A 1 332 ? -8.237 1.763 23.842 1.00 52.00 332 VAL A O 1
ATOM 2430 N N . PRO A 1 333 ? -6.731 2.589 25.279 1.00 43.44 333 PRO A N 1
ATOM 2431 C CA . PRO A 1 333 ? -7.634 2.573 26.442 1.00 43.44 333 PRO A CA 1
ATOM 2432 C C . PRO A 1 333 ? -8.836 3.546 26.342 1.00 43.44 333 PRO A C 1
ATOM 2434 O O . PRO A 1 333 ? -9.605 3.679 27.287 1.00 43.44 333 PRO A O 1
ATOM 2437 N N . ALA A 1 334 ? -9.035 4.223 25.204 1.00 38.38 334 ALA A N 1
ATOM 2438 C CA . ALA A 1 334 ? -10.123 5.173 24.927 1.00 38.38 334 ALA A CA 1
ATOM 2439 C C . ALA A 1 334 ? -11.304 4.582 24.131 1.00 38.38 334 ALA A C 1
ATOM 2441 O O . ALA A 1 334 ? -12.315 5.265 23.994 1.00 38.38 334 ALA A O 1
ATOM 2442 N N . ALA A 1 335 ? -11.274 3.296 23.744 1.00 41.44 335 ALA A N 1
ATOM 2443 C CA . ALA A 1 335 ? -12.526 2.564 23.480 1.00 41.44 335 ALA A CA 1
ATOM 2444 C C . ALA A 1 335 ? -13.440 2.540 24.731 1.00 41.44 335 ALA A C 1
ATOM 2446 O O . ALA A 1 335 ? -14.643 2.317 24.639 1.00 41.44 335 ALA A O 1
ATOM 2447 N N . ALA A 1 336 ? -12.884 2.868 25.906 1.00 40.12 336 ALA A N 1
ATOM 2448 C CA . ALA A 1 336 ? -13.623 3.148 27.128 1.00 40.12 336 ALA A CA 1
ATOM 2449 C C . ALA A 1 336 ? -14.527 4.399 27.075 1.00 40.12 336 ALA A C 1
ATOM 2451 O O . ALA A 1 336 ? -15.328 4.566 27.994 1.00 40.12 336 ALA A O 1
ATOM 2452 N N . HIS A 1 337 ? -14.417 5.281 26.069 1.00 41.59 337 HIS A N 1
ATOM 2453 C CA . HIS A 1 337 ? -15.280 6.469 25.973 1.00 41.59 337 HIS A CA 1
ATOM 2454 C C . HIS A 1 337 ? -16.468 6.314 25.012 1.00 41.59 337 HIS A C 1
ATOM 2456 O O . HIS A 1 337 ? -17.545 6.804 25.347 1.00 41.59 337 HIS A O 1
ATOM 2462 N N . ASP A 1 338 ? -16.356 5.553 23.918 1.00 52.12 338 ASP A N 1
ATOM 2463 C CA . ASP A 1 338 ? -17.493 5.301 23.016 1.00 52.12 338 ASP A CA 1
ATOM 2464 C C . ASP A 1 338 ? -18.151 3.937 23.271 1.00 52.12 338 ASP A C 1
ATOM 2466 O O . ASP A 1 338 ? -18.151 3.005 22.471 1.00 52.12 338 ASP A O 1
ATOM 2470 N N . ILE A 1 339 ? -18.824 3.881 24.424 1.00 56.19 339 ILE A N 1
ATOM 2471 C CA . ILE A 1 339 ? -19.773 2.839 24.863 1.00 56.19 339 ILE A CA 1
ATOM 2472 C C . ILE A 1 339 ? -20.924 2.624 23.845 1.00 56.19 339 ILE A C 1
ATOM 2474 O O . ILE A 1 339 ? -21.708 1.681 23.960 1.00 56.19 339 ILE A O 1
ATOM 2478 N N . THR A 1 340 ? -21.067 3.492 22.843 1.00 60.47 340 THR A N 1
ATOM 2479 C CA . THR A 1 340 ? -22.154 3.472 21.855 1.00 60.47 340 THR A CA 1
ATOM 2480 C C . THR A 1 340 ? -22.182 2.184 21.033 1.00 60.47 340 THR A C 1
ATOM 2482 O O . THR A 1 340 ? -23.265 1.627 20.853 1.00 60.47 340 THR A O 1
ATOM 2485 N N . ALA A 1 341 ? -21.027 1.646 20.623 1.00 64.56 341 ALA A N 1
ATOM 2486 C CA . ALA A 1 341 ? -20.959 0.384 19.877 1.00 64.56 341 ALA A CA 1
ATOM 2487 C C . ALA A 1 341 ? -21.396 -0.825 20.730 1.00 64.56 341 ALA A C 1
ATOM 2489 O O . ALA A 1 341 ? -22.143 -1.681 20.260 1.00 64.56 341 ALA A O 1
ATOM 2490 N N . LEU A 1 342 ? -21.055 -0.835 22.027 1.00 72.12 342 LEU A N 1
ATOM 2491 C CA . LEU A 1 342 ? -21.533 -1.838 22.995 1.00 72.12 342 LEU A CA 1
ATOM 2492 C C . LEU A 1 342 ? -23.047 -1.757 23.238 1.00 72.12 342 LEU A C 1
ATOM 2494 O O . LEU A 1 342 ? -23.640 -2.697 23.753 1.00 72.12 342 LEU A O 1
ATOM 2498 N N . ARG A 1 343 ? -23.689 -0.638 22.890 1.00 73.25 343 ARG A N 1
ATOM 2499 C CA . ARG A 1 343 ? -25.140 -0.421 23.014 1.00 73.25 343 ARG A CA 1
ATOM 2500 C C . ARG A 1 343 ? -25.857 -0.438 21.664 1.00 73.25 343 ARG A C 1
ATOM 2502 O O . ARG A 1 343 ? -27.013 -0.018 21.587 1.00 73.25 343 ARG A O 1
ATOM 2509 N N . ASN A 1 344 ? -25.192 -0.893 20.603 1.00 69.44 344 ASN A N 1
ATOM 2510 C CA . ASN A 1 344 ? -25.790 -0.943 19.276 1.00 69.44 344 ASN A CA 1
ATOM 2511 C C . ASN A 1 344 ? -26.992 -1.906 19.248 1.00 69.44 344 ASN A C 1
ATOM 2513 O O . ASN A 1 344 ? -27.029 -2.885 19.993 1.00 69.44 344 ASN A O 1
ATOM 2517 N N . ARG A 1 345 ? -27.988 -1.636 18.394 1.00 73.12 345 ARG A N 1
ATOM 2518 C CA . ARG A 1 345 ? -29.158 -2.513 18.220 1.00 73.12 345 ARG A CA 1
ATOM 2519 C C . ARG A 1 345 ? -28.785 -3.853 17.585 1.00 73.12 345 ARG A C 1
ATOM 2521 O O . ARG A 1 345 ? -29.385 -4.865 17.939 1.00 73.12 345 ARG A O 1
ATOM 2528 N N . ASP A 1 346 ? -27.797 -3.862 16.698 1.00 64.38 346 ASP A N 1
ATOM 2529 C CA . ASP A 1 346 ? -27.321 -5.069 16.029 1.00 64.38 346 ASP A CA 1
ATOM 2530 C C . ASP A 1 346 ? -26.401 -5.887 16.965 1.00 64.38 346 ASP A C 1
ATOM 2532 O O . ASP A 1 346 ? -25.412 -5.344 17.472 1.00 64.38 346 ASP A O 1
ATOM 2536 N N . PRO A 1 347 ? -26.713 -7.169 17.240 1.00 72.62 347 PRO A N 1
ATOM 2537 C CA . PRO A 1 347 ? -25.875 -8.030 18.071 1.00 72.62 347 PRO A CA 1
ATOM 2538 C C . PRO A 1 347 ? -24.474 -8.266 17.501 1.00 72.62 347 PRO A C 1
ATOM 2540 O O . PRO A 1 347 ? -23.527 -8.302 18.282 1.00 72.62 347 PRO A O 1
ATOM 2543 N N . GLN A 1 348 ? -24.296 -8.341 16.177 1.00 63.44 348 GLN A N 1
ATOM 2544 C CA . GLN A 1 348 ? -22.968 -8.537 15.581 1.00 63.44 348 GLN A CA 1
ATOM 2545 C C . GLN A 1 348 ? -22.044 -7.362 15.894 1.00 63.44 348 GLN A C 1
ATOM 2547 O O . GLN A 1 348 ? -20.874 -7.547 16.218 1.00 63.44 348 GLN A O 1
ATOM 2552 N N . VAL A 1 349 ? -22.588 -6.148 15.882 1.00 63.38 349 VAL A N 1
ATOM 2553 C CA . VAL A 1 349 ? -21.844 -4.928 16.211 1.00 63.38 349 VAL A CA 1
ATOM 2554 C C . VAL A 1 349 ? -21.435 -4.931 17.678 1.00 63.38 349 VAL A C 1
ATOM 2556 O O . VAL A 1 349 ? -20.315 -4.546 18.006 1.00 63.38 349 VAL A O 1
ATOM 2559 N N . ARG A 1 350 ? -22.317 -5.402 18.570 1.00 76.31 350 ARG A N 1
ATOM 2560 C CA . ARG A 1 350 ? -21.983 -5.561 19.991 1.00 76.31 350 ARG A CA 1
ATOM 2561 C C . ARG A 1 350 ? -20.889 -6.611 20.189 1.00 76.31 350 ARG A C 1
ATOM 2563 O O . ARG A 1 350 ? -19.946 -6.325 20.919 1.00 76.31 350 ARG A O 1
ATOM 2570 N N . VAL A 1 351 ? -20.961 -7.765 19.516 1.00 68.31 351 VAL A N 1
ATOM 2571 C CA . VAL A 1 351 ? -19.898 -8.792 19.533 1.00 68.31 351 VAL A CA 1
ATOM 2572 C C . VAL A 1 351 ? -18.570 -8.197 19.077 1.00 68.31 351 VAL A C 1
ATOM 2574 O O . VAL A 1 351 ? -17.585 -8.273 19.804 1.00 68.31 351 VAL A O 1
ATOM 2577 N N . MET A 1 352 ? -18.545 -7.523 17.928 1.00 61.03 352 MET A N 1
ATOM 2578 C CA . MET A 1 352 ? -17.320 -6.929 17.391 1.00 61.03 352 MET A CA 1
ATOM 2579 C C . MET A 1 352 ? -16.775 -5.808 18.277 1.00 61.03 352 MET A C 1
ATOM 2581 O O . MET A 1 352 ? -15.564 -5.683 18.425 1.00 61.03 352 MET A O 1
ATOM 2585 N N . ALA A 1 353 ? -17.644 -5.028 18.924 1.00 68.62 353 ALA A N 1
ATOM 2586 C CA . ALA A 1 353 ? -17.233 -4.042 19.916 1.00 68.62 353 ALA A CA 1
ATOM 2587 C C . ALA A 1 353 ? -16.606 -4.705 21.153 1.00 68.62 353 ALA A C 1
ATOM 2589 O O . ALA A 1 353 ? -15.582 -4.226 21.636 1.00 68.62 353 ALA A O 1
ATOM 2590 N N . ILE A 1 354 ? -17.163 -5.821 21.645 1.00 71.75 354 ILE A N 1
ATOM 2591 C CA . ILE A 1 354 ? -16.555 -6.596 22.739 1.00 71.75 354 ILE A CA 1
ATOM 2592 C C . ILE A 1 354 ? -15.194 -7.163 22.302 1.00 71.75 354 ILE A C 1
ATOM 2594 O O . ILE A 1 354 ? -14.221 -7.048 23.043 1.00 71.75 354 ILE A O 1
ATOM 2598 N N . GLN A 1 355 ? -15.093 -7.706 21.087 1.00 65.88 355 GLN A N 1
ATOM 2599 C CA . GLN A 1 355 ? -13.837 -8.218 20.528 1.00 65.88 355 GLN A CA 1
ATOM 2600 C C . GLN A 1 355 ? -12.791 -7.109 20.330 1.00 65.88 355 GLN A C 1
ATOM 2602 O O . GLN A 1 355 ? -11.600 -7.333 20.553 1.00 65.88 355 GLN A O 1
ATOM 2607 N N . ALA A 1 356 ? -13.227 -5.904 19.948 1.00 58.25 356 ALA A N 1
ATOM 2608 C CA . ALA A 1 356 ? -12.376 -4.732 19.772 1.00 58.25 356 ALA A CA 1
ATOM 2609 C C . ALA A 1 356 ? -11.876 -4.151 21.104 1.00 58.25 356 ALA A C 1
ATOM 2611 O O . ALA A 1 356 ? -10.757 -3.642 21.147 1.00 58.25 356 ALA A O 1
ATOM 2612 N N . LEU A 1 357 ? -12.646 -4.270 22.199 1.00 63.72 357 LEU A N 1
ATOM 2613 C CA . LEU A 1 357 ? -12.144 -3.967 23.549 1.00 63.72 357 LEU A CA 1
ATOM 2614 C C . LEU A 1 357 ? -10.925 -4.834 23.903 1.00 63.72 357 LEU A C 1
ATOM 2616 O O . LEU A 1 357 ? -10.049 -4.377 24.639 1.00 63.72 357 LEU A O 1
ATOM 2620 N N . GLY A 1 358 ? -10.839 -6.037 23.324 1.00 50.59 358 GLY A N 1
ATOM 2621 C CA . GLY A 1 358 ? -9.648 -6.882 23.332 1.00 50.59 358 GLY A CA 1
ATOM 2622 C C . GLY A 1 358 ? -9.056 -7.137 24.725 1.00 50.59 358 GLY A C 1
ATOM 2623 O O . GLY A 1 358 ? -9.739 -7.085 25.746 1.00 50.59 358 GLY A O 1
ATOM 2624 N N . GLU A 1 359 ? -7.748 -7.406 24.759 1.00 48.22 359 GLU A N 1
ATOM 2625 C CA . GLU A 1 359 ? -6.945 -7.653 25.971 1.00 48.22 359 GLU A CA 1
ATOM 2626 C C . GLU A 1 359 ? -6.449 -6.359 26.660 1.00 48.22 359 GLU A C 1
ATOM 2628 O O . GLU A 1 359 ? -5.424 -6.362 27.346 1.00 48.22 359 GLU A O 1
ATOM 2633 N N . GLN A 1 360 ? -7.113 -5.219 26.436 1.00 50.12 360 GLN A N 1
ATOM 2634 C CA . GLN A 1 360 ? -6.704 -3.936 27.021 1.00 50.12 360 GLN A CA 1
ATOM 2635 C C . GLN A 1 360 ? -7.158 -3.843 28.483 1.00 50.12 360 GLN A C 1
ATOM 2637 O O . GLN A 1 360 ? -8.250 -4.316 28.793 1.00 50.12 360 GLN A O 1
ATOM 2642 N N . PRO A 1 361 ? -6.401 -3.198 29.395 1.00 50.94 361 PRO A N 1
ATOM 2643 C CA . PRO A 1 361 ? -6.876 -2.932 30.750 1.00 50.94 361 PRO A CA 1
ATOM 2644 C C . PRO A 1 361 ? -8.212 -2.182 30.704 1.00 50.94 361 PRO A C 1
ATOM 2646 O O . PRO A 1 361 ? -8.264 -1.009 30.329 1.00 50.94 361 PRO A O 1
ATOM 2649 N N . LEU A 1 362 ? -9.307 -2.860 31.058 1.00 60.25 362 LEU A N 1
ATOM 2650 C CA . LEU A 1 362 ? -10.622 -2.232 31.044 1.00 60.25 362 LEU A CA 1
ATOM 2651 C C . LEU A 1 362 ? -10.678 -1.136 32.099 1.00 60.25 362 LEU A C 1
ATOM 2653 O O . LEU A 1 362 ? -10.363 -1.359 33.272 1.00 60.25 362 LEU A O 1
ATOM 2657 N N . SER A 1 363 ? -11.174 0.033 31.701 1.00 64.38 363 SER A N 1
ATOM 2658 C CA . SER A 1 363 ? -11.621 1.014 32.678 1.00 64.38 363 SER A CA 1
ATOM 2659 C C . SER A 1 363 ? -12.783 0.435 33.501 1.00 64.38 363 SER A C 1
ATOM 2661 O O . SER A 1 363 ? -13.524 -0.429 33.013 1.00 64.38 363 SER A O 1
ATOM 2663 N N . PRO A 1 364 ? -13.023 0.931 34.727 1.00 72.00 364 PRO A N 1
ATOM 2664 C CA . PRO A 1 364 ? -14.211 0.561 35.491 1.00 72.00 364 PRO A CA 1
ATOM 2665 C C . PRO A 1 364 ? -15.515 0.715 34.689 1.00 72.00 364 PRO A C 1
ATOM 2667 O O . PRO A 1 364 ? -16.386 -0.148 34.782 1.00 72.00 364 PRO A O 1
ATOM 2670 N N . GLN A 1 365 ? -15.618 1.742 33.830 1.00 70.31 365 GLN A N 1
ATOM 2671 C CA . GLN A 1 365 ? -16.792 1.937 32.969 1.00 70.31 365 GLN A CA 1
ATOM 2672 C C . GLN A 1 365 ? -16.937 0.843 31.901 1.00 70.31 365 GLN A C 1
ATOM 2674 O O . GLN A 1 365 ? -18.052 0.419 31.603 1.00 70.31 365 GLN A O 1
ATOM 2679 N N . ALA A 1 366 ? -15.832 0.363 31.328 1.00 70.94 366 ALA A N 1
ATOM 2680 C CA . ALA A 1 366 ? -15.870 -0.720 30.352 1.00 70.94 366 ALA A CA 1
ATOM 2681 C C . ALA A 1 366 ? -16.252 -2.057 31.016 1.00 70.94 366 ALA A C 1
ATOM 2683 O O . ALA A 1 366 ? -17.047 -2.816 30.461 1.00 70.94 366 ALA A O 1
ATOM 2684 N N . ILE A 1 367 ? -15.795 -2.300 32.253 1.00 77.88 367 ILE A N 1
ATOM 2685 C CA . ILE A 1 367 ? -16.267 -3.430 33.071 1.00 77.88 367 ILE A CA 1
ATOM 2686 C C . ILE A 1 367 ? -17.777 -3.306 33.328 1.00 77.88 367 ILE A C 1
ATOM 2688 O O . ILE A 1 367 ? -18.500 -4.286 33.171 1.00 77.88 367 ILE A O 1
ATOM 2692 N N . ASP A 1 368 ? -18.284 -2.121 33.685 1.00 81.75 368 ASP A N 1
ATOM 2693 C CA . ASP A 1 368 ? -19.726 -1.891 33.880 1.00 81.75 368 ASP A CA 1
ATOM 2694 C C . ASP A 1 368 ? -20.545 -2.185 32.614 1.00 81.75 368 ASP A C 1
ATOM 2696 O O . ASP A 1 368 ? -21.608 -2.817 32.682 1.00 81.75 368 ASP A O 1
ATOM 2700 N N . ALA A 1 369 ? -20.046 -1.755 31.454 1.00 80.00 369 ALA A N 1
ATOM 2701 C CA . ALA A 1 369 ? -20.680 -2.011 30.168 1.00 80.00 369 ALA A CA 1
ATOM 2702 C C . ALA A 1 369 ? -20.719 -3.516 29.852 1.00 80.00 369 ALA A C 1
ATOM 2704 O O . ALA A 1 369 ? -21.792 -4.048 29.572 1.00 80.00 369 ALA A O 1
ATOM 2705 N N . LEU A 1 370 ? -19.600 -4.230 29.997 1.00 81.50 370 LEU A N 1
ATOM 2706 C CA . LEU A 1 370 ? -19.542 -5.680 29.780 1.00 81.50 370 LEU A CA 1
ATOM 2707 C C . LEU A 1 370 ? -20.416 -6.460 30.768 1.00 81.50 370 LEU A C 1
ATOM 2709 O O . LEU A 1 370 ? -21.089 -7.415 30.385 1.00 81.50 370 LEU A O 1
ATOM 2713 N N . VAL A 1 371 ? -20.482 -6.029 32.031 1.00 87.25 371 VAL A N 1
ATOM 2714 C CA . VAL A 1 371 ? -21.387 -6.623 33.028 1.00 87.25 371 VAL A CA 1
ATOM 2715 C C . VAL A 1 371 ? -22.850 -6.436 32.636 1.00 87.25 371 VAL A C 1
ATOM 2717 O O . VAL A 1 371 ? -23.670 -7.318 32.892 1.00 87.25 371 VAL A O 1
ATOM 2720 N N . THR A 1 372 ? -23.188 -5.321 31.987 1.00 88.19 372 THR A N 1
ATOM 2721 C CA . THR A 1 372 ? -24.530 -5.112 31.429 1.00 88.19 372 THR A CA 1
ATOM 2722 C C . THR A 1 372 ? -24.809 -6.102 30.293 1.00 88.19 372 THR A C 1
ATOM 2724 O O . THR A 1 372 ? -25.893 -6.683 30.251 1.00 88.19 372 THR A O 1
ATOM 2727 N N . LEU A 1 373 ? -23.819 -6.373 29.435 1.00 87.81 373 LEU A N 1
ATOM 2728 C CA . LEU A 1 373 ? -23.927 -7.320 28.316 1.00 87.81 373 LEU A CA 1
ATOM 2729 C C . LEU A 1 373 ? -24.018 -8.792 28.745 1.00 87.81 373 LEU A C 1
ATOM 2731 O O . LEU A 1 373 ? -24.484 -9.627 27.977 1.00 87.81 373 LEU A O 1
ATOM 2735 N N . LEU A 1 374 ? -23.731 -9.129 30.006 1.00 89.56 374 LEU A N 1
ATOM 2736 C CA . LEU A 1 374 ? -24.056 -10.459 30.549 1.00 89.56 374 LEU A CA 1
ATOM 2737 C C . LEU A 1 374 ? -25.568 -10.764 30.558 1.00 89.56 374 LEU A C 1
ATOM 2739 O O . LEU A 1 374 ? -25.954 -11.925 30.728 1.00 89.56 374 LEU A O 1
ATOM 2743 N N . ARG A 1 375 ? -26.412 -9.733 30.400 1.00 90.50 375 ARG A N 1
ATOM 2744 C CA . ARG A 1 375 ? -27.878 -9.814 30.281 1.00 90.50 375 ARG A CA 1
ATOM 2745 C C . ARG A 1 375 ? -28.383 -9.607 28.856 1.00 90.50 375 ARG A C 1
ATOM 2747 O O . ARG A 1 375 ? -29.593 -9.495 28.671 1.00 90.50 375 ARG A O 1
ATOM 2754 N N . ASP A 1 376 ? -27.490 -9.508 27.878 1.00 90.00 376 ASP A N 1
ATOM 2755 C CA . ASP A 1 376 ? -27.874 -9.224 26.500 1.00 90.00 376 ASP A CA 1
ATOM 2756 C C . ASP A 1 376 ? -28.876 -10.273 25.976 1.00 90.00 376 ASP A C 1
ATOM 2758 O O . ASP A 1 376 ? -28.749 -11.450 26.335 1.00 90.00 376 ASP A O 1
ATOM 2762 N N . PRO A 1 377 ? -29.908 -9.896 25.194 1.00 88.12 377 PRO A N 1
ATOM 2763 C CA . PRO A 1 377 ? -30.842 -10.865 24.617 1.00 88.12 377 PRO A CA 1
ATOM 2764 C C . PRO A 1 377 ? -30.156 -11.865 23.677 1.00 88.12 377 PRO A C 1
ATOM 2766 O O . PRO A 1 377 ? -30.586 -13.018 23.607 1.00 88.12 377 PRO A O 1
ATOM 2769 N N . ASP A 1 378 ? -29.075 -11.458 23.016 1.00 85.06 378 ASP A N 1
ATOM 2770 C CA . ASP A 1 378 ? -28.325 -12.278 22.074 1.00 85.06 378 ASP A CA 1
ATOM 2771 C C . ASP A 1 378 ? -27.334 -13.212 22.788 1.00 85.06 378 ASP A C 1
ATOM 2773 O O . ASP A 1 378 ? -26.696 -12.838 23.775 1.00 85.06 378 ASP A O 1
ATOM 2777 N N . GLU A 1 379 ? -27.249 -14.468 22.347 1.00 79.38 379 GLU A N 1
ATOM 2778 C CA . GLU A 1 379 ? -26.397 -15.466 22.999 1.00 79.38 379 GLU A CA 1
ATOM 2779 C C . GLU A 1 379 ? -24.912 -15.270 22.714 1.00 79.38 379 GLU A C 1
ATOM 2781 O O . GLU A 1 379 ? -24.113 -15.418 23.644 1.00 79.38 379 GLU A O 1
ATOM 2786 N N . ASP A 1 380 ? -24.562 -14.866 21.496 1.00 71.81 380 ASP A N 1
ATOM 2787 C CA . ASP A 1 380 ? -23.178 -14.651 21.082 1.00 71.81 380 ASP A CA 1
ATOM 2788 C C . ASP A 1 380 ? -22.607 -13.430 21.804 1.00 71.81 380 ASP A C 1
ATOM 2790 O O . ASP A 1 380 ? -21.510 -13.486 22.358 1.00 71.81 380 ASP A O 1
ATOM 2794 N N . VAL A 1 381 ? -23.403 -12.362 21.944 1.00 75.81 381 VAL A N 1
ATOM 2795 C CA . VAL A 1 381 ? -23.025 -11.186 22.748 1.00 75.81 381 VAL A CA 1
ATOM 2796 C C . VAL A 1 381 ? -22.772 -11.565 24.209 1.00 75.81 381 VAL A C 1
ATOM 2798 O O . VAL A 1 381 ? -21.782 -11.129 24.803 1.00 75.81 381 VAL A O 1
ATOM 2801 N N . ARG A 1 382 ? -23.634 -12.399 24.812 1.00 83.75 382 ARG A N 1
ATOM 2802 C CA . ARG A 1 382 ? -23.415 -12.879 26.188 1.00 83.75 382 ARG A CA 1
ATOM 2803 C C . ARG A 1 382 ? -22.157 -13.737 26.290 1.00 83.75 382 ARG A C 1
ATOM 2805 O O . ARG A 1 382 ? -21.424 -13.597 27.268 1.00 83.75 382 ARG A O 1
ATOM 2812 N N . ALA A 1 383 ? -21.928 -14.641 25.338 1.00 70.44 383 ALA A N 1
ATOM 2813 C CA . ALA A 1 383 ? -20.768 -15.527 25.324 1.00 70.44 383 ALA A CA 1
ATOM 2814 C C . ALA A 1 383 ? -19.462 -14.730 25.205 1.00 70.44 383 ALA A C 1
ATOM 2816 O O . ALA A 1 383 ? -18.540 -14.943 25.995 1.00 70.44 383 ALA A O 1
ATOM 2817 N N . GLU A 1 384 ? -19.429 -13.749 24.307 1.00 70.88 384 GLU A N 1
ATOM 2818 C CA . GLU A 1 384 ? -18.288 -12.861 24.111 1.00 70.88 384 GLU A CA 1
ATOM 2819 C C . GLU A 1 384 ? -18.045 -11.989 25.358 1.00 70.88 384 GLU A C 1
ATOM 2821 O O . GLU A 1 384 ? -16.919 -11.892 25.839 1.00 70.88 384 GLU A O 1
ATOM 2826 N N . ALA A 1 385 ? -19.095 -11.442 25.987 1.00 77.50 385 ALA A N 1
ATOM 2827 C CA . ALA A 1 385 ? -18.970 -10.674 27.233 1.00 77.50 385 ALA A CA 1
ATOM 2828 C C . ALA A 1 385 ? -18.452 -11.522 28.413 1.00 77.50 385 ALA A C 1
ATOM 2830 O O . ALA A 1 385 ? -17.649 -11.042 29.219 1.00 77.50 385 ALA A O 1
ATOM 2831 N N . VAL A 1 386 ? -18.878 -12.789 28.512 1.00 75.12 386 VAL A N 1
ATOM 2832 C CA . VAL A 1 386 ? -18.331 -13.763 29.474 1.00 75.12 386 VAL A CA 1
ATOM 2833 C C . VAL A 1 386 ? -16.851 -14.011 29.190 1.00 75.12 386 VAL A C 1
ATOM 2835 O O . VAL A 1 386 ? -16.036 -13.977 30.113 1.00 75.12 386 VAL A O 1
ATOM 2838 N N . GLY A 1 387 ? -16.503 -14.233 27.921 1.00 69.75 387 GLY A N 1
ATOM 2839 C CA . GLY A 1 387 ? -15.138 -14.472 27.472 1.00 69.75 387 GLY A CA 1
ATOM 2840 C C . GLY A 1 387 ? -14.205 -13.292 27.738 1.00 69.75 387 GLY A C 1
ATOM 2841 O O . GLY A 1 387 ? -13.073 -13.523 28.169 1.00 69.75 387 GLY A O 1
ATOM 2842 N N . ALA A 1 388 ? -14.688 -12.067 27.526 1.00 71.44 388 ALA A N 1
ATOM 2843 C CA . ALA A 1 388 ? -13.975 -10.829 27.807 1.00 71.44 388 ALA A CA 1
ATOM 2844 C C . ALA A 1 388 ? -13.768 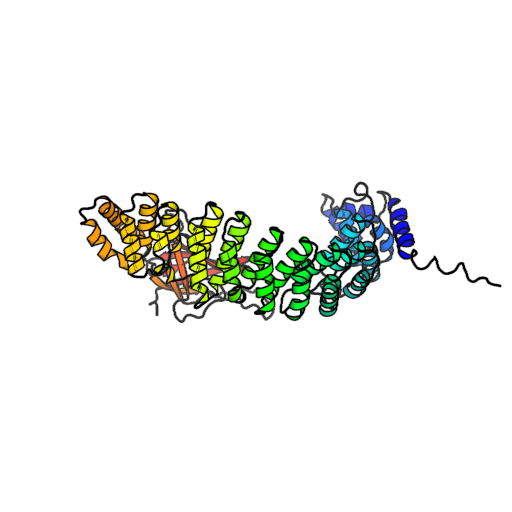-10.650 29.315 1.00 71.44 388 ALA A C 1
ATOM 2846 O O . ALA A 1 388 ? -12.629 -10.566 29.760 1.00 71.44 388 ALA A O 1
ATOM 2847 N N . LEU A 1 389 ? -14.834 -10.687 30.130 1.00 74.25 389 LEU A N 1
ATOM 2848 C CA . LEU A 1 389 ? -14.731 -10.533 31.590 1.00 74.25 389 LEU A CA 1
ATOM 2849 C C . LEU A 1 389 ? -13.862 -11.621 32.239 1.00 74.25 389 LEU A C 1
ATOM 2851 O O . LEU A 1 389 ? -13.067 -11.309 33.123 1.00 74.25 389 LEU A O 1
ATOM 2855 N N . GLY A 1 390 ? -13.957 -12.873 31.782 1.00 67.00 390 GLY A N 1
ATOM 2856 C CA . GLY A 1 390 ? -13.110 -13.973 32.256 1.00 67.00 390 GLY A CA 1
ATOM 2857 C C . GLY A 1 390 ? -11.616 -13.765 31.980 1.00 67.00 390 GLY A C 1
ATOM 2858 O O . GLY A 1 390 ? -10.786 -14.229 32.760 1.00 67.00 390 GLY A O 1
ATOM 2859 N N . GLY A 1 391 ? -11.264 -13.019 30.926 1.00 59.50 391 GLY A N 1
ATOM 2860 C CA . GLY A 1 391 ? -9.881 -12.658 30.596 1.00 59.50 391 GLY A CA 1
ATOM 2861 C C . GLY A 1 391 ? -9.226 -11.680 31.581 1.00 59.50 391 GLY A C 1
ATOM 2862 O O . GLY A 1 391 ? -8.004 -11.657 31.689 1.00 59.50 391 GLY A O 1
ATOM 2863 N N . PHE A 1 392 ? -10.009 -10.922 32.360 1.00 61.41 392 PHE A N 1
ATOM 2864 C CA . PHE A 1 392 ? -9.492 -9.942 33.333 1.00 61.41 392 PHE A CA 1
ATOM 2865 C C . PHE A 1 392 ? -9.123 -10.535 34.694 1.00 61.41 392 PHE A C 1
ATOM 2867 O O . PHE A 1 392 ? -8.681 -9.811 35.593 1.00 61.41 392 PHE A O 1
ATOM 2874 N N . GLY A 1 393 ? -9.271 -11.851 34.854 1.00 61.25 393 GLY A N 1
ATOM 2875 C CA . GLY A 1 393 ? -8.737 -12.553 36.009 1.00 61.25 393 GLY A CA 1
ATOM 2876 C C . GLY A 1 393 ? -9.377 -12.116 37.342 1.00 61.25 393 GLY A C 1
ATOM 2877 O O . GLY A 1 393 ? -10.570 -11.796 37.395 1.00 61.25 393 GLY A O 1
ATOM 2878 N N . PRO A 1 394 ? -8.593 -12.072 38.438 1.00 61.59 394 PRO A N 1
ATOM 2879 C CA . PRO A 1 394 ? -9.095 -11.811 39.791 1.00 61.59 394 PRO A CA 1
ATOM 2880 C C . PRO A 1 394 ? -9.790 -10.455 39.970 1.00 61.59 394 PRO A C 1
ATOM 2882 O O . PRO A 1 394 ? -10.614 -10.303 40.869 1.00 61.59 394 PRO A O 1
ATOM 2885 N N . THR A 1 395 ? -9.496 -9.462 39.122 1.00 71.44 395 THR A N 1
ATOM 2886 C CA . THR A 1 395 ? -10.032 -8.096 39.258 1.00 71.44 395 THR A CA 1
ATOM 2887 C C . THR A 1 395 ? -11.561 -8.064 39.205 1.00 71.44 395 THR A C 1
ATOM 2889 O O . THR A 1 395 ? -12.191 -7.289 39.926 1.00 71.44 395 THR A O 1
ATOM 2892 N N . VAL A 1 396 ? -12.184 -8.918 38.385 1.00 76.81 396 VAL A N 1
ATOM 2893 C CA . VAL A 1 396 ? -13.651 -8.969 38.248 1.00 76.81 396 VAL A CA 1
ATOM 2894 C C . VAL A 1 396 ? -14.309 -9.994 39.176 1.00 76.81 396 VAL A C 1
ATOM 2896 O O . VAL A 1 396 ? -15.532 -9.984 39.338 1.00 76.81 396 VAL A O 1
ATOM 2899 N N . GLU A 1 397 ? -13.524 -10.860 39.819 1.00 80.25 397 GLU A N 1
ATOM 2900 C CA . GLU A 1 397 ? -14.017 -11.993 40.606 1.00 80.25 397 GLU A CA 1
ATOM 2901 C C . GLU A 1 397 ? -14.954 -11.579 41.760 1.00 80.25 397 GLU A C 1
ATOM 2903 O O . GLU A 1 397 ? -16.052 -12.144 41.842 1.00 80.25 397 GLU A O 1
ATOM 2908 N N . PRO A 1 398 ? -14.634 -10.577 42.613 1.00 83.62 398 PRO A N 1
ATOM 2909 C CA . PRO A 1 398 ? -15.523 -10.180 43.712 1.00 83.62 398 PRO A CA 1
ATOM 2910 C C . PRO A 1 398 ? -16.900 -9.733 43.211 1.00 83.62 398 PRO A C 1
ATOM 2912 O O . PRO A 1 398 ? -17.945 -10.037 43.798 1.00 83.62 398 PRO A O 1
ATOM 2915 N N . ARG A 1 399 ? -16.907 -9.046 42.067 1.00 87.00 399 ARG A N 1
ATOM 2916 C CA . ARG A 1 399 ? -18.127 -8.595 41.412 1.00 87.00 399 ARG A CA 1
ATOM 2917 C C . ARG A 1 399 ? -18.921 -9.773 40.853 1.00 87.00 399 ARG A C 1
ATOM 2919 O O . ARG A 1 399 ? -20.121 -9.848 41.102 1.00 87.00 399 ARG A O 1
ATOM 2926 N N . MET A 1 400 ? -18.277 -10.731 40.183 1.00 90.12 400 MET A N 1
ATOM 2927 C CA . MET A 1 400 ? -18.958 -11.929 39.671 1.00 90.12 400 MET A CA 1
ATOM 2928 C C . MET A 1 400 ? -19.542 -12.794 40.794 1.00 90.12 400 MET A C 1
ATOM 2930 O O . MET A 1 400 ? -20.676 -13.260 40.679 1.00 90.12 400 MET A O 1
ATOM 2934 N N . ARG A 1 401 ? -18.837 -12.927 41.927 1.00 88.06 401 ARG A N 1
ATOM 2935 C CA . ARG A 1 401 ? -19.338 -13.612 43.137 1.00 88.06 401 ARG A CA 1
ATOM 2936 C C . ARG A 1 401 ? -20.597 -12.972 43.714 1.00 88.06 401 ARG A C 1
ATOM 2938 O O . ARG A 1 401 ? -21.449 -13.668 44.256 1.00 88.06 401 ARG A O 1
ATOM 2945 N N . THR A 1 402 ? -20.744 -11.662 43.562 1.00 89.88 402 THR A N 1
ATOM 2946 C CA . THR A 1 402 ? -21.969 -10.959 43.956 1.00 89.88 402 THR A CA 1
ATOM 2947 C C . THR A 1 402 ? -23.093 -11.216 42.943 1.00 89.88 402 THR A C 1
ATOM 2949 O O . THR A 1 402 ? -24.242 -11.447 43.316 1.00 89.88 402 THR A O 1
ATOM 2952 N N . LEU A 1 403 ? -22.771 -11.233 41.645 1.00 91.12 403 LEU A N 1
ATOM 2953 C CA . LEU A 1 403 ? -23.748 -11.395 40.561 1.00 91.12 403 LEU A CA 1
ATOM 2954 C C . LEU A 1 403 ? -24.326 -12.815 40.450 1.00 91.12 403 LEU A C 1
ATOM 2956 O O . LEU A 1 403 ? -25.463 -12.962 40.001 1.00 91.12 403 LEU A O 1
ATOM 2960 N N . VAL A 1 404 ? -23.631 -13.852 40.929 1.00 90.00 404 VAL A N 1
ATOM 2961 C CA . VAL A 1 404 ? -24.210 -15.209 41.033 1.00 90.00 404 VAL A CA 1
ATOM 2962 C C . VAL A 1 404 ? -25.323 -15.327 42.083 1.00 90.00 404 VAL A C 1
ATOM 2964 O O . VAL A 1 404 ? -26.089 -16.287 42.056 1.00 90.00 404 VAL A O 1
ATOM 2967 N N . ALA A 1 405 ? -25.488 -14.340 42.967 1.00 89.44 405 ALA A N 1
ATOM 2968 C CA . ALA A 1 405 ? -26.653 -14.244 43.850 1.00 89.44 405 ALA A CA 1
ATOM 2969 C C . ALA A 1 405 ? -27.826 -13.465 43.215 1.00 89.44 405 ALA A C 1
ATOM 2971 O O . ALA A 1 405 ? -28.859 -13.255 43.854 1.00 89.44 405 ALA A O 1
ATOM 2972 N N . SER A 1 406 ? -27.696 -13.015 41.959 1.00 89.62 406 SER A N 1
ATOM 2973 C CA . SER A 1 406 ? -28.726 -12.211 41.299 1.00 89.62 406 SER A CA 1
ATOM 2974 C C . SER A 1 406 ? -30.034 -12.982 41.093 1.00 89.62 406 SER A C 1
ATOM 2976 O O . SER A 1 406 ? -30.046 -14.162 40.723 1.00 89.62 406 SER A O 1
ATOM 2978 N N . ARG A 1 407 ? -31.170 -12.290 41.264 1.00 87.75 407 ARG A N 1
ATOM 2979 C CA . ARG A 1 407 ? -32.506 -12.816 40.925 1.00 87.75 407 ARG A CA 1
ATOM 2980 C C . ARG A 1 407 ? -32.701 -12.993 39.416 1.00 87.75 407 ARG A C 1
ATOM 2982 O O . ARG A 1 407 ? -33.509 -13.826 39.019 1.00 87.75 407 ARG A O 1
ATOM 2989 N N . ASP A 1 408 ? -31.923 -12.287 38.599 1.00 87.44 408 ASP A N 1
ATOM 2990 C CA . ASP A 1 408 ? -31.878 -12.463 37.148 1.00 87.44 408 ASP A CA 1
ATOM 2991 C C . ASP A 1 408 ? -31.158 -13.775 36.796 1.00 87.44 408 ASP A C 1
ATOM 2993 O O . ASP A 1 408 ? -29.962 -13.936 37.043 1.00 87.44 408 ASP A O 1
ATOM 2997 N N . GLY A 1 409 ? -31.904 -14.730 36.234 1.00 85.25 409 GLY A N 1
ATOM 2998 C CA . GLY A 1 409 ? -31.382 -16.049 35.881 1.00 85.25 409 GLY A CA 1
ATOM 2999 C C . GLY A 1 409 ? -30.356 -16.030 34.746 1.00 85.25 409 GLY A C 1
ATOM 3000 O O . GLY A 1 409 ? -29.470 -16.882 34.739 1.00 85.25 409 GLY A O 1
ATOM 3001 N N . SER A 1 410 ? -30.447 -15.074 33.814 1.00 82.25 410 SER A N 1
ATOM 3002 C CA . SER A 1 410 ? -29.480 -14.922 32.720 1.00 82.25 410 SER A CA 1
ATOM 3003 C C . SER A 1 410 ? -28.155 -14.408 33.269 1.00 82.25 410 SER A C 1
ATOM 3005 O O . SER A 1 410 ? -27.133 -15.084 33.154 1.00 82.25 410 SER A O 1
ATOM 3007 N N . LEU A 1 411 ? -28.203 -13.297 34.012 1.00 88.62 411 LEU A N 1
ATOM 3008 C CA . LEU A 1 411 ? -27.029 -12.729 34.672 1.00 88.62 411 LEU A CA 1
ATOM 3009 C C . LEU A 1 411 ? -26.349 -13.732 35.607 1.00 88.62 411 LEU A C 1
ATOM 3011 O O . LEU A 1 411 ? -25.126 -13.843 35.606 1.00 88.62 411 LEU A O 1
ATOM 3015 N N . ARG A 1 412 ? -27.139 -14.473 36.393 1.00 91.12 412 ARG A N 1
ATOM 3016 C CA . ARG A 1 412 ? -26.636 -15.497 37.314 1.00 91.12 412 ARG A CA 1
ATOM 3017 C C . ARG A 1 412 ? -25.827 -16.566 36.585 1.00 91.12 412 ARG A C 1
ATOM 3019 O O . ARG A 1 412 ? -24.732 -16.904 37.027 1.00 91.12 412 ARG A O 1
ATOM 3026 N N . ARG A 1 413 ? -26.362 -17.102 35.481 1.00 86.81 413 ARG A N 1
ATOM 3027 C CA . ARG A 1 413 ? -25.687 -18.132 34.679 1.00 86.81 413 ARG A CA 1
ATOM 3028 C C . ARG A 1 413 ? -24.422 -17.586 34.032 1.00 86.81 413 ARG A C 1
ATOM 3030 O O . ARG A 1 413 ? -23.382 -18.226 34.133 1.00 86.81 413 ARG A O 1
ATOM 3037 N N . SER A 1 414 ? -24.494 -16.408 33.418 1.00 85.38 414 SER A N 1
ATOM 3038 C CA . SER A 1 414 ? -23.346 -15.783 32.759 1.00 85.38 414 SER A CA 1
ATOM 3039 C C . SER A 1 414 ? -22.231 -15.455 33.762 1.00 85.38 414 SER A C 1
ATOM 3041 O O . SER A 1 414 ? -21.083 -15.808 33.523 1.00 85.38 414 SER A O 1
ATOM 3043 N N . ALA A 1 415 ? -22.554 -14.897 34.936 1.00 87.50 415 ALA A N 1
ATOM 3044 C CA . ALA A 1 415 ? -21.578 -14.659 36.006 1.00 87.50 415 ALA A CA 1
ATOM 3045 C C . ALA A 1 415 ? -20.955 -15.963 36.540 1.00 87.50 415 ALA A C 1
ATOM 3047 O O . ALA A 1 415 ? -19.761 -16.002 36.830 1.00 87.50 415 ALA A O 1
ATOM 3048 N N . GLY A 1 416 ? -21.739 -17.044 36.630 1.00 84.44 416 GLY A N 1
ATOM 3049 C CA . GLY A 1 416 ? -21.237 -18.380 36.962 1.00 84.44 416 GLY A CA 1
ATOM 3050 C C . GLY A 1 416 ? -20.235 -18.893 35.927 1.00 84.44 416 GLY A C 1
ATOM 3051 O O . GLY A 1 416 ? -19.145 -19.312 36.304 1.00 84.44 416 GLY A O 1
ATOM 3052 N N . LYS A 1 417 ? -20.551 -18.756 34.631 1.00 79.62 417 LYS A N 1
ATOM 3053 C CA . LYS A 1 417 ? -19.626 -19.090 33.537 1.00 79.62 417 LYS A CA 1
ATOM 3054 C C . LYS A 1 417 ? -18.328 -18.281 33.617 1.00 79.62 417 LYS A C 1
ATOM 3056 O O . LYS A 1 417 ? -17.270 -18.863 33.424 1.00 79.62 417 LYS A O 1
ATOM 3061 N N . VAL A 1 418 ? -18.383 -16.987 33.963 1.00 76.75 418 VAL A N 1
ATOM 3062 C CA . VAL A 1 418 ? -17.165 -16.181 34.190 1.00 76.75 418 VAL A CA 1
ATOM 3063 C C . VAL A 1 418 ? -16.333 -16.765 35.337 1.00 76.75 418 VAL A C 1
ATOM 3065 O O . VAL A 1 418 ? -15.130 -16.937 35.186 1.00 76.75 418 VAL A O 1
ATOM 3068 N N . LEU A 1 419 ? -16.948 -17.118 36.472 1.00 80.75 419 LEU A N 1
ATOM 3069 C CA . LEU A 1 419 ? -16.227 -17.731 37.598 1.00 80.75 419 LEU A CA 1
ATOM 3070 C C . LEU A 1 419 ? -15.639 -19.105 37.254 1.00 80.75 419 LEU A C 1
ATOM 3072 O O . LEU A 1 419 ? -14.551 -19.432 37.719 1.00 80.75 419 LEU A O 1
ATOM 3076 N N . ASP A 1 420 ? -16.334 -19.918 36.463 1.00 73.06 420 ASP A N 1
ATOM 3077 C CA . ASP A 1 420 ? -15.813 -21.211 36.016 1.00 73.06 420 ASP A CA 1
ATOM 3078 C C . ASP A 1 420 ? -14.661 -21.041 35.022 1.00 73.06 420 ASP A C 1
ATOM 3080 O O . ASP A 1 420 ? -13.670 -21.765 35.113 1.00 73.06 420 ASP A O 1
ATOM 3084 N N . TYR A 1 421 ? -14.738 -20.024 34.161 1.00 62.94 421 TYR A N 1
ATOM 3085 C CA . TYR A 1 421 ? -13.636 -19.604 33.299 1.00 62.94 421 TYR A CA 1
ATOM 3086 C C . TYR A 1 421 ? -12.402 -19.228 34.134 1.00 62.94 421 TYR A C 1
ATOM 3088 O O . TYR A 1 421 ? -11.312 -19.742 33.896 1.00 62.94 421 TYR A O 1
ATOM 3096 N N . LEU A 1 422 ? -12.581 -18.423 35.188 1.00 64.38 422 LEU A N 1
ATOM 3097 C CA . LEU A 1 422 ? -11.502 -18.050 36.111 1.00 64.38 422 LEU A CA 1
ATOM 3098 C C . LEU A 1 422 ? -10.853 -19.275 36.788 1.00 64.38 422 LEU A C 1
ATOM 3100 O O . LEU A 1 422 ? -9.632 -19.329 36.900 1.00 64.38 422 LEU A O 1
ATOM 3104 N N . LYS A 1 423 ? -11.636 -20.297 37.167 1.00 63.69 423 LYS A N 1
ATOM 3105 C CA . LYS A 1 423 ? -11.114 -21.542 37.774 1.00 63.69 423 LYS A CA 1
ATOM 3106 C C . LYS A 1 423 ? -10.310 -22.414 36.805 1.00 63.69 423 LYS A C 1
ATOM 3108 O O . LYS A 1 423 ? -9.395 -23.111 37.238 1.00 63.69 423 LYS A O 1
ATOM 3113 N N . GLN A 1 424 ? -10.667 -22.446 35.520 1.00 55.12 424 GLN A N 1
ATOM 3114 C CA . GLN A 1 424 ? -9.938 -23.230 34.512 1.00 55.12 424 GLN A CA 1
ATOM 3115 C C . GLN A 1 424 ? -8.556 -22.627 34.216 1.00 55.12 424 GLN A C 1
ATOM 3117 O O . GLN A 1 424 ? -7.598 -23.361 33.969 1.00 55.12 424 GLN A O 1
ATOM 3122 N N . VAL A 1 425 ? -8.441 -21.302 34.322 1.00 47.59 425 VAL A N 1
ATOM 3123 C CA . VAL A 1 425 ? -7.223 -20.520 34.057 1.00 47.59 425 VAL A CA 1
ATOM 3124 C C . VAL A 1 425 ? -6.158 -20.655 35.167 1.00 47.59 425 VAL A C 1
ATOM 3126 O O . VAL A 1 425 ? -4.980 -20.402 34.917 1.00 47.59 425 VAL A O 1
ATOM 3129 N N . ASP A 1 426 ? -6.515 -21.134 36.365 1.00 48.31 426 ASP A N 1
ATOM 3130 C CA . ASP A 1 426 ? -5.595 -21.343 37.504 1.00 48.31 426 ASP A CA 1
ATOM 3131 C C . ASP A 1 426 ? -4.758 -22.644 37.439 1.00 48.31 426 ASP A C 1
ATOM 3133 O O . ASP A 1 426 ? -4.011 -22.959 38.367 1.00 48.31 426 ASP A O 1
ATOM 3137 N N . ARG A 1 427 ? -4.838 -23.423 36.349 1.00 50.91 427 ARG A N 1
ATOM 3138 C CA . ARG A 1 427 ? -4.189 -24.748 36.253 1.00 50.91 427 ARG A CA 1
ATOM 3139 C C . ARG A 1 427 ? -2.683 -24.756 35.941 1.00 50.91 427 ARG A C 1
ATOM 3141 O O . ARG A 1 427 ? -2.084 -25.821 36.057 1.00 50.91 427 ARG A O 1
ATOM 3148 N N . LEU A 1 428 ? -2.041 -23.635 35.590 1.00 53.19 428 LEU A N 1
ATOM 3149 C CA . LEU A 1 428 ? -0.601 -23.613 35.262 1.00 53.19 428 LEU A CA 1
ATOM 3150 C C . LEU A 1 428 ? 0.224 -22.786 36.269 1.00 53.19 428 LEU A C 1
ATOM 3152 O O . LEU A 1 428 ? 0.035 -21.572 36.368 1.00 53.19 428 LEU A O 1
ATOM 3156 N N . PRO A 1 429 ? 1.204 -23.390 36.974 1.00 58.16 429 PRO A N 1
ATOM 3157 C CA . PRO A 1 429 ? 1.956 -22.735 38.045 1.00 58.16 429 PRO A CA 1
ATOM 3158 C C . PRO A 1 429 ? 2.974 -21.685 37.564 1.00 58.16 429 PRO A C 1
ATOM 3160 O O . PRO A 1 429 ? 3.750 -21.206 38.377 1.00 58.16 429 PRO A O 1
ATOM 3163 N N . ILE A 1 430 ? 3.010 -21.302 36.285 1.00 61.91 430 ILE A N 1
ATOM 3164 C CA . ILE A 1 430 ? 3.987 -20.333 35.738 1.00 61.91 430 ILE A CA 1
ATOM 3165 C C . ILE A 1 430 ? 3.395 -18.953 35.425 1.00 61.91 430 ILE A C 1
ATOM 3167 O O . ILE A 1 430 ? 4.136 -18.023 35.118 1.00 61.91 430 ILE A O 1
ATOM 3171 N N . ALA A 1 431 ? 2.074 -18.810 35.524 1.00 65.38 431 ALA A N 1
ATOM 3172 C CA . ALA A 1 431 ? 1.367 -17.580 35.201 1.00 65.38 431 ALA A CA 1
ATOM 3173 C C . ALA A 1 431 ? 1.785 -16.405 36.103 1.00 65.38 431 ALA A C 1
ATOM 3175 O O . ALA A 1 431 ? 1.858 -16.554 37.324 1.00 65.38 431 ALA A O 1
ATOM 3176 N N . ASP A 1 432 ? 2.030 -15.240 35.497 1.00 68.69 432 ASP A N 1
ATOM 3177 C CA . ASP A 1 432 ? 2.434 -13.995 36.168 1.00 68.69 432 ASP A CA 1
ATOM 3178 C C . ASP A 1 432 ? 3.731 -14.115 36.983 1.00 68.69 432 ASP A C 1
ATOM 3180 O O . ASP A 1 432 ? 3.932 -13.419 37.981 1.00 68.69 432 ASP A O 1
ATOM 3184 N N . ARG A 1 433 ? 4.634 -15.003 36.552 1.00 77.94 433 ARG A N 1
ATOM 3185 C CA . ARG A 1 433 ? 5.948 -15.221 37.167 1.00 77.94 433 ARG A CA 1
ATOM 3186 C C . ARG A 1 433 ? 7.073 -14.841 36.211 1.00 77.94 433 ARG A C 1
ATOM 3188 O O . ARG A 1 433 ? 6.907 -14.847 34.990 1.00 77.94 433 ARG A O 1
ATOM 3195 N N . CYS A 1 434 ? 8.228 -14.529 36.792 1.00 81.88 434 CYS A N 1
ATOM 3196 C CA . CYS A 1 434 ? 9.444 -14.216 36.061 1.00 81.88 434 CYS A CA 1
ATOM 3197 C C . CYS A 1 434 ? 10.455 -15.353 36.185 1.00 81.88 434 CYS A C 1
ATOM 3199 O O . CYS A 1 434 ? 10.533 -16.011 37.226 1.00 81.88 434 CYS A O 1
ATOM 3201 N N . PHE A 1 435 ? 11.210 -15.584 35.117 1.00 84.88 435 PHE A N 1
ATOM 3202 C CA . PHE A 1 435 ? 12.249 -16.604 35.053 1.00 84.88 435 PHE A CA 1
ATOM 3203 C C . PHE A 1 435 ? 13.516 -16.014 34.451 1.00 84.88 435 PHE A C 1
ATOM 3205 O O . PHE A 1 435 ? 13.444 -15.311 33.444 1.00 84.88 435 PHE A O 1
ATOM 3212 N N . ASP A 1 436 ? 14.657 -16.350 35.043 1.00 84.81 436 ASP A N 1
ATOM 3213 C CA . ASP A 1 436 ? 15.962 -16.105 34.443 1.00 84.81 436 ASP A CA 1
ATOM 3214 C C . ASP A 1 436 ? 16.319 -17.285 33.538 1.00 84.81 436 ASP A C 1
ATOM 3216 O O . ASP A 1 436 ? 16.527 -18.396 34.030 1.00 84.81 436 ASP A O 1
ATOM 3220 N N . LEU A 1 437 ? 16.342 -17.052 32.224 1.00 83.44 437 LEU A N 1
ATOM 3221 C CA . LEU A 1 437 ? 16.724 -18.030 31.211 1.00 83.44 437 LEU A CA 1
ATOM 3222 C C . LEU A 1 437 ? 18.241 -18.004 30.998 1.00 83.44 437 LEU A C 1
ATOM 3224 O O . LEU A 1 437 ? 18.830 -16.963 30.709 1.00 83.44 437 LEU A O 1
ATOM 3228 N N . ALA A 1 438 ? 18.862 -19.175 31.074 1.00 80.00 438 ALA A N 1
ATOM 3229 C CA . ALA A 1 438 ? 20.264 -19.394 30.772 1.00 80.00 438 ALA A CA 1
ATOM 3230 C C . ALA A 1 438 ? 20.405 -20.460 29.680 1.00 80.00 438 ALA A C 1
ATOM 3232 O O . ALA A 1 438 ? 19.827 -21.545 29.759 1.00 80.00 438 ALA A O 1
ATOM 3233 N N . LEU A 1 439 ? 21.203 -20.146 28.664 1.00 74.44 439 LEU A N 1
ATOM 3234 C CA . LEU A 1 439 ? 21.669 -21.106 27.667 1.00 74.44 439 LEU A CA 1
ATOM 3235 C C . LEU A 1 439 ? 23.004 -21.687 28.150 1.00 74.44 439 LEU A C 1
ATOM 3237 O O . LEU A 1 439 ? 23.838 -20.955 28.689 1.00 74.44 439 LEU A O 1
ATOM 3241 N N . ALA A 1 440 ? 23.227 -22.987 27.951 1.00 75.56 440 ALA A N 1
ATOM 3242 C CA . ALA A 1 440 ? 24.563 -23.572 28.092 1.00 75.56 440 ALA A CA 1
ATOM 3243 C C . ALA A 1 440 ? 25.565 -22.823 27.182 1.00 75.56 440 ALA A C 1
ATOM 3245 O O . ALA A 1 440 ? 25.120 -22.219 26.204 1.00 75.56 440 ALA A O 1
ATOM 3246 N N . PRO A 1 441 ? 26.887 -22.835 27.469 1.00 64.50 441 PRO A N 1
ATOM 3247 C CA . PRO A 1 441 ? 27.882 -22.102 26.685 1.00 64.50 441 PRO A CA 1
ATOM 3248 C C . PRO A 1 441 ? 27.691 -22.328 25.186 1.00 64.50 441 PRO A C 1
ATOM 3250 O O . PRO A 1 441 ? 27.888 -23.428 24.672 1.00 64.50 441 PRO A O 1
ATOM 3253 N N . TRP A 1 442 ? 27.252 -21.273 24.509 1.00 57.22 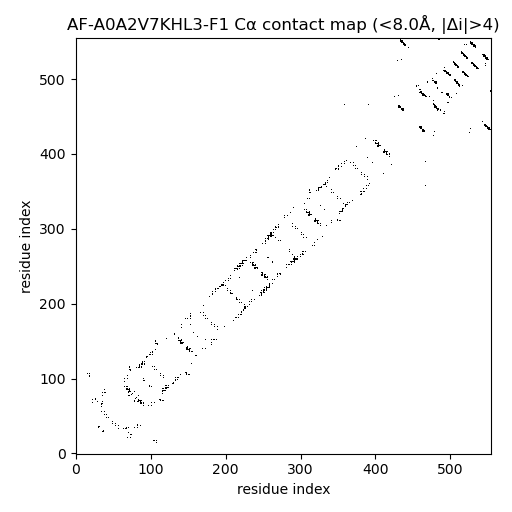442 TRP A N 1
ATOM 3254 C CA . TRP A 1 442 ? 26.788 -21.318 23.134 1.00 57.22 442 TRP A CA 1
ATOM 3255 C C . TRP A 1 442 ? 27.507 -20.218 22.364 1.00 57.22 442 TRP A C 1
ATOM 3257 O O . TRP A 1 442 ? 27.233 -19.035 22.550 1.00 57.22 442 TRP A O 1
ATOM 3267 N N . SER A 1 443 ? 28.466 -20.625 21.534 1.00 52.72 443 SER A N 1
ATOM 3268 C CA . SER A 1 443 ? 29.225 -19.741 20.646 1.00 52.72 443 SER A CA 1
ATOM 3269 C C . SER A 1 443 ? 28.876 -20.097 19.206 1.00 52.72 443 SER A C 1
ATOM 3271 O O . SER A 1 443 ? 29.612 -20.863 18.576 1.00 52.72 443 SER A O 1
ATOM 3273 N N . PRO A 1 444 ? 27.735 -19.625 18.677 1.00 47.97 444 PRO A N 1
ATOM 3274 C CA . PRO A 1 444 ? 27.381 -19.923 17.304 1.00 47.97 444 PRO A CA 1
ATOM 3275 C C . PRO A 1 444 ? 28.422 -19.247 16.393 1.00 47.97 444 PRO A C 1
ATOM 3277 O O . PRO A 1 444 ? 28.612 -18.031 16.420 1.00 47.97 444 PRO A O 1
ATOM 3280 N N . ASN A 1 445 ? 29.156 -20.041 15.611 1.00 45.06 445 ASN A N 1
ATOM 3281 C CA . ASN A 1 445 ? 30.083 -19.523 14.606 1.00 45.06 445 ASN A CA 1
ATOM 3282 C C . ASN A 1 445 ? 29.254 -19.042 13.408 1.00 45.06 445 ASN A C 1
ATOM 3284 O O . ASN A 1 445 ? 28.975 -19.796 12.479 1.00 45.06 445 ASN A O 1
ATOM 3288 N N . LEU A 1 446 ? 28.736 -17.820 13.506 1.00 49.16 446 LEU A N 1
ATOM 3289 C CA . LEU A 1 446 ? 27.661 -17.335 12.640 1.00 49.16 446 LEU A CA 1
ATOM 3290 C C . LEU A 1 446 ? 28.140 -16.755 11.299 1.00 49.16 446 LEU A C 1
ATOM 3292 O O . LEU A 1 446 ? 27.298 -16.367 10.488 1.00 49.16 446 LEU A O 1
ATOM 3296 N N . GLY A 1 447 ? 29.455 -16.683 11.050 1.00 42.81 447 GLY A N 1
ATOM 3297 C CA . GLY A 1 447 ? 30.005 -16.115 9.809 1.00 42.81 447 GLY A CA 1
ATOM 3298 C C . GLY A 1 447 ? 29.446 -14.723 9.487 1.00 42.81 447 GLY A C 1
ATOM 3299 O O . GLY A 1 447 ? 29.262 -14.386 8.319 1.00 42.81 447 GLY A O 1
ATOM 3300 N N . LEU A 1 448 ? 29.082 -13.961 10.520 1.00 47.72 448 LEU A N 1
ATOM 3301 C CA . LEU A 1 448 ? 28.507 -12.630 10.383 1.00 47.72 448 LEU A CA 1
ATOM 3302 C C . LEU A 1 448 ? 29.653 -11.692 10.023 1.00 47.72 448 LEU A C 1
ATOM 3304 O O . LEU A 1 448 ? 30.676 -11.682 10.709 1.00 47.72 448 LEU A O 1
ATOM 3308 N N . GLN A 1 449 ? 29.488 -10.916 8.954 1.00 40.97 449 GLN A N 1
ATOM 3309 C CA . GLN A 1 449 ? 30.271 -9.691 8.812 1.00 40.97 449 GLN A CA 1
ATOM 3310 C C . GLN A 1 449 ? 29.957 -8.764 10.001 1.00 40.97 449 GLN A C 1
ATOM 3312 O O . GLN A 1 449 ? 28.947 -8.961 10.680 1.00 40.97 449 GLN A O 1
ATOM 3317 N N . GLU A 1 450 ? 30.836 -7.796 10.267 1.00 39.69 450 GLU A N 1
ATOM 3318 C CA . GLU A 1 450 ? 30.964 -7.049 11.536 1.00 39.69 450 GLU A CA 1
ATOM 3319 C C . GLU A 1 450 ? 29.683 -6.370 12.083 1.00 39.69 450 GLU A C 1
ATOM 3321 O O . GLU A 1 450 ? 29.670 -5.982 13.248 1.00 39.69 450 GLU A O 1
ATOM 3326 N N . ASP A 1 451 ? 28.573 -6.330 11.335 1.00 37.03 451 ASP A N 1
ATOM 3327 C CA . ASP A 1 451 ? 27.383 -5.531 11.657 1.00 37.03 451 ASP A CA 1
ATOM 3328 C C . ASP A 1 451 ? 26.093 -6.308 12.004 1.00 37.03 451 ASP A C 1
ATOM 3330 O O . ASP A 1 451 ? 25.009 -5.727 11.999 1.00 37.03 451 ASP A O 1
ATOM 3334 N N . THR A 1 452 ? 26.125 -7.606 12.331 1.00 43.47 452 THR A N 1
ATOM 3335 C CA . THR A 1 452 ? 24.884 -8.308 12.750 1.00 43.47 452 THR A CA 1
ATOM 3336 C C . THR A 1 452 ? 25.039 -9.064 14.062 1.00 43.47 452 THR A C 1
ATOM 3338 O O . THR A 1 452 ? 25.371 -10.236 14.088 1.00 43.47 452 THR A O 1
ATOM 3341 N N . ILE A 1 453 ? 24.770 -8.413 15.192 1.00 48.56 453 ILE A N 1
ATOM 3342 C CA . ILE A 1 453 ? 24.743 -9.069 16.507 1.00 48.56 453 ILE A CA 1
ATOM 3343 C C . ILE A 1 453 ? 23.563 -10.057 16.543 1.00 48.56 453 ILE A C 1
ATOM 3345 O O . ILE A 1 453 ? 22.407 -9.641 16.499 1.00 48.56 453 ILE A O 1
ATOM 3349 N N . PHE A 1 454 ? 23.829 -11.362 16.664 1.00 49.22 454 PHE A N 1
ATOM 3350 C CA . PHE A 1 454 ? 22.792 -12.333 17.031 1.00 49.22 454 PHE A CA 1
ATOM 3351 C C . PHE A 1 454 ? 22.383 -12.062 18.477 1.00 49.22 454 PHE A C 1
ATOM 3353 O O . PHE A 1 454 ? 23.143 -12.312 19.415 1.00 49.22 454 PHE A O 1
ATOM 3360 N N . SER A 1 455 ? 21.212 -11.456 18.653 1.00 53.00 455 SER A N 1
ATOM 3361 C CA . SER A 1 455 ? 20.726 -11.051 19.964 1.00 53.00 455 SER A CA 1
ATOM 3362 C C . SER A 1 455 ? 20.201 -12.277 20.699 1.00 53.00 455 SER A C 1
ATOM 3364 O O . SER A 1 455 ? 19.225 -12.898 20.288 1.00 53.00 455 SER A O 1
ATOM 3366 N N . THR A 1 456 ? 20.852 -12.642 21.800 1.00 56.66 456 THR A N 1
ATOM 3367 C CA . THR A 1 456 ? 20.279 -13.613 22.728 1.00 56.66 456 THR A CA 1
ATOM 3368 C C . THR A 1 456 ? 18.993 -13.039 23.340 1.00 56.66 456 THR A C 1
ATOM 3370 O O . THR A 1 456 ? 18.879 -11.819 23.512 1.00 56.66 456 THR A O 1
ATOM 3373 N N . PRO A 1 457 ? 18.001 -13.888 23.660 1.00 59.44 457 PRO A N 1
ATOM 3374 C CA . PRO A 1 457 ? 16.778 -13.434 24.312 1.00 59.44 457 PRO A CA 1
ATOM 3375 C C . PRO A 1 457 ? 17.088 -12.764 25.662 1.00 59.44 457 PRO A C 1
ATOM 3377 O O . PRO A 1 457 ? 18.155 -12.996 26.241 1.00 59.44 457 PRO A O 1
ATOM 3380 N N . PRO A 1 458 ? 16.173 -11.924 26.180 1.00 63.53 458 PRO A N 1
ATOM 3381 C CA . PRO A 1 458 ? 16.352 -11.278 27.478 1.00 63.53 458 PRO A CA 1
ATOM 3382 C C . PRO A 1 458 ? 16.633 -12.317 28.573 1.00 63.53 458 PRO A C 1
ATOM 3384 O O . PRO A 1 458 ? 15.961 -13.345 28.649 1.00 63.53 458 PRO A O 1
ATOM 3387 N N . MET A 1 459 ? 17.614 -12.022 29.438 1.00 70.06 459 MET A N 1
ATOM 3388 C CA . MET A 1 459 ? 17.997 -12.918 30.540 1.00 70.06 459 MET A CA 1
ATOM 3389 C C . MET A 1 459 ? 16.826 -13.178 31.483 1.00 70.06 459 MET A C 1
ATOM 3391 O O . MET A 1 459 ? 16.646 -14.310 31.900 1.00 70.06 459 MET A O 1
ATOM 3395 N N . THR A 1 460 ? 15.999 -12.167 31.758 1.00 79.50 460 THR A N 1
ATOM 3396 C CA . THR A 1 460 ? 14.799 -12.305 32.588 1.00 79.50 460 THR A CA 1
ATOM 3397 C C . THR A 1 460 ? 13.552 -12.118 31.737 1.00 79.50 460 THR A C 1
ATOM 3399 O O . THR A 1 460 ? 13.345 -11.055 31.142 1.00 79.50 460 THR A O 1
ATOM 3402 N N . VAL A 1 461 ? 12.686 -13.126 31.727 1.00 75.19 461 VAL A N 1
ATOM 3403 C CA . VAL A 1 461 ? 11.399 -13.097 31.028 1.00 75.19 461 VAL A CA 1
ATOM 3404 C C . VAL A 1 461 ? 10.245 -13.141 32.010 1.00 75.19 461 VAL A C 1
ATOM 3406 O O . VAL A 1 461 ? 10.306 -13.831 33.026 1.00 75.19 461 VAL A O 1
ATOM 3409 N N . ARG A 1 462 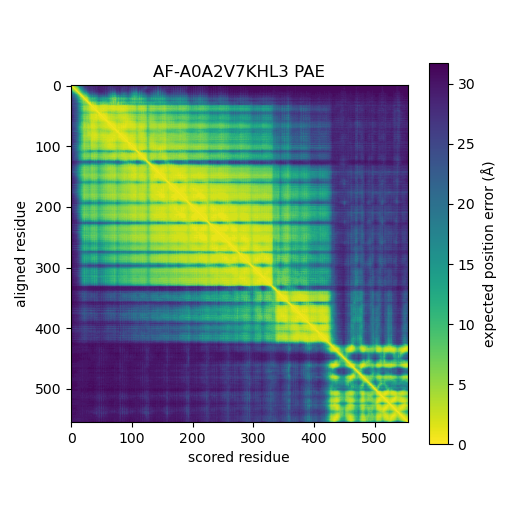? 9.166 -12.434 31.689 1.00 76.00 462 ARG A N 1
ATOM 3410 C CA . ARG A 1 462 ? 7.890 -12.510 32.392 1.00 76.00 462 ARG A CA 1
ATOM 3411 C C . ARG A 1 462 ? 6.892 -13.286 31.551 1.00 76.00 462 ARG A C 1
ATOM 3413 O O . ARG A 1 462 ? 6.628 -12.921 30.406 1.00 76.00 462 ARG A O 1
ATOM 3420 N N . PHE A 1 463 ? 6.293 -14.302 32.158 1.00 70.19 463 PHE A N 1
ATOM 3421 C CA . PHE A 1 463 ? 5.144 -14.995 31.598 1.00 70.19 463 PHE A CA 1
ATOM 3422 C C . PHE A 1 463 ? 3.893 -14.236 32.003 1.00 70.19 463 PHE A C 1
ATOM 3424 O O . PHE A 1 463 ? 3.523 -14.200 33.176 1.00 70.19 463 PHE A O 1
ATOM 3431 N N . THR A 1 464 ? 3.258 -13.605 31.028 1.00 61.56 464 THR A N 1
ATOM 3432 C CA . THR A 1 464 ? 1.996 -12.894 31.221 1.00 61.56 464 THR A CA 1
ATOM 3433 C C . THR A 1 464 ? 0.898 -13.697 30.549 1.00 61.56 464 THR A C 1
ATOM 3435 O O . THR A 1 464 ? 1.061 -14.127 29.411 1.00 61.56 464 THR A O 1
ATOM 3438 N N . ARG A 1 465 ? -0.209 -13.941 31.249 1.00 61.47 465 ARG A N 1
ATOM 3439 C CA . ARG A 1 465 ? -1.376 -14.628 30.671 1.00 61.47 465 ARG A CA 1
ATOM 3440 C C . ARG A 1 465 ? -1.897 -13.854 29.453 1.00 61.47 465 ARG A C 1
ATOM 3442 O O . ARG A 1 465 ? -2.003 -12.634 29.529 1.00 61.47 465 ARG A O 1
ATOM 3449 N N . ILE A 1 466 ? -2.217 -14.553 28.363 1.00 46.53 466 ILE A N 1
ATOM 3450 C CA . ILE A 1 466 ? -2.949 -13.999 27.210 1.00 46.53 466 ILE A CA 1
ATOM 3451 C C . ILE A 1 466 ? -4.060 -14.962 26.789 1.00 46.53 466 ILE A C 1
ATOM 3453 O O . ILE A 1 466 ? -4.019 -16.154 27.097 1.00 46.53 466 ILE A O 1
ATOM 3457 N N . LYS A 1 467 ? -5.060 -14.458 26.077 1.00 46.94 467 LYS A N 1
ATOM 3458 C CA . LYS A 1 467 ? -6.144 -15.249 25.504 1.00 46.94 467 LYS A CA 1
ATOM 3459 C C . LYS A 1 467 ? -6.090 -15.136 23.975 1.00 46.94 467 LYS A C 1
ATOM 3461 O O . LYS A 1 467 ? -5.907 -14.057 23.434 1.00 46.94 467 LYS A O 1
ATOM 3466 N N . ASN A 1 468 ? -6.285 -16.259 23.283 1.00 43.91 468 ASN A N 1
ATOM 3467 C CA . ASN A 1 468 ? -6.414 -16.351 21.822 1.00 43.91 468 ASN A CA 1
ATOM 3468 C C . ASN A 1 468 ? -5.184 -15.868 21.032 1.00 43.91 468 ASN A C 1
ATOM 3470 O O . ASN A 1 468 ? -5.237 -14.873 20.305 1.00 43.91 468 ASN A O 1
ATOM 3474 N N . SER A 1 469 ? -4.087 -16.632 21.083 1.00 39.62 469 SER A N 1
ATOM 3475 C CA . SER A 1 469 ? -3.186 -16.610 19.927 1.00 39.62 469 SER A CA 1
ATOM 3476 C C . SER A 1 469 ? -3.924 -17.265 18.753 1.00 39.62 469 SER A C 1
ATOM 3478 O O . SER A 1 469 ? -4.540 -18.312 18.933 1.00 39.62 469 SER A O 1
ATOM 3480 N N . TRP A 1 470 ? -3.859 -16.685 17.552 1.00 35.94 470 TRP A N 1
ATOM 3481 C CA . TRP A 1 470 ? -4.449 -17.266 16.332 1.00 35.94 470 TRP A CA 1
ATOM 3482 C C . TRP A 1 470 ? -3.932 -18.688 16.009 1.00 35.94 470 TRP A C 1
ATOM 3484 O O . TRP A 1 470 ? -4.460 -19.345 15.119 1.00 35.94 470 TRP A O 1
ATOM 3494 N N . PH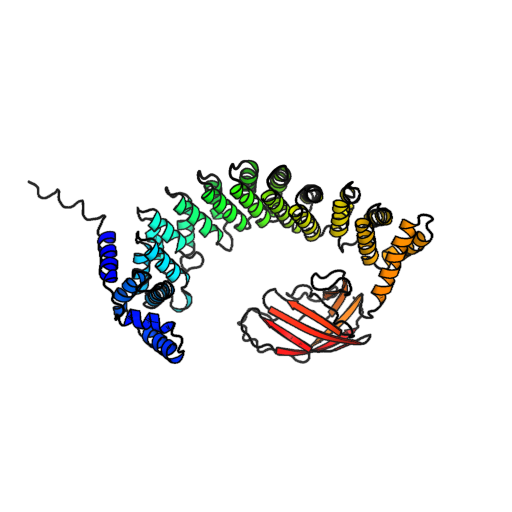E A 1 471 ? -2.906 -19.166 16.723 1.00 34.47 471 PHE A N 1
ATOM 3495 C CA . PHE A 1 471 ? -2.322 -20.499 16.585 1.00 34.47 471 PHE A CA 1
ATOM 3496 C C . PHE A 1 471 ? -2.938 -21.558 17.514 1.00 34.47 471 PHE A C 1
ATOM 3498 O O . PHE A 1 471 ? -2.572 -22.724 17.398 1.00 34.47 471 PHE A O 1
ATOM 3505 N N . ALA A 1 472 ? -3.825 -21.175 18.436 1.00 36.41 472 ALA A N 1
ATOM 3506 C CA . ALA A 1 472 ? -4.372 -22.054 19.467 1.00 36.41 472 ALA A CA 1
ATOM 3507 C C . ALA A 1 472 ? -5.882 -22.266 19.256 1.00 36.41 472 ALA A C 1
ATOM 3509 O O . ALA A 1 472 ? -6.630 -21.304 19.092 1.00 36.41 472 ALA A O 1
ATOM 3510 N N . SER A 1 473 ? -6.330 -23.526 19.253 1.00 36.28 473 SER A N 1
ATOM 3511 C CA . SER A 1 473 ? -7.760 -23.875 19.253 1.00 36.28 473 SER A CA 1
ATOM 3512 C C . SER A 1 473 ? -8.447 -23.418 20.547 1.00 36.28 473 SER A C 1
ATOM 3514 O O . SER A 1 473 ? -7.767 -23.265 21.560 1.00 36.28 473 SER A O 1
ATOM 3516 N N . ASP A 1 474 ? -9.779 -23.283 20.532 1.00 40.09 474 ASP A N 1
ATOM 3517 C CA . ASP A 1 474 ? -10.633 -22.729 21.609 1.00 40.09 474 ASP A CA 1
ATOM 3518 C C . ASP A 1 474 ? -10.417 -23.298 23.037 1.00 40.09 474 ASP A C 1
ATOM 3520 O O . ASP A 1 474 ? -10.879 -22.700 24.009 1.00 40.09 474 ASP A O 1
ATOM 3524 N N . ASP A 1 475 ? -9.671 -24.398 23.188 1.00 40.38 475 ASP A N 1
ATOM 3525 C CA . ASP A 1 475 ? -9.357 -25.070 24.458 1.00 40.38 475 ASP A CA 1
ATOM 3526 C C . ASP A 1 475 ? -7.906 -24.868 24.976 1.00 40.38 475 ASP A C 1
ATOM 3528 O O . ASP A 1 475 ? -7.537 -25.426 26.014 1.00 40.38 475 ASP A O 1
ATOM 3532 N N . GLU A 1 476 ? -7.051 -24.083 24.304 1.00 43.78 476 GLU A N 1
ATOM 3533 C CA . GLU A 1 476 ? -5.628 -23.940 24.666 1.00 43.78 476 GLU A CA 1
ATOM 3534 C C . GLU A 1 476 ? -5.286 -22.595 25.349 1.00 43.78 476 GLU A C 1
ATOM 3536 O O . GLU A 1 476 ? -5.439 -21.506 24.795 1.00 43.78 476 GLU A O 1
ATOM 3541 N N . LEU A 1 477 ? -4.755 -22.665 26.580 1.00 48.22 477 LEU A N 1
ATOM 3542 C CA . LEU A 1 477 ? -4.192 -21.513 27.306 1.00 48.22 477 LEU A CA 1
ATOM 3543 C C . LEU A 1 477 ? -3.025 -20.901 26.509 1.00 48.22 477 LEU A C 1
ATOM 3545 O O . LEU A 1 477 ? -2.217 -21.639 25.969 1.00 48.22 477 LEU A O 1
ATOM 3549 N N . SER A 1 478 ? -2.874 -19.574 26.466 1.00 50.34 478 SER A N 1
ATOM 3550 C CA . SER A 1 478 ? -1.733 -18.901 25.817 1.00 50.34 478 SER A CA 1
ATOM 3551 C C . SER A 1 478 ? -1.009 -17.955 26.808 1.00 50.34 478 SER A C 1
ATOM 3553 O O . SER A 1 478 ? -1.612 -17.429 27.741 1.00 50.34 478 SER A O 1
ATOM 3555 N N . PHE A 1 479 ? 0.299 -17.719 26.652 1.00 57.44 479 PHE A N 1
ATOM 3556 C CA . PHE A 1 479 ? 1.105 -16.808 27.482 1.00 57.44 479 PHE A CA 1
ATOM 3557 C C . PHE A 1 479 ? 1.954 -15.927 26.566 1.00 57.44 479 PHE A C 1
ATOM 3559 O O . PHE A 1 479 ? 2.570 -16.413 25.620 1.00 57.44 479 PHE A O 1
ATOM 3566 N N . ARG A 1 480 ? 2.022 -14.633 26.878 1.00 59.59 480 ARG A N 1
ATOM 3567 C CA . ARG A 1 480 ? 2.994 -13.697 26.318 1.00 59.59 480 ARG A CA 1
ATOM 3568 C C . ARG A 1 480 ? 4.270 -13.795 27.133 1.00 59.59 480 ARG A C 1
ATOM 3570 O O . ARG A 1 480 ? 4.246 -13.605 28.351 1.00 59.59 480 ARG A O 1
ATOM 3577 N N . VAL A 1 481 ? 5.378 -14.047 26.449 1.00 65.81 481 VAL A N 1
ATOM 3578 C CA . VAL A 1 481 ? 6.713 -14.020 27.044 1.00 65.81 481 VAL A CA 1
ATOM 3579 C C . VAL A 1 481 ? 7.385 -12.725 26.608 1.00 65.81 481 VAL A C 1
ATOM 3581 O O . VAL A 1 481 ? 7.627 -12.507 25.423 1.00 65.81 481 VAL A O 1
ATOM 3584 N N . ALA A 1 482 ? 7.643 -11.839 27.565 1.00 63.84 482 ALA A N 1
ATOM 3585 C CA . ALA A 1 482 ? 8.259 -10.537 27.321 1.00 63.84 482 ALA A CA 1
ATOM 3586 C C . ALA A 1 482 ? 9.450 -10.320 28.266 1.00 63.84 482 ALA A C 1
ATOM 3588 O O . ALA A 1 482 ? 9.494 -10.957 29.325 1.00 63.84 482 ALA A O 1
ATOM 3589 N N . PRO A 1 483 ? 10.403 -9.428 27.933 1.00 65.06 483 PRO A N 1
ATOM 3590 C CA . PRO A 1 483 ? 11.402 -8.982 28.899 1.00 65.06 483 PRO A CA 1
ATOM 3591 C C . PRO A 1 483 ? 10.721 -8.498 30.189 1.00 65.06 483 PRO A C 1
ATOM 3593 O O . PRO A 1 483 ? 9.709 -7.795 30.133 1.00 65.06 483 PRO A O 1
ATOM 3596 N N . ALA A 1 484 ? 11.254 -8.872 31.354 1.00 62.12 484 ALA A N 1
ATOM 3597 C CA . ALA A 1 484 ? 10.800 -8.288 32.616 1.00 62.12 484 ALA A CA 1
ATOM 3598 C C . ALA A 1 484 ? 11.133 -6.782 32.675 1.00 62.12 484 ALA A C 1
ATOM 3600 O O . ALA A 1 484 ? 12.024 -6.304 31.969 1.00 62.12 484 ALA A O 1
ATOM 3601 N N . ASN A 1 485 ? 10.429 -6.023 33.520 1.00 56.97 485 ASN A N 1
ATOM 3602 C CA . ASN A 1 485 ? 10.655 -4.582 33.652 1.00 56.97 485 ASN A CA 1
ATOM 3603 C C . ASN A 1 485 ? 12.128 -4.284 33.988 1.00 56.97 485 ASN A C 1
ATOM 3605 O O . ASN A 1 485 ? 12.709 -4.875 34.895 1.00 56.97 485 ASN A O 1
ATOM 3609 N N . GLY A 1 486 ? 12.744 -3.372 33.230 1.00 55.59 486 GLY A N 1
ATOM 3610 C CA . GLY A 1 486 ? 14.156 -3.003 33.392 1.00 55.59 486 GLY A CA 1
ATOM 3611 C C . GLY A 1 486 ? 15.171 -3.990 32.796 1.00 55.59 486 GLY A C 1
ATOM 3612 O O . GLY A 1 486 ? 16.372 -3.719 32.859 1.00 55.59 486 GLY A O 1
ATOM 3613 N N . ALA A 1 487 ? 14.735 -5.101 32.191 1.00 54.53 487 ALA A N 1
ATOM 3614 C CA . ALA A 1 487 ? 15.620 -5.981 31.430 1.00 54.53 487 ALA A CA 1
ATOM 3615 C C . ALA A 1 487 ? 16.059 -5.314 30.113 1.00 54.53 487 ALA A C 1
ATOM 3617 O O . ALA A 1 487 ? 15.320 -4.530 29.514 1.00 54.53 487 ALA A O 1
ATOM 3618 N N . ARG A 1 488 ? 17.271 -5.637 29.633 1.00 52.44 488 ARG A N 1
ATOM 3619 C CA . ARG A 1 488 ? 17.728 -5.191 28.307 1.00 52.44 488 ARG A CA 1
ATOM 3620 C C . ARG A 1 488 ? 16.773 -5.722 27.235 1.00 52.44 488 ARG A C 1
ATOM 3622 O O . ARG A 1 488 ? 16.518 -6.923 27.175 1.00 52.44 488 ARG A O 1
ATOM 3629 N N . ILE A 1 489 ? 16.273 -4.817 26.398 1.00 44.88 489 ILE A N 1
ATOM 3630 C CA . ILE A 1 489 ? 15.404 -5.142 25.267 1.00 44.88 489 ILE A CA 1
ATOM 3631 C C . ILE A 1 489 ? 16.244 -5.884 24.221 1.00 44.88 489 ILE A C 1
ATOM 3633 O O . ILE A 1 489 ? 17.318 -5.419 23.837 1.00 44.88 489 ILE A O 1
ATOM 3637 N N . SER A 1 490 ? 15.769 -7.053 23.794 1.00 46.72 490 SER A N 1
ATOM 3638 C CA . SER A 1 490 ? 16.292 -7.753 22.618 1.00 46.72 490 SER A CA 1
ATOM 3639 C C . SER A 1 490 ? 15.642 -7.169 21.357 1.00 46.72 490 SER A C 1
ATOM 3641 O O . SER A 1 490 ? 14.509 -6.702 21.415 1.00 46.72 490 SER A O 1
ATOM 3643 N N . VAL A 1 491 ? 16.333 -7.205 20.214 1.00 41.28 491 VAL A N 1
ATOM 3644 C CA . VAL A 1 491 ? 15.780 -6.793 18.901 1.00 41.28 491 VAL A CA 1
ATOM 3645 C C . VAL A 1 491 ? 14.651 -7.711 18.406 1.00 41.28 491 VAL A C 1
ATOM 3647 O O . VAL A 1 491 ? 13.971 -7.381 17.439 1.00 41.28 491 VAL A O 1
ATOM 3650 N N . HIS A 1 492 ? 14.436 -8.854 19.060 1.00 45.31 492 HIS A N 1
ATOM 3651 C CA . HIS A 1 492 ? 13.345 -9.775 18.760 1.00 45.31 492 HIS A CA 1
ATOM 3652 C C . HIS A 1 492 ? 12.050 -9.360 19.482 1.00 45.31 492 HIS A C 1
ATOM 3654 O O . HIS A 1 492 ? 12.061 -9.076 20.682 1.00 45.31 492 HIS A O 1
ATOM 3660 N N . GLY A 1 493 ? 10.929 -9.349 18.752 1.00 45.03 493 GLY A N 1
ATOM 3661 C CA . GLY A 1 493 ? 9.600 -9.051 19.300 1.00 45.03 493 GLY A CA 1
ATOM 3662 C C . GLY A 1 493 ? 9.109 -10.110 20.304 1.00 45.03 493 GLY A C 1
ATOM 3663 O O . GLY A 1 493 ? 9.693 -11.195 20.387 1.00 45.03 493 GLY A O 1
ATOM 3664 N N . PRO A 1 494 ? 8.050 -9.819 21.088 1.00 45.59 494 PRO A N 1
ATOM 3665 C CA . PRO A 1 494 ? 7.511 -10.758 22.071 1.00 45.59 494 PRO A CA 1
ATOM 3666 C C . PRO A 1 494 ? 7.079 -12.066 21.394 1.00 45.59 494 PRO A C 1
ATOM 3668 O O . PRO A 1 494 ? 6.329 -12.053 20.421 1.00 45.59 494 PRO A O 1
ATOM 3671 N N . GLY A 1 495 ? 7.567 -13.192 21.915 1.00 46.19 495 GLY A N 1
ATOM 3672 C CA . GLY A 1 495 ? 7.304 -14.519 21.366 1.00 46.19 495 GLY A CA 1
ATOM 3673 C C . GLY A 1 495 ? 5.913 -15.056 21.699 1.00 46.19 495 GLY A C 1
ATOM 3674 O O . GLY A 1 495 ? 5.404 -14.846 22.804 1.00 46.19 495 GLY A O 1
ATOM 3675 N N . PHE A 1 496 ? 5.317 -15.783 20.751 1.00 45.97 496 PHE A N 1
ATOM 3676 C CA . PHE A 1 496 ? 4.050 -16.506 20.918 1.00 45.97 496 PHE A CA 1
ATOM 3677 C C . PHE A 1 496 ? 4.296 -17.939 21.435 1.00 45.97 496 PHE A C 1
ATOM 3679 O O . PHE A 1 496 ? 5.343 -18.526 21.152 1.00 45.97 496 PHE A O 1
ATOM 3686 N N . TRP A 1 497 ? 3.341 -18.498 22.194 1.00 59.44 497 TRP A N 1
ATOM 3687 C CA . TRP A 1 497 ? 3.413 -19.836 22.805 1.00 59.44 497 TRP A CA 1
ATOM 3688 C C . TRP A 1 497 ? 2.162 -20.680 22.527 1.00 59.44 497 TRP A C 1
ATOM 3690 O O . TRP A 1 497 ? 1.049 -20.165 22.614 1.00 59.44 497 TRP A O 1
ATOM 3700 N N . THR A 1 498 ? 2.368 -21.987 22.325 1.00 44.00 498 THR A N 1
ATOM 3701 C CA . THR A 1 498 ? 1.333 -23.035 22.322 1.00 44.00 498 THR A CA 1
ATOM 3702 C C . THR A 1 498 ? 1.651 -24.091 23.399 1.00 44.00 498 THR A C 1
ATOM 3704 O O . THR A 1 498 ? 2.762 -24.646 23.385 1.00 44.00 498 THR A O 1
ATOM 3707 N N . PRO A 1 499 ? 0.750 -24.390 24.357 1.00 45.25 499 PRO A N 1
ATOM 3708 C CA . PRO A 1 499 ? 0.901 -25.546 25.235 1.00 45.25 499 PRO A CA 1
ATOM 3709 C C . PRO A 1 499 ? 0.908 -26.819 24.401 1.00 45.25 499 PRO A C 1
ATOM 3711 O O . PRO A 1 499 ? 0.078 -26.999 23.520 1.00 45.25 499 PRO A O 1
ATOM 3714 N N . VAL A 1 500 ? 1.817 -27.747 24.694 1.00 45.59 500 VAL A N 1
ATOM 3715 C CA . VAL A 1 500 ? 1.711 -29.085 24.105 1.00 45.59 500 VAL A CA 1
ATOM 3716 C C . VAL A 1 500 ? 0.616 -29.821 24.867 1.00 45.59 500 VAL A C 1
ATOM 3718 O O . VAL A 1 500 ? 0.804 -30.150 26.041 1.00 45.59 500 VAL A O 1
ATOM 3721 N N . ALA A 1 501 ? -0.523 -30.063 24.217 1.00 39.72 501 ALA A N 1
ATOM 3722 C CA . ALA A 1 501 ? -1.645 -30.788 24.803 1.00 39.72 501 ALA A CA 1
ATOM 3723 C C . ALA A 1 501 ? -1.172 -32.053 25.555 1.00 39.72 501 ALA A C 1
ATOM 3725 O O . ALA A 1 501 ? -0.513 -32.933 24.994 1.00 39.72 501 ALA A O 1
ATOM 3726 N N . GLY A 1 502 ? -1.481 -32.125 26.854 1.00 45.69 502 GLY A N 1
ATOM 3727 C CA . GLY A 1 502 ? -1.173 -33.275 27.711 1.00 45.69 502 GLY A CA 1
ATOM 3728 C C . GLY A 1 502 ? 0.244 -33.346 28.300 1.00 45.69 502 GLY A C 1
ATOM 3729 O O . GLY A 1 502 ? 0.582 -34.385 28.868 1.00 45.69 502 GLY A O 1
ATOM 3730 N N . LYS A 1 503 ? 1.081 -32.300 28.197 1.00 51.03 503 LYS A N 1
ATOM 3731 C CA . LYS A 1 503 ? 2.427 -32.273 28.807 1.00 51.03 503 LYS A CA 1
ATOM 3732 C C . LYS A 1 503 ? 2.710 -30.954 29.531 1.00 51.03 503 LYS A C 1
ATOM 3734 O O . LYS A 1 503 ? 2.450 -29.888 28.983 1.00 51.03 503 LYS A O 1
ATOM 3739 N N . ASP A 1 504 ? 3.338 -31.029 30.706 1.00 65.94 504 ASP A N 1
ATOM 3740 C CA . ASP A 1 504 ? 3.916 -29.883 31.428 1.00 65.94 504 ASP A CA 1
ATOM 3741 C C . ASP A 1 504 ? 5.116 -29.307 30.643 1.00 65.94 504 ASP A C 1
ATOM 3743 O O . ASP A 1 504 ? 6.273 -29.494 31.011 1.00 65.94 504 ASP A O 1
ATOM 3747 N N . SER A 1 505 ? 4.877 -28.675 29.489 1.00 64.88 505 SER A N 1
ATOM 3748 C CA . SER A 1 505 ? 5.927 -28.160 28.600 1.00 64.88 505 SER A CA 1
ATOM 3749 C C . SER A 1 505 ? 5.482 -26.942 27.780 1.00 64.88 505 SER A C 1
ATOM 3751 O O . SER A 1 505 ? 4.302 -26.782 27.473 1.00 64.88 505 SER A O 1
ATOM 3753 N N . VAL A 1 506 ? 6.440 -26.080 27.429 1.00 66.38 506 VAL A N 1
ATOM 3754 C CA . VAL A 1 506 ? 6.284 -24.773 26.781 1.00 66.38 506 VAL A CA 1
ATOM 3755 C C . VAL A 1 506 ? 7.204 -24.645 25.558 1.00 66.38 506 VAL A C 1
ATOM 3757 O O . VAL A 1 506 ? 8.360 -25.054 25.616 1.00 66.38 506 VAL A O 1
ATOM 3760 N N . SER A 1 507 ? 6.705 -24.064 24.458 1.00 65.62 507 SER A N 1
ATOM 3761 C CA . SER A 1 507 ? 7.491 -23.717 23.260 1.00 65.62 507 SER A CA 1
ATOM 3762 C C . SER A 1 507 ? 7.566 -22.196 23.032 1.00 65.62 507 SER A C 1
ATOM 3764 O O . SER A 1 507 ? 6.533 -21.568 22.843 1.00 65.62 507 SER A O 1
ATOM 3766 N N . ILE A 1 508 ? 8.749 -21.582 23.031 1.00 70.94 508 ILE A N 1
ATOM 3767 C CA . ILE A 1 508 ? 8.931 -20.120 22.927 1.00 70.94 508 ILE A CA 1
ATOM 3768 C C . ILE A 1 508 ? 9.653 -19.778 21.623 1.00 70.94 508 ILE A C 1
ATOM 3770 O O . ILE A 1 508 ? 10.718 -20.332 21.370 1.00 70.94 508 ILE A O 1
ATOM 3774 N N . VAL A 1 509 ? 9.123 -18.845 20.827 1.00 66.38 509 VAL A N 1
ATOM 3775 C CA . VAL A 1 509 ? 9.761 -18.385 19.579 1.00 66.38 509 VAL A CA 1
ATOM 3776 C C . VAL A 1 509 ? 10.195 -16.926 19.694 1.00 66.38 509 VAL A C 1
ATOM 3778 O O . VAL A 1 509 ? 9.365 -16.055 19.917 1.00 66.38 509 VAL A O 1
ATOM 3781 N N . TRP A 1 510 ? 11.479 -16.648 19.480 1.00 67.56 510 TRP A N 1
ATOM 3782 C CA . TRP A 1 510 ? 12.034 -15.295 19.360 1.00 67.56 510 TRP A CA 1
ATOM 3783 C C . TRP A 1 510 ? 12.376 -15.032 17.895 1.00 67.56 510 TRP A C 1
ATOM 3785 O O . TRP A 1 510 ? 13.142 -15.804 17.327 1.00 67.56 510 TRP A O 1
ATOM 3795 N N . SER A 1 511 ? 11.822 -13.984 17.276 1.00 60.28 511 SER A N 1
ATOM 3796 C CA . SER A 1 511 ? 11.977 -13.713 15.835 1.00 60.28 511 SER A CA 1
ATOM 3797 C C . SER A 1 511 ? 12.221 -12.231 15.539 1.00 60.28 511 SER A C 1
ATOM 3799 O O . SER A 1 511 ? 11.678 -11.364 16.222 1.00 60.28 511 SER A O 1
ATOM 3801 N N . THR A 1 512 ? 13.049 -11.932 14.532 1.00 54.50 512 THR A N 1
ATOM 3802 C CA . THR A 1 512 ? 13.122 -10.606 13.870 1.00 54.50 512 THR A CA 1
ATOM 3803 C C . THR A 1 512 ? 12.219 -10.506 12.636 1.00 54.50 512 THR A C 1
ATOM 3805 O O . THR A 1 512 ? 12.202 -9.474 11.975 1.00 54.50 512 THR A O 1
ATOM 3808 N N . GLY A 1 513 ? 11.508 -11.582 12.291 1.00 51.50 513 GLY A N 1
ATOM 3809 C CA . GLY A 1 513 ? 10.757 -11.718 11.042 1.00 51.50 513 GLY A CA 1
ATOM 3810 C C . GLY A 1 513 ? 11.517 -12.443 9.928 1.00 51.50 513 GLY A C 1
ATOM 3811 O O . GLY A 1 513 ? 10.857 -12.941 9.034 1.00 51.50 513 GLY A O 1
ATOM 3812 N N . PHE A 1 514 ? 12.853 -12.558 10.013 1.00 52.59 514 PHE A N 1
ATOM 3813 C CA . PHE A 1 514 ? 13.699 -13.238 9.008 1.00 52.59 514 PHE A CA 1
ATOM 3814 C C . PHE A 1 514 ? 14.570 -14.374 9.579 1.00 52.59 514 PHE A C 1
ATOM 3816 O O . PHE A 1 514 ? 15.113 -15.207 8.848 1.00 52.59 514 PHE A O 1
ATOM 3823 N N . SER A 1 515 ? 14.785 -14.377 10.896 1.00 62.16 515 SER A N 1
ATOM 3824 C CA . SER A 1 515 ? 15.547 -15.395 11.622 1.00 62.16 515 SER A CA 1
ATOM 3825 C C . SER A 1 515 ? 15.220 -15.356 13.113 1.00 62.16 515 SER A C 1
ATOM 3827 O O . SER A 1 515 ? 14.656 -14.378 13.621 1.00 62.16 515 SER A O 1
ATOM 3829 N N . GLY A 1 516 ? 15.572 -16.421 13.833 1.00 67.44 516 GLY A N 1
ATOM 3830 C CA . GLY A 1 516 ? 15.269 -16.486 15.254 1.00 67.44 516 GLY A CA 1
ATOM 3831 C C . GLY A 1 516 ? 15.655 -17.775 15.969 1.00 67.44 516 GLY A C 1
ATOM 3832 O O . GLY A 1 516 ? 16.466 -18.569 15.487 1.00 67.44 516 GLY A O 1
ATOM 3833 N N . LEU A 1 517 ? 15.072 -17.956 17.156 1.00 71.75 517 LEU A N 1
ATOM 3834 C CA . LEU A 1 517 ? 15.333 -19.054 18.086 1.00 71.75 517 LEU A CA 1
ATOM 3835 C C . LEU A 1 517 ? 14.016 -19.641 18.607 1.00 71.75 517 LEU A C 1
ATOM 3837 O O . LEU A 1 517 ? 13.197 -18.920 19.176 1.00 71.75 517 LEU A O 1
ATOM 3841 N N . THR A 1 518 ? 13.838 -20.953 18.468 1.00 74.56 518 THR A N 1
ATOM 3842 C CA . THR A 1 518 ? 12.718 -21.713 19.038 1.00 74.56 518 THR A CA 1
ATOM 3843 C C . THR A 1 518 ? 13.198 -22.501 20.250 1.00 74.56 518 THR A C 1
ATOM 3845 O O . THR A 1 518 ? 14.145 -23.262 20.135 1.00 74.56 518 THR A O 1
ATOM 3848 N N . MET A 1 519 ? 12.556 -22.368 21.407 1.00 78.62 519 MET A N 1
ATOM 3849 C CA . MET A 1 519 ? 12.871 -23.107 22.634 1.00 78.62 519 MET A CA 1
ATOM 3850 C C . MET A 1 519 ? 11.748 -24.070 22.984 1.00 78.62 519 MET A C 1
ATOM 3852 O O . MET A 1 519 ? 10.607 -23.641 23.022 1.00 78.62 519 MET A O 1
ATOM 3856 N N . LYS A 1 520 ? 12.049 -25.321 23.329 1.00 80.25 520 LYS A N 1
ATOM 3857 C CA . LYS A 1 520 ? 11.093 -26.308 23.853 1.00 80.25 520 LYS A CA 1
ATOM 3858 C C . LYS A 1 520 ? 11.511 -26.695 25.265 1.00 80.25 520 LYS A C 1
ATOM 3860 O O . LYS A 1 520 ? 12.544 -27.335 25.431 1.00 80.25 520 LYS A O 1
ATOM 3865 N N . LEU A 1 521 ? 10.737 -26.311 26.277 1.00 78.56 521 LEU A N 1
ATOM 3866 C CA . LEU A 1 521 ? 11.085 -26.443 27.695 1.00 78.56 521 LEU A CA 1
ATOM 3867 C C . LEU A 1 521 ? 10.017 -27.243 28.450 1.00 78.56 521 LEU A C 1
ATOM 3869 O O . LEU A 1 521 ? 8.836 -26.960 28.336 1.00 78.56 521 LEU A O 1
ATOM 3873 N N . ALA A 1 522 ? 10.405 -28.203 29.275 1.00 81.12 522 ALA A N 1
ATOM 3874 C CA . ALA A 1 522 ? 9.553 -28.789 30.300 1.00 81.12 522 ALA A CA 1
ATOM 3875 C C . ALA A 1 522 ? 9.380 -27.818 31.481 1.00 81.12 522 ALA A C 1
ATOM 3877 O O . ALA A 1 522 ? 10.317 -27.105 31.852 1.00 81.12 522 ALA A O 1
ATOM 3878 N N . VAL A 1 523 ? 8.191 -27.816 32.079 1.00 74.12 523 VAL A N 1
ATOM 3879 C CA . VAL A 1 523 ? 7.777 -26.953 33.187 1.00 74.12 523 VAL A CA 1
ATOM 3880 C C . VAL A 1 523 ? 7.726 -27.774 34.472 1.00 74.12 523 VAL A C 1
ATOM 3882 O O . VAL A 1 523 ? 7.001 -28.757 34.559 1.00 74.12 523 VAL A O 1
ATOM 3885 N N . ALA A 1 524 ? 8.465 -27.356 35.497 1.00 71.56 524 ALA A N 1
ATOM 3886 C CA . ALA A 1 524 ? 8.454 -28.001 36.807 1.00 71.56 524 ALA A CA 1
ATOM 3887 C C . ALA A 1 524 ? 8.434 -26.945 37.917 1.00 71.56 524 ALA A C 1
ATOM 3889 O O . ALA A 1 524 ? 9.495 -26.487 38.315 1.00 71.56 524 ALA A O 1
ATOM 3890 N N . ALA A 1 525 ? 7.241 -26.575 38.407 1.00 67.50 525 ALA A N 1
ATOM 3891 C CA . ALA A 1 525 ? 6.938 -25.655 39.526 1.00 67.50 525 ALA A CA 1
ATOM 3892 C C . ALA A 1 525 ? 7.728 -24.320 39.605 1.00 67.50 525 ALA A C 1
ATOM 3894 O O . ALA A 1 525 ? 7.125 -23.254 39.472 1.00 67.50 525 ALA A O 1
ATOM 3895 N N . ASP A 1 526 ? 9.045 -24.369 39.820 1.00 75.75 526 ASP A N 1
ATOM 3896 C CA . ASP A 1 526 ? 9.970 -23.230 39.918 1.00 75.75 526 ASP A CA 1
ATOM 3897 C C . ASP A 1 526 ? 11.123 -23.271 38.886 1.00 75.75 526 ASP A C 1
ATOM 3899 O O . ASP A 1 526 ? 12.027 -22.433 38.932 1.00 75.75 526 ASP A O 1
ATOM 3903 N N . ALA A 1 527 ? 11.105 -24.216 37.940 1.00 79.81 527 ALA A N 1
ATOM 3904 C CA . ALA A 1 527 ? 12.137 -24.377 36.921 1.00 79.81 527 ALA A CA 1
ATOM 3905 C C . ALA A 1 527 ? 11.578 -24.685 35.521 1.00 79.81 527 ALA A C 1
ATOM 3907 O O . ALA A 1 527 ? 10.548 -25.345 35.366 1.00 79.81 527 ALA A O 1
ATOM 3908 N N . LEU A 1 528 ? 12.317 -24.245 34.501 1.00 85.56 528 LEU A N 1
ATOM 3909 C CA . LEU A 1 528 ? 12.140 -24.593 33.091 1.00 85.56 528 LEU A CA 1
ATOM 3910 C C . LEU A 1 528 ? 13.388 -25.336 32.600 1.00 85.56 528 LEU A C 1
ATOM 3912 O O . LEU A 1 528 ? 14.505 -24.957 32.963 1.00 85.56 528 LEU A O 1
ATOM 3916 N N . ARG A 1 529 ? 13.235 -26.389 31.789 1.00 86.81 529 ARG A N 1
ATOM 3917 C CA . ARG A 1 529 ? 14.380 -27.126 31.215 1.00 86.81 529 ARG A CA 1
ATOM 3918 C C . ARG A 1 529 ? 14.096 -27.643 29.820 1.00 86.81 529 ARG A C 1
ATOM 3920 O O . ARG A 1 529 ? 13.083 -28.300 29.630 1.00 86.81 529 ARG A O 1
ATOM 3927 N N . GLY A 1 530 ? 15.008 -27.453 28.880 1.00 87.31 530 GLY A N 1
ATOM 3928 C CA . GLY A 1 530 ? 14.890 -28.086 27.571 1.00 87.31 530 GLY A CA 1
ATOM 3929 C C . GLY A 1 530 ? 15.923 -27.590 26.578 1.00 87.31 530 GLY A C 1
ATOM 3930 O O . GLY A 1 530 ? 17.069 -27.376 26.954 1.00 87.31 530 GLY A O 1
ATOM 3931 N N . GLU A 1 531 ? 15.532 -27.419 25.322 1.00 84.69 531 GLU A N 1
ATOM 3932 C CA . GLU A 1 531 ? 16.462 -27.157 24.220 1.00 84.69 531 GLU A CA 1
ATOM 3933 C C . GLU A 1 531 ? 15.981 -25.993 23.350 1.00 84.69 531 GLU A C 1
ATOM 3935 O O . GLU A 1 531 ? 14.781 -25.814 23.147 1.00 84.69 531 GLU A O 1
ATOM 3940 N N . ALA A 1 532 ? 16.918 -25.190 22.854 1.00 81.94 532 ALA A N 1
ATOM 3941 C CA . ALA A 1 532 ? 16.708 -24.126 21.885 1.00 81.94 532 ALA A CA 1
ATOM 3942 C C . ALA A 1 532 ? 17.293 -24.514 20.526 1.00 81.94 532 ALA A C 1
ATOM 3944 O O . ALA A 1 532 ? 18.339 -25.149 20.499 1.00 81.94 532 ALA A O 1
ATOM 3945 N N . GLU A 1 533 ? 16.665 -24.093 19.431 1.00 82.81 533 GLU A N 1
ATOM 3946 C CA . GLU A 1 533 ? 17.050 -24.366 18.043 1.00 82.81 533 GLU A CA 1
ATOM 3947 C C . GLU A 1 533 ? 16.893 -23.113 17.163 1.00 82.81 533 GLU A C 1
ATOM 3949 O O . GLU A 1 533 ? 15.879 -22.416 17.244 1.00 82.81 533 GLU A O 1
ATOM 3954 N N . THR A 1 534 ? 17.883 -22.797 16.323 1.00 76.25 534 THR A N 1
ATOM 3955 C CA . THR A 1 534 ? 17.828 -21.634 15.415 1.00 76.25 534 THR A CA 1
ATOM 3956 C C . THR A 1 534 ? 16.984 -21.883 14.164 1.00 76.25 534 THR A C 1
ATOM 3958 O O . THR A 1 534 ? 16.911 -23.006 13.669 1.00 76.25 534 THR A O 1
ATOM 3961 N N . PHE A 1 535 ? 16.389 -20.827 13.600 1.00 70.31 535 PHE A N 1
ATOM 3962 C CA . PHE A 1 535 ? 15.718 -20.858 12.292 1.00 70.31 535 PHE A CA 1
ATOM 3963 C C . PHE A 1 535 ? 16.058 -19.627 11.437 1.00 70.31 535 PHE A C 1
ATOM 3965 O O . PHE A 1 535 ? 16.448 -18.580 11.964 1.00 70.31 535 PHE A O 1
ATOM 3972 N N . TRP A 1 536 ? 15.910 -19.768 10.115 1.00 66.25 536 TRP A N 1
ATOM 3973 C CA . TRP A 1 536 ? 16.310 -18.786 9.103 1.00 66.25 536 TRP A CA 1
ATOM 3974 C C . TRP A 1 536 ? 15.373 -18.847 7.891 1.00 66.25 536 TRP A C 1
ATOM 3976 O O . TRP A 1 536 ? 15.028 -19.944 7.456 1.00 66.25 536 TRP A O 1
ATOM 3986 N N . ASP A 1 537 ? 15.072 -17.700 7.283 1.00 57.56 537 ASP A N 1
ATOM 3987 C CA . ASP A 1 537 ? 14.310 -17.621 6.022 1.00 57.56 537 ASP A CA 1
ATOM 3988 C C . ASP A 1 537 ? 15.185 -17.818 4.769 1.00 57.56 537 ASP A C 1
ATOM 3990 O O . ASP A 1 537 ? 14.721 -17.751 3.631 1.00 57.56 537 ASP A O 1
ATOM 3994 N N . PHE A 1 538 ? 16.475 -18.086 4.967 1.00 62.62 538 PHE A N 1
ATOM 3995 C CA . PHE A 1 538 ? 17.452 -18.392 3.926 1.00 62.62 538 PHE A CA 1
ATOM 3996 C C . PHE A 1 538 ? 18.254 -19.652 4.294 1.00 62.62 538 PHE A C 1
ATOM 3998 O O . PHE A 1 538 ? 18.413 -19.950 5.479 1.00 62.62 538 PHE A O 1
ATOM 4005 N N . PRO A 1 539 ? 18.799 -20.401 3.314 1.00 63.12 539 PRO A N 1
ATOM 4006 C CA . PRO A 1 539 ? 19.398 -21.712 3.566 1.00 63.12 539 PRO A CA 1
ATOM 4007 C C . PRO A 1 539 ? 20.622 -21.626 4.492 1.00 63.12 539 PRO A C 1
ATOM 4009 O O . PRO A 1 539 ? 21.698 -21.196 4.073 1.00 63.12 539 PRO A O 1
ATOM 4012 N N . ARG A 1 540 ? 20.476 -22.048 5.756 1.00 67.38 540 ARG A N 1
ATOM 4013 C CA . ARG A 1 540 ? 21.565 -22.133 6.745 1.00 67.38 540 ARG A CA 1
ATOM 4014 C C . ARG A 1 540 ? 21.407 -23.344 7.674 1.00 67.38 540 ARG A C 1
ATOM 4016 O O . ARG A 1 540 ? 20.281 -23.770 7.916 1.00 67.38 540 ARG A O 1
ATOM 4023 N N . PRO A 1 541 ? 22.508 -23.887 8.230 1.00 65.69 541 PRO A N 1
ATOM 4024 C CA . PRO A 1 541 ? 22.438 -24.963 9.216 1.00 65.69 541 PRO A CA 1
ATOM 4025 C C . PRO A 1 541 ? 21.741 -24.523 10.512 1.00 65.69 541 PRO A C 1
ATOM 4027 O O . PRO A 1 541 ? 22.067 -23.476 11.080 1.00 65.69 541 PRO A O 1
ATOM 4030 N N . HIS A 1 542 ? 20.827 -25.359 11.001 1.00 71.31 542 HIS A N 1
ATOM 4031 C CA . HIS A 1 542 ? 20.217 -25.224 12.323 1.00 71.31 542 HIS A CA 1
ATOM 4032 C C . HIS A 1 542 ? 21.229 -25.601 13.417 1.00 71.31 542 HIS A C 1
ATOM 4034 O O . HIS A 1 542 ? 22.072 -26.479 13.223 1.00 71.31 542 HIS A O 1
ATOM 4040 N N . GLN A 1 543 ? 21.171 -24.925 14.563 1.00 72.50 543 GLN A N 1
ATOM 4041 C CA . GLN A 1 543 ? 22.019 -25.197 15.730 1.00 72.50 543 GLN A CA 1
ATOM 4042 C C . GLN A 1 543 ? 21.157 -25.307 16.978 1.00 72.50 543 GLN A C 1
ATOM 4044 O O . GLN A 1 543 ? 20.179 -24.567 17.084 1.00 72.50 543 GLN A O 1
ATOM 4049 N N . THR A 1 544 ? 21.560 -26.152 17.932 1.00 80.12 544 THR A N 1
ATOM 4050 C CA . THR A 1 544 ? 20.831 -26.331 19.190 1.00 80.12 544 THR A CA 1
ATOM 4051 C C . THR A 1 544 ? 21.660 -26.039 20.446 1.00 80.12 544 THR A C 1
ATOM 4053 O O . THR A 1 544 ? 22.891 -26.092 20.422 1.00 80.12 544 THR A O 1
ATOM 4056 N N . SER A 1 545 ? 20.993 -25.680 21.550 1.00 80.19 545 SER A N 1
ATOM 4057 C CA . SER A 1 545 ? 21.609 -25.452 22.868 1.00 80.19 545 SER A CA 1
ATOM 4058 C C . SER A 1 545 ? 20.650 -25.798 24.010 1.00 80.19 545 SER A C 1
ATOM 4060 O O . SER A 1 545 ? 19.442 -25.619 23.889 1.00 80.19 545 SER A O 1
ATOM 4062 N N . GLN A 1 546 ? 21.175 -26.268 25.143 1.00 84.94 546 GLN A N 1
ATOM 4063 C CA . GLN A 1 546 ? 20.366 -26.554 26.331 1.00 84.94 546 GLN A CA 1
ATOM 4064 C C . GLN A 1 546 ? 19.961 -25.261 27.048 1.00 84.94 546 GLN A C 1
ATOM 4066 O O . GLN A 1 546 ? 20.774 -24.352 27.213 1.00 84.94 546 GLN A O 1
ATOM 4071 N N . VAL A 1 547 ? 18.717 -25.209 27.521 1.00 85.00 547 VAL A N 1
ATOM 4072 C CA . VAL A 1 547 ? 18.113 -24.065 28.211 1.00 85.00 547 VAL A CA 1
ATOM 4073 C C . VAL A 1 547 ? 17.696 -24.467 29.618 1.00 85.00 547 VAL A C 1
ATOM 4075 O O . VAL A 1 547 ? 17.006 -25.472 29.819 1.00 85.00 547 VAL A O 1
ATOM 4078 N N . THR A 1 548 ? 18.051 -23.638 30.593 1.00 87.00 548 THR A N 1
ATOM 4079 C CA . THR A 1 548 ? 17.522 -23.692 31.956 1.00 87.00 548 THR A CA 1
ATOM 4080 C C . THR A 1 548 ? 16.836 -22.375 32.297 1.00 87.00 548 THR A C 1
ATOM 4082 O O . THR A 1 548 ? 17.269 -21.312 31.871 1.00 87.00 548 THR A O 1
ATOM 4085 N N . GLY A 1 549 ? 15.735 -22.433 33.042 1.00 85.75 549 GLY A N 1
ATOM 4086 C CA . GLY A 1 549 ? 15.039 -21.259 33.557 1.00 85.75 549 GLY A CA 1
ATOM 4087 C C . GLY A 1 549 ? 14.808 -21.400 35.050 1.00 85.75 549 GLY A C 1
ATOM 4088 O O . GLY A 1 549 ? 14.253 -22.413 35.471 1.00 85.75 549 GLY A O 1
ATOM 4089 N N . LEU A 1 550 ? 15.216 -20.418 35.851 1.00 86.56 550 LEU A N 1
ATOM 4090 C CA . LEU A 1 550 ? 14.976 -20.404 37.299 1.00 86.56 550 LEU A CA 1
ATOM 4091 C C . LEU A 1 550 ? 14.007 -19.288 37.660 1.00 86.56 550 LEU A C 1
ATOM 4093 O O . LEU A 1 550 ? 14.158 -18.159 37.198 1.00 86.56 550 LEU A O 1
ATOM 4097 N N . ARG A 1 551 ? 13.008 -19.595 38.488 1.00 84.50 551 ARG A N 1
ATOM 4098 C CA . ARG A 1 551 ? 12.034 -18.599 38.932 1.00 84.50 551 ARG A CA 1
ATOM 4099 C C . ARG A 1 551 ? 12.709 -17.495 39.747 1.00 84.50 551 ARG A C 1
ATOM 4101 O O . ARG A 1 551 ? 13.433 -17.770 40.701 1.00 84.50 551 ARG A O 1
ATOM 4108 N N . VAL A 1 552 ? 12.375 -16.249 39.426 1.00 83.12 552 VAL A N 1
ATOM 4109 C CA . VAL A 1 552 ? 12.839 -15.048 40.129 1.00 83.12 552 VAL A CA 1
ATOM 4110 C C . VAL A 1 552 ? 11.674 -14.102 40.444 1.00 83.12 552 VAL A C 1
ATOM 4112 O O . VAL A 1 552 ? 10.621 -14.171 39.799 1.00 83.12 552 VAL A O 1
ATOM 4115 N N . PRO A 1 553 ? 11.810 -13.208 41.442 1.00 80.88 553 PRO A N 1
ATOM 4116 C CA . PRO A 1 553 ? 10.854 -12.127 41.644 1.00 80.88 553 PRO A CA 1
ATOM 4117 C C . PRO A 1 553 ? 10.784 -11.229 40.404 1.00 80.88 553 PRO A C 1
ATOM 4119 O O . PRO A 1 553 ? 11.817 -10.819 39.878 1.00 80.88 553 PRO A O 1
ATOM 4122 N N . CYS A 1 554 ? 9.573 -10.888 39.964 1.00 69.38 554 CYS A N 1
ATOM 4123 C CA . CYS A 1 554 ? 9.374 -9.854 38.954 1.00 69.38 554 CYS A CA 1
ATOM 4124 C C . CYS A 1 554 ? 9.688 -8.493 39.584 1.00 69.38 554 CYS A C 1
ATOM 4126 O O . CYS A 1 554 ? 8.865 -7.982 40.344 1.00 69.38 554 CYS A O 1
ATOM 4128 N N . LYS A 1 555 ? 10.894 -7.967 39.353 1.00 59.72 555 LYS A N 1
ATOM 4129 C CA . LYS A 1 555 ? 11.274 -6.613 39.777 1.00 59.72 555 LYS A CA 1
ATOM 4130 C C . LYS A 1 555 ? 10.603 -5.548 38.921 1.00 59.72 555 LYS A C 1
ATOM 4132 O O . LYS A 1 555 ? 10.324 -5.834 37.733 1.00 59.72 555 LYS A O 1
#

Secondary structure (DSSP, 8-state):
----SSSSSSSSSHHHHHHHHHHHHHTT--TT-HHHHHHHHTT-SSHHHHHHHHHHHHT--GGGHHHHHHHHHS-TTTS-HHHHHHHHHHHHTTHHHHHHHHHHHHTSS-HHHHHHHHHHHHT--GGGT----HHHHHGGGG-SSHHHHHHHHHH--SSSTTHHHHHHHHHHHTT-SSHHHHHHHHHHHHT--S--GGGHHHHHHHTT-SSHHHHHHHHHHHHTT----HHHHHHHHHHHHH-S-HHHHHHHHHHHHHTGGGGGGGHHHHHHTTSSS-HHHHHHHHHHHHHHHHH--STTHHHHHHHHHHHTT-SSHHHHHHHHHHHHHTT-TTTTT-TTGGG-SSHHHHHHHHHHHTTS---HHHHHHHHHHTT-SSHHHHHHHHHHHHHTGGGGHHHHHHHTT-S-HHHHHHHHHHHHHHHHHTT-TTTT-EEEEEE-S--------TT----PPPSEEEEEEES--TTS-TT--EEEEEEPTTSPPPSSPPBP--B-TTSSEEEEEEE-SSEEEEEEEEEETTEEEEEEEEEESSS----EEEEEEEEE---

Foldseek 3Di:
DDPPDPPPPPPPCPLQVVLVVLQVVLQVDALPPPLLVLLVQCPDPDPVSNVVSVVVLLPDEPVCLSNLLSLLSYPCVSHNLSSNLVSLLSLVVHPPSSLLSLLSQCQHPDPSSNVSSLSNLVPDPCVPPVDACQVVLLVQCPDPDVSSNLSSLSNHDCPDPCNVVNLVSLLVQCPDPDVSSNLSSLQRLLPDADAPVVSQVSLLVQCPDPDLSSVLSSLSSLLRNLDLDPSSLVSLLCQLQPPPDPSSNLSSLLSLLSNALSSLVSLVSLLVNCPDDDPSSVLSSLLSLLRNLLPDDDPSNVSSLVSLLVQCPDPDPSSNVSSLVSLVSSPDLCLLPCLVQCVDPDLSSVLSSLVSNFLHDHDPSNLVSLLVQLPPPDPSSVVSSLVSLLSVAPVCLVVLVVQCPDPDPSSVVSSVSSVVSNVVLPPALQEQFKKQKDWDDDDPPPVDDPPDDPWDQWRMWTWHWHPDDVVDDPPWTWTWIAHFPPIDHTCWDTWTWTDDPPFQKIWTWTDNPFKTKIWIWHDDNFKTWDKIWIDGNDDDDIDMTIMIIGTDDRD

Mean predicted aligned error: 17.38 Å

pLDDT: mean 75.25, std 17.4, range [25.89, 98.5]

Solvent-accessible surface area (backbone atoms only — not comparable to full-atom values): 29748 Å² total; per-residue (Å²): 139,78,96,76,84,84,81,83,81,66,91,84,48,61,67,60,55,54,50,51,50,46,40,58,58,15,65,65,64,53,84,80,36,66,67,60,46,35,51,54,30,48,71,41,91,50,64,67,57,12,53,50,25,48,55,56,58,71,67,60,54,71,85,45,45,70,58,31,54,14,41,39,52,27,56,60,90,80,29,43,67,72,40,17,31,50,29,31,44,50,30,53,70,44,47,71,68,21,41,52,53,40,52,54,36,29,59,39,88,51,66,66,37,17,50,37,28,40,52,19,60,69,70,54,73,53,85,85,72,78,68,76,60,54,76,66,40,58,56,30,62,71,45,92,49,60,69,24,22,29,44,22,50,73,61,51,58,74,84,49,97,58,25,70,60,42,48,56,50,34,61,56,30,49,70,42,94,44,63,66,32,17,22,47,17,25,46,54,56,36,71,51,84,62,91,42,66,89,48,48,70,62,35,56,53,30,48,67,44,96,46,63,65,28,19,24,26,14,27,44,23,57,14,50,27,70,55,76,50,63,66,59,34,51,49,32,30,47,35,45,72,65,52,92,46,67,66,34,21,40,27,15,32,42,16,41,18,63,31,19,46,58,23,53,88,30,47,65,44,47,55,66,56,61,56,97,60,61,67,68,49,37,31,41,35,38,47,17,44,18,45,20,34,48,67,41,73,70,80,67,38,55,62,44,53,54,42,35,59,53,31,37,68,42,94,45,67,67,34,21,51,39,15,35,47,21,52,42,64,33,65,54,81,60,67,58,71,61,57,59,45,65,65,43,90,50,56,68,32,23,34,43,38,55,60,30,55,54,94,52,81,69,46,73,66,39,50,52,51,38,61,55,30,31,58,43,92,47,66,65,36,23,50,46,29,28,56,53,54,29,70,57,44,74,80,48,42,70,59,32,65,55,36,49,71,42,89,50,67,56,37,16,50,37,27,45,51,23,54,52,46,44,61,64,69,69,75,56,81,56,65,74,36,20,29,40,50,43,67,50,99,76,80,80,86,72,84,60,64,100,85,61,83,84,69,66,75,41,51,37,32,26,33,35,77,46,79,75,52,97,87,48,62,103,87,53,73,27,42,41,42,36,62,31,70,91,46,67,82,44,86,44,54,74,22,62,42,57,62,48,89,96,52,66,34,46,38,45,38,38,35,69,88,58,40,38,41,41,32,47,27,40,56,51,84,57,39,36,42,38,40,32,36,45,51,61,81,57,100,69,87,71,52,76,44,48,33,42,26,42,59,44,83,77,98

Sequence (555 aa):
MSRSLWLLIVLGTSGTVANAQRCVRAQQINDTSQVLGLLKRIFARDSAEADNARRQVRSLDSTAIPTLVAVLCAPAKTAPTYVQISAGGQLAGLGRSGLHALVQAIADSDSTLASNALSAVAMLEYSDRGIDPTSELLRLLSDPRPRVRENGVQSIRLDGSDRQAAIAAMTKALSDANSRVREAAAERLSDLVGDNRPLIPDLIHALRDSVAAVRHAAAGALGRTQSWDTLAVSALSAALLEDRDLDVRQAAARALGELGAAATPGVGALVTSLGNWDESLRAEIVASLGHIGADSIGEARTPILAALATALVDRDSSVRELAARALREIGVPAAAHDITALRNRDPQVRVMAIQALGEQPLSPQAIDALVTLLRDPDEDVRAEAVGALGGFGPTVEPRMRTLVASRDGSLRRSAGKVLDYLKQVDRLPIADRCFDLALAPWSPNLGLQEDTIFSTPPMTVRFTRIKNSWFASDDELSFRVAPANGARISVHGPGFWTPVAGKDSVSIVWSTGFSGLTMKLAVAADALRGEAETFWDFPRPHQTSQVTGLRVPCK

Nearest PDB structures (foldseek):
  7q1f-assembly2_T  TM=7.050E-01  e=2.396E-08  synthetic construct
  6veh-assembly1_A  TM=8.889E-01  e=1.653E-05  synthetic construct
  7q1e-assembly1_D  TM=9.293E-01  e=1.881E-04  synthetic construct
  9c5c-assembly1_B  TM=5.143E-01  e=2.100E-05  Homo sapiens
  7mc4-assembly1_A  TM=2.880E-01  e=3.558E-04  Synechococcus sp. A15-62